Protein AF-0000000070300552 (afdb_homodimer)

pLDDT: mean 71.82, std 24.65, range [19.88, 97.19]

Secondary structure (DSSP, 8-state):
-------------HHHHHTHHHHHHS--HHHHHHHHHS-HHHHHHHHHHHHHHHHHHHT-----HHHHHHHHHHHHHTT--HHHHHHHHHHBHHHHHHHT--TT--PPPHHHHHHHHHHHHHTT-HHHHHHHHHHHHHHTT-----SS---SHHHHHHHHHHHHHSS-GGG----------HHHHHHHHHHHHHHHHHHHSTTSS--S---/-------------HHHHHTHHHHHHS--HHHHHHHHHS-HHHHHHHHHHHHHHHHHHHT-----HHHHHHHHHHHHHTT--HHHHHHHHHHBHHHHHHHT--TT--PPPHHHHHHHHHHHHHTT-HHHHHHHHHHHHHHTT-----SS---SHHHHHHHHHHHHHS--GGG----------HHHHHHHHHHHHHHHHHHHSTTSSTTSS--

Radius of gyration: 24.18 Å; Cα contacts (8 Å, |Δi|>4): 385; chains: 2; bounding box: 55×72×72 Å

Sequence (422 aa):
MACQSKNTDEHVTFADALLSKRYRKAQNDFLNQVDRLIDWRPIRTLINKKYTKRQNAIGAPAYDVILLFKMLLPKTWYNLSDCALEERINDSITFSRFLGLKMEEVSPDHSTISRFCSALTELGLMDKLLAQFNKQLSRHHISVREGVLVDASLVEIRSTIERTFGSIRRWFHGGRCRYRGLAKTHTQNILESIAFNLYRTPGIIMSSSVGMACQSKNTDEHVTFADALLSKRYRKAQNDFLNQVDRLIDWRPIRTLINKKYTKRQNAIGAPAYDVILLFKMLLPKTWYNLSDCALEERINDSITFSRFLGLKMEEVSPDHSTISRFCSALTELGLMDKLLAQFNKQLSRHHISVREGVLVDASLVEIRSTIERTFGSIRRWFHGGRCRYRGLAKTHTQNILESIAFNLYRTPGIIMSSSVG

Nearest PDB structures (foldseek):
  4mpm-assembly1_A  TM=2.368E-01  e=4.848E+00  Homo sapiens
  4mpm-assembly1_A  TM=2.368E-01  e=3.672E+00  Homo sapiens

InterPro domains:
  IPR008490 Transposase InsH, N-terminal [PF05598] (25-117)
  IPR025668 Transposase DDE domain [PF13751] (134-200)

Structure (mmCIF, N/CA/C/O backbone):
data_AF-0000000070300552-model_v1
#
loop_
_entity.id
_entity.type
_entity.pdbx_description
1 polymer 'ISPg1, transposase, internal deletion'
#
loop_
_atom_site.group_PDB
_atom_site.id
_atom_site.type_symbol
_atom_site.label_atom_id
_atom_site.label_alt_id
_atom_site.label_comp_id
_atom_site.label_asym_id
_atom_site.label_entity_id
_atom_site.label_seq_id
_atom_site.pdbx_PDB_ins_code
_atom_site.Cartn_x
_atom_site.Cartn_y
_atom_site.Cartn_z
_atom_site.occupancy
_atom_site.B_iso_or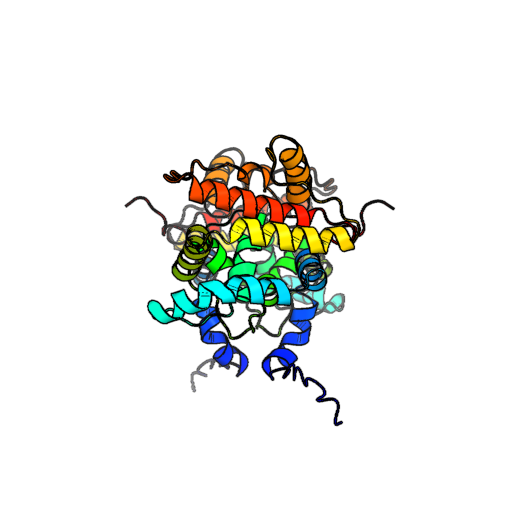_equiv
_atom_site.auth_seq_id
_atom_site.auth_comp_id
_atom_site.auth_asym_id
_atom_site.auth_atom_id
_atom_site.pdbx_PDB_model_num
ATOM 1 N N . MET A 1 1 ? -27.656 39.406 -9.242 1 21.77 1 MET A N 1
ATOM 2 C CA . MET A 1 1 ? -26.547 38.938 -8.398 1 21.77 1 MET A CA 1
ATOM 3 C C . MET A 1 1 ? -26.172 37.5 -8.695 1 21.77 1 MET A C 1
ATOM 5 O O . MET A 1 1 ? -26.922 36.594 -8.367 1 21.77 1 MET A O 1
ATOM 9 N N . ALA A 1 2 ? -25.359 37.219 -9.82 1 24.45 2 ALA A N 1
ATOM 10 C CA . ALA A 1 2 ? -25.094 35.938 -10.484 1 24.45 2 ALA A CA 1
ATOM 11 C C . ALA A 1 2 ? -24.328 35 -9.562 1 24.45 2 ALA A C 1
ATOM 13 O O . ALA A 1 2 ? -23.297 35.375 -8.984 1 24.45 2 ALA A O 1
ATOM 14 N N . CYS A 1 3 ? -25 34.219 -8.789 1 25.22 3 CYS A N 1
ATOM 15 C CA . CYS A 1 3 ? -24.484 33.188 -7.887 1 25.22 3 CYS A CA 1
ATOM 16 C C . CYS A 1 3 ? -23.344 32.406 -8.539 1 25.22 3 CYS A C 1
ATOM 18 O O . CYS A 1 3 ? -23.516 31.844 -9.609 1 25.22 3 CYS A O 1
ATOM 20 N N . GLN A 1 4 ? -22.094 32.906 -8.5 1 28.42 4 GLN A N 1
ATOM 21 C CA . GLN A 1 4 ? -20.891 32.281 -9.078 1 28.42 4 GLN A CA 1
ATOM 22 C C . GLN A 1 4 ? -20.75 30.828 -8.656 1 28.42 4 GLN A C 1
ATOM 24 O O . GLN A 1 4 ? -20.688 30.531 -7.465 1 28.42 4 GLN A O 1
ATOM 29 N N . SER A 1 5 ? -21.453 29.922 -9.297 1 28.73 5 SER A N 1
ATOM 30 C CA . SER A 1 5 ? -21.375 28.469 -9.305 1 28.73 5 SER A CA 1
ATOM 31 C C . SER A 1 5 ? -19.922 27.984 -9.234 1 28.73 5 SER A C 1
ATOM 33 O O . SER A 1 5 ? -19.094 28.406 -10.039 1 28.73 5 SER A O 1
ATOM 35 N N . LYS A 1 6 ? -19.328 28.109 -8.055 1 31.84 6 LYS A N 1
ATOM 36 C CA . LYS A 1 6 ? -18 27.562 -7.801 1 31.84 6 LYS A CA 1
ATOM 37 C C . LYS A 1 6 ? -17.781 26.25 -8.547 1 31.84 6 LYS A C 1
ATOM 39 O O . LYS A 1 6 ? -18.5 25.281 -8.312 1 31.84 6 LYS A O 1
ATOM 44 N N . ASN A 1 7 ? -17.609 26.266 -9.836 1 31.33 7 ASN A N 1
ATOM 45 C CA . ASN A 1 7 ? -17.188 25.234 -10.789 1 31.33 7 ASN A CA 1
ATOM 46 C C . ASN A 1 7 ? -16.031 24.406 -10.242 1 31.33 7 ASN A C 1
ATOM 48 O O . ASN A 1 7 ? -14.867 24.828 -10.312 1 31.33 7 ASN A O 1
ATOM 52 N N . THR A 1 8 ? -15.922 24.016 -9.055 1 33.84 8 THR A N 1
ATOM 53 C CA . THR A 1 8 ? -14.898 23.016 -8.758 1 33.84 8 THR A CA 1
ATOM 54 C C . THR A 1 8 ? -14.781 22.016 -9.898 1 33.84 8 THR A C 1
ATOM 56 O O . THR A 1 8 ? -15.656 21.156 -10.07 1 33.84 8 THR A O 1
ATOM 59 N N . ASP A 1 9 ? -14.602 22.391 -11.062 1 35.81 9 ASP A N 1
ATOM 60 C CA . ASP A 1 9 ? -14.266 21.688 -12.297 1 35.81 9 ASP A CA 1
ATOM 61 C C . ASP A 1 9 ? -13.359 20.484 -12.016 1 35.81 9 ASP A C 1
ATOM 63 O O . ASP A 1 9 ? -12.164 20.656 -11.758 1 35.81 9 ASP A O 1
ATOM 67 N N . GLU A 1 10 ? -13.734 19.578 -11.172 1 42 10 GLU A N 1
ATOM 68 C CA . GLU A 1 10 ? -13.094 18.266 -11.094 1 42 10 GLU A CA 1
ATOM 69 C C . GLU A 1 10 ? -12.742 17.75 -12.484 1 42 10 GLU A C 1
ATOM 71 O O . GLU A 1 10 ? -13.602 17.25 -13.211 1 42 10 GLU A O 1
ATOM 76 N N . HIS A 1 11 ? -12.102 18.469 -13.258 1 43.38 11 HIS A N 1
ATOM 77 C CA . HIS A 1 11 ? -11.562 18 -14.531 1 43.38 11 HIS A CA 1
ATOM 78 C C . HIS A 1 11 ? -11.07 16.562 -14.422 1 43.38 11 HIS A C 1
ATOM 80 O O . HIS A 1 11 ? -10.094 16.297 -13.719 1 43.38 11 HIS A O 1
ATOM 86 N N . VAL A 1 12 ? -12.062 15.664 -14.445 1 51.75 12 VAL A N 1
ATOM 87 C CA . VAL A 1 12 ? -11.727 14.266 -14.703 1 51.75 12 VAL A CA 1
ATOM 88 C C . VAL A 1 12 ? -10.68 14.18 -15.812 1 51.75 12 VAL A C 1
ATOM 90 O O . VAL A 1 12 ? -10.938 14.578 -16.953 1 51.75 12 VAL A O 1
ATOM 93 N N . THR A 1 13 ? -9.375 14.289 -15.461 1 58.72 13 THR A N 1
ATOM 94 C CA . THR A 1 13 ? -8.305 14.086 -16.422 1 58.72 13 THR A CA 1
ATOM 95 C C . THR A 1 13 ? -8.469 12.75 -17.141 1 58.72 13 THR A C 1
ATOM 97 O O . THR A 1 13 ? -9.164 11.859 -16.656 1 58.72 13 THR A O 1
ATOM 100 N N . PHE A 1 14 ? -8.242 12.766 -18.422 1 66.62 14 PHE A N 1
ATOM 101 C CA . PHE A 1 14 ? -8.188 11.539 -19.219 1 66.62 14 PHE A CA 1
ATOM 102 C C . PHE A 1 14 ? -7.656 10.383 -18.391 1 66.62 14 PHE A C 1
ATOM 104 O O . PHE A 1 14 ? -8.188 9.273 -18.438 1 66.62 14 PHE A O 1
ATOM 111 N N . ALA A 1 15 ? -6.801 10.734 -17.5 1 68.25 15 ALA A N 1
ATOM 112 C CA . ALA A 1 15 ? -6.211 9.703 -16.641 1 68.25 15 ALA A CA 1
ATOM 113 C C . ALA A 1 15 ? -7.223 9.188 -15.625 1 68.25 15 ALA A C 1
ATOM 115 O O . ALA A 1 15 ? -7.293 7.984 -15.359 1 68.25 15 ALA A O 1
ATOM 116 N N . ASP A 1 16 ? -8.07 10.086 -15.211 1 69.69 16 ASP A N 1
ATOM 117 C CA . ASP A 1 16 ? -9.047 9.68 -14.203 1 69.69 16 ASP A CA 1
ATOM 118 C C . ASP A 1 16 ? -10.094 8.742 -14.797 1 69.69 16 ASP A C 1
ATOM 120 O O . ASP A 1 16 ? -10.516 7.785 -14.141 1 69.69 16 ASP A O 1
ATOM 124 N N . ALA A 1 17 ? -10.375 8.992 -15.945 1 73.12 17 ALA A N 1
ATOM 125 C CA . ALA A 1 17 ? -11.352 8.133 -16.609 1 73.12 17 ALA A CA 1
ATOM 126 C C . ALA A 1 17 ? -10.773 6.742 -16.859 1 73.12 17 ALA A C 1
ATOM 128 O O . ALA A 1 17 ? -11.461 5.734 -16.688 1 73.12 17 ALA A O 1
ATOM 129 N N . LEU A 1 18 ? -9.555 6.785 -17.219 1 76.81 18 LEU A N 1
ATOM 130 C CA . LEU A 1 18 ? -8.867 5.527 -17.5 1 76.81 18 LEU A CA 1
ATOM 131 C C . LEU A 1 18 ? -8.688 4.707 -16.234 1 76.81 18 LEU A C 1
ATOM 133 O O . LEU A 1 18 ? -8.727 3.475 -16.266 1 76.81 18 LEU A O 1
ATOM 137 N N . LEU A 1 19 ? -8.727 5.492 -15.133 1 83.44 19 LEU A N 1
ATOM 138 C CA . LEU A 1 19 ? -8.375 4.82 -13.883 1 83.44 19 LEU A CA 1
ATOM 139 C C . LEU A 1 19 ? -9.602 4.668 -12.992 1 83.44 19 LEU A C 1
ATOM 141 O O . LEU A 1 19 ? -9.477 4.297 -11.82 1 83.44 19 LEU A O 1
ATOM 145 N N . SER A 1 20 ? -10.758 4.879 -13.531 1 84.5 20 SER A N 1
ATOM 146 C CA . SER A 1 20 ? -11.984 4.906 -12.75 1 84.5 20 SER A CA 1
ATOM 147 C C . SER A 1 20 ? -12.242 3.562 -12.07 1 84.5 20 SER A C 1
ATOM 149 O O . SER A 1 20 ? -12.617 3.514 -10.898 1 84.5 20 SER A O 1
ATOM 151 N N . LYS A 1 21 ? -12 2.492 -12.859 1 88.06 21 LYS A N 1
ATOM 152 C CA . LYS A 1 21 ? -12.234 1.163 -12.297 1 88.06 21 LYS A CA 1
ATOM 153 C C . LYS A 1 21 ? -11.297 0.883 -11.133 1 88.06 21 LYS A C 1
ATOM 155 O O . LYS A 1 21 ? -11.727 0.354 -10.102 1 88.06 21 LYS A O 1
ATOM 160 N N . ARG A 1 22 ? -10.133 1.281 -11.305 1 88.5 22 ARG A N 1
ATOM 161 C CA . ARG A 1 22 ? -9.148 1.035 -10.25 1 88.5 22 ARG A CA 1
ATOM 162 C C . ARG A 1 22 ? -9.445 1.88 -9.016 1 88.5 22 ARG A C 1
ATOM 164 O O . ARG A 1 22 ? -9.305 1.406 -7.887 1 88.5 22 ARG A O 1
ATOM 171 N N . TYR A 1 23 ? -9.938 3.09 -9.25 1 87.94 23 TYR A N 1
ATOM 172 C CA . TYR A 1 23 ? -10.289 3.961 -8.133 1 87.94 23 TYR A CA 1
ATOM 173 C C . TYR A 1 23 ? -11.445 3.373 -7.328 1 87.94 23 TYR A C 1
ATOM 175 O O . TYR A 1 23 ? -11.477 3.494 -6.102 1 87.94 23 TYR A O 1
ATOM 183 N N . ARG A 1 24 ? -12.258 2.705 -8.023 1 88.62 24 ARG A N 1
ATOM 184 C CA . ARG A 1 24 ? -13.406 2.107 -7.359 1 88.62 24 ARG A CA 1
ATOM 185 C C . ARG A 1 24 ? -13 0.883 -6.551 1 88.62 24 ARG A C 1
ATOM 187 O O . ARG A 1 24 ? -13.555 0.621 -5.48 1 88.62 24 ARG A O 1
ATOM 194 N N . LYS A 1 25 ? -11.984 0.215 -7.055 1 92.19 25 LYS A N 1
ATOM 195 C CA . LYS A 1 25 ? -11.555 -1.008 -6.383 1 92.19 25 LYS A CA 1
ATOM 196 C C . LYS A 1 25 ? -10.586 -0.699 -5.246 1 92.19 25 LYS A C 1
ATOM 198 O O . LYS A 1 25 ? -10.586 -1.381 -4.219 1 92.19 25 LYS A O 1
ATOM 203 N N . ALA A 1 26 ? -9.812 0.292 -5.453 1 92.5 26 ALA A N 1
ATOM 204 C CA . ALA A 1 26 ? -8.875 0.727 -4.418 1 92.5 26 ALA A CA 1
ATOM 205 C C . ALA A 1 26 ? -9.539 1.721 -3.467 1 92.5 26 ALA A C 1
ATOM 207 O O . ALA A 1 26 ? -9.539 2.9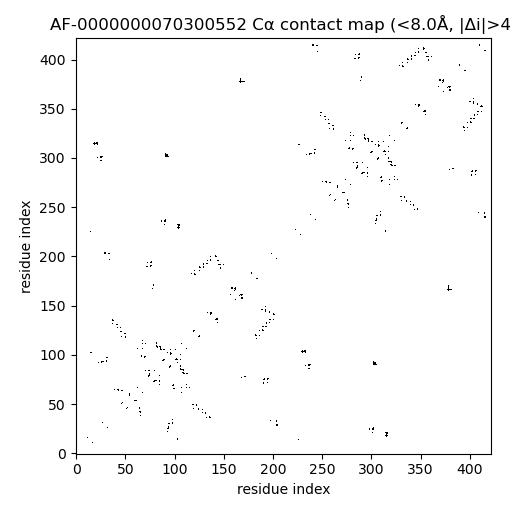28 -3.723 1 92.5 26 ALA A O 1
ATOM 208 N N . GLN A 1 27 ? -10.125 1.194 -2.418 1 88.94 27 GLN A N 1
ATOM 209 C CA . GLN A 1 27 ? -10.836 2.053 -1.476 1 88.94 27 GLN A CA 1
ATOM 210 C C . GLN A 1 27 ? -10.336 1.831 -0.049 1 88.94 27 GLN A C 1
ATOM 212 O O . GLN A 1 27 ? -9.969 0.713 0.319 1 88.94 27 GLN A O 1
ATOM 217 N N . ASN A 1 28 ? -10.188 2.879 0.601 1 86.81 28 ASN A N 1
ATOM 218 C CA . ASN A 1 28 ? -9.984 2.898 2.047 1 86.81 28 ASN A CA 1
ATOM 219 C C . ASN A 1 28 ? -11.102 3.658 2.76 1 86.81 28 ASN A C 1
ATOM 221 O O . ASN A 1 28 ? -11.109 4.891 2.766 1 86.81 28 ASN A O 1
ATOM 225 N N . ASP A 1 29 ? -11.977 2.889 3.303 1 82.94 29 ASP A N 1
ATOM 226 C CA . ASP A 1 29 ? -13.188 3.471 3.867 1 82.94 29 ASP A CA 1
ATOM 227 C C . ASP A 1 29 ? -12.859 4.438 5.004 1 82.94 29 ASP A C 1
ATOM 229 O O . ASP A 1 29 ? -13.508 5.473 5.152 1 82.94 29 ASP A O 1
ATOM 233 N N . PHE A 1 30 ? -11.914 4.129 5.734 1 84.25 30 PHE A N 1
ATOM 234 C CA . PHE A 1 30 ? -11.531 4.965 6.867 1 84.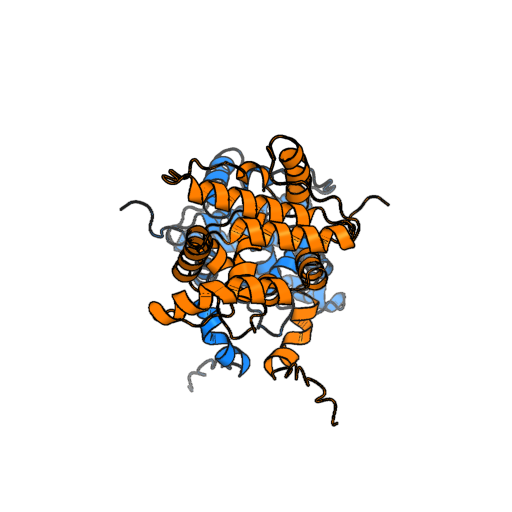25 30 PHE A CA 1
ATOM 235 C C . PHE A 1 30 ? -11.031 6.324 6.391 1 84.25 30 PHE A C 1
ATOM 237 O O . PHE A 1 30 ? -11.531 7.363 6.832 1 84.25 30 PHE A O 1
ATOM 244 N N . LEU A 1 31 ? -10.07 6.32 5.531 1 89.88 31 LEU A N 1
ATOM 245 C CA . LEU A 1 31 ? -9.508 7.566 5.02 1 89.88 31 LEU A CA 1
ATOM 246 C C . LEU A 1 31 ? -10.578 8.391 4.309 1 89.88 31 LEU A C 1
ATOM 248 O O . LEU A 1 31 ? -10.617 9.617 4.449 1 89.88 31 LEU A O 1
ATOM 252 N N . ASN A 1 32 ? -11.453 7.684 3.576 1 89.25 32 ASN A N 1
ATOM 253 C CA . ASN A 1 32 ? -12.539 8.367 2.891 1 89.25 32 ASN A CA 1
ATOM 254 C C . ASN A 1 32 ? -13.492 9.039 3.879 1 89.25 32 ASN A C 1
ATOM 256 O O . ASN A 1 32 ? -13.945 10.156 3.652 1 89.25 32 ASN A O 1
ATOM 260 N N . GLN A 1 33 ? -13.781 8.398 4.902 1 87.31 33 GLN A N 1
ATOM 261 C CA . GLN A 1 33 ? -14.688 8.93 5.914 1 87.31 33 GLN A CA 1
ATOM 262 C C . GLN A 1 33 ? -14.07 10.141 6.617 1 87.31 33 GLN A C 1
ATOM 264 O O . GLN A 1 33 ? -14.758 11.133 6.859 1 87.31 33 GLN A O 1
ATOM 269 N N . VAL A 1 34 ? -12.859 10.016 6.949 1 89.5 34 VAL A N 1
ATOM 270 C CA . VAL A 1 34 ? -12.172 11.125 7.602 1 89.5 34 VAL A CA 1
ATOM 271 C C . VAL A 1 34 ? -12.188 12.352 6.691 1 89.5 34 VAL A C 1
ATOM 273 O O . VAL A 1 34 ? -12.461 13.469 7.141 1 89.5 34 VAL A O 1
ATOM 276 N N . ASP A 1 35 ? -11.906 12.094 5.461 1 91.88 35 ASP A N 1
ATOM 277 C CA . ASP A 1 35 ? -11.836 13.195 4.504 1 91.88 35 ASP A CA 1
ATOM 278 C C . ASP A 1 35 ? -13.188 13.883 4.355 1 91.88 35 ASP A C 1
ATOM 280 O O . ASP A 1 35 ? -13.25 15.094 4.125 1 91.88 35 ASP A O 1
ATOM 284 N N . ARG A 1 36 ? -14.234 13.148 4.48 1 89.19 36 ARG A N 1
ATOM 285 C CA . ARG A 1 36 ? -15.578 13.688 4.328 1 89.19 36 ARG A CA 1
ATOM 286 C C . ARG A 1 36 ? -16.047 14.352 5.621 1 89.19 36 ARG A C 1
ATOM 288 O O . ARG A 1 36 ? -16.812 15.312 5.586 1 89.19 36 ARG A O 1
ATOM 295 N N . LEU A 1 37 ? -15.633 13.891 6.672 1 88.38 37 LEU A N 1
ATOM 296 C CA . LEU A 1 37 ? -16.078 14.336 7.984 1 88.38 37 LEU A CA 1
ATOM 297 C C . LEU A 1 37 ? -15.523 15.711 8.312 1 88.38 37 LEU A C 1
ATOM 299 O O . LEU A 1 37 ? -16.203 16.531 8.93 1 88.38 37 LEU A O 1
ATOM 303 N N . ILE A 1 38 ? -14.32 15.953 7.938 1 93.5 38 ILE A N 1
ATOM 304 C CA . ILE A 1 38 ? -13.609 17.156 8.352 1 93.5 38 ILE A CA 1
ATOM 305 C C . ILE A 1 38 ? -13.766 18.234 7.293 1 93.5 38 ILE A C 1
ATOM 307 O O . ILE A 1 38 ? -13.594 17.984 6.102 1 93.5 38 ILE A O 1
ATOM 311 N N . ASP A 1 39 ? -14.18 19.391 7.773 1 94.88 39 ASP A N 1
ATOM 312 C CA . ASP A 1 39 ? -14.055 20.594 6.953 1 94.88 39 ASP A CA 1
ATOM 313 C C . ASP A 1 39 ? -12.633 21.156 7.004 1 94.88 39 ASP A C 1
ATOM 315 O O . ASP A 1 39 ? -12.227 21.734 8.008 1 94.88 39 ASP A O 1
ATOM 319 N N . TRP A 1 40 ? -11.969 21.109 5.918 1 96.44 40 TRP A N 1
ATOM 320 C CA . TRP A 1 40 ? -10.539 21.406 5.887 1 96.44 40 TRP A CA 1
ATOM 321 C C . TRP A 1 40 ? -10.305 22.906 5.738 1 96.44 40 TRP A C 1
ATOM 323 O O . TRP A 1 40 ? -9.188 23.391 5.922 1 96.44 40 TRP A O 1
ATOM 333 N N . ARG A 1 41 ? -11.273 23.734 5.484 1 95.5 41 ARG A N 1
ATOM 334 C CA . ARG A 1 41 ? -11.125 25.156 5.191 1 95.5 41 ARG A CA 1
ATOM 335 C C . ARG A 1 41 ? -10.625 25.906 6.418 1 95.5 41 ARG A C 1
ATOM 337 O O . ARG A 1 41 ? -9.641 26.656 6.336 1 95.5 41 ARG A O 1
ATOM 344 N N . PRO A 1 42 ? -11.305 25.688 7.477 1 95.62 42 PRO A N 1
ATOM 345 C CA . PRO A 1 42 ? -10.805 26.391 8.656 1 95.62 42 PRO A CA 1
ATOM 346 C C . PRO A 1 42 ? -9.375 26 9.016 1 95.62 42 PRO A C 1
ATOM 348 O O . PRO A 1 42 ? -8.609 26.828 9.523 1 95.62 42 PRO A O 1
ATOM 351 N N . ILE A 1 43 ? -9.016 24.766 8.836 1 96.06 43 ILE A N 1
ATOM 352 C CA . ILE A 1 43 ? -7.668 24.281 9.109 1 96.06 43 ILE A CA 1
ATOM 353 C C . ILE A 1 43 ? -6.672 24.953 8.172 1 96.06 43 ILE A C 1
ATOM 355 O O . ILE A 1 43 ? -5.617 25.422 8.609 1 96.06 43 ILE A O 1
ATOM 359 N N . ARG A 1 44 ? -7.07 25.031 6.922 1 95.75 44 ARG A N 1
ATOM 360 C CA . ARG A 1 44 ? -6.242 25.719 5.934 1 95.75 44 ARG A CA 1
ATOM 361 C C . ARG A 1 44 ? -5.988 27.172 6.344 1 95.75 44 ARG A C 1
ATOM 363 O O . ARG A 1 44 ? -4.855 27.641 6.281 1 95.75 44 ARG A O 1
ATOM 370 N N . THR A 1 45 ? -7.016 27.859 6.766 1 95.19 45 THR A N 1
ATOM 371 C CA . THR A 1 45 ? -6.93 29.266 7.148 1 95.19 45 THR A CA 1
ATOM 372 C C . THR A 1 45 ? -5.996 29.438 8.344 1 95.19 45 THR A C 1
ATOM 374 O O . THR A 1 45 ? -5.168 30.359 8.359 1 95.19 45 THR A O 1
ATOM 377 N N . LEU A 1 46 ? -6.117 28.547 9.227 1 94.38 46 LEU A N 1
ATOM 378 C CA . LEU A 1 46 ? -5.305 28.609 10.438 1 94.38 46 LEU A CA 1
ATOM 379 C C . LEU A 1 46 ? -3.826 28.438 10.117 1 94.38 46 LEU A C 1
ATOM 381 O O . LEU A 1 46 ? -2.982 29.172 10.633 1 94.38 46 LEU A O 1
ATOM 385 N N . ILE A 1 47 ? -3.48 27.516 9.289 1 94.44 47 ILE A N 1
ATOM 386 C CA . ILE A 1 47 ? -2.088 27.219 8.961 1 94.44 47 ILE A CA 1
ATOM 387 C C . ILE A 1 47 ? -1.527 28.328 8.07 1 94.44 47 ILE A C 1
ATOM 389 O O . ILE A 1 47 ? -0.413 28.812 8.297 1 94.44 47 ILE A O 1
ATOM 393 N N . ASN A 1 48 ? -2.289 28.75 7.102 1 91.69 48 ASN A N 1
ATOM 394 C CA . ASN A 1 48 ? -1.826 29.75 6.145 1 91.69 48 ASN A CA 1
ATOM 395 C C . ASN A 1 48 ? -1.526 31.078 6.828 1 91.69 48 ASN A C 1
ATOM 397 O O . ASN A 1 48 ? -0.647 31.812 6.391 1 91.69 48 ASN A O 1
ATOM 401 N N . LYS A 1 49 ? -2.215 31.359 7.848 1 89.75 49 LYS A N 1
ATOM 402 C CA . LYS A 1 49 ? -2.043 32.625 8.562 1 89.75 49 LYS A CA 1
ATOM 403 C C . LYS A 1 49 ? -0.591 32.812 8.992 1 89.75 49 LYS A C 1
ATOM 405 O O . LYS A 1 49 ? -0.068 33.938 8.938 1 89.75 49 LYS A O 1
ATOM 410 N N . LYS A 1 50 ? 0.041 31.781 9.312 1 87.81 50 LYS A N 1
ATOM 411 C CA . LYS A 1 50 ? 1.396 31.906 9.844 1 87.81 50 LYS A CA 1
ATOM 412 C C . LYS A 1 50 ? 2.406 31.203 8.938 1 87.81 50 LYS A C 1
ATOM 414 O O . LYS A 1 50 ? 3.545 31.656 8.805 1 87.81 50 LYS A O 1
ATOM 419 N N . TYR A 1 51 ? 2.047 30.188 8.336 1 87.69 51 TYR A N 1
ATOM 420 C CA . TYR A 1 51 ? 2.977 29.344 7.609 1 87.69 51 TYR A CA 1
ATOM 421 C C . TYR A 1 51 ? 3.365 29.969 6.273 1 87.69 51 TYR A C 1
ATOM 423 O O . TYR A 1 51 ? 4.516 29.859 5.844 1 87.69 51 TYR A O 1
ATOM 431 N N . THR A 1 52 ? 2.406 30.547 5.535 1 78.88 52 THR A N 1
ATOM 432 C CA . THR A 1 52 ? 2.668 31.109 4.219 1 78.88 52 THR A CA 1
ATOM 433 C C . THR A 1 52 ? 3.773 32.156 4.293 1 78.88 52 THR A C 1
ATOM 435 O O . THR A 1 52 ? 4.621 32.25 3.404 1 78.88 52 THR A O 1
ATOM 438 N N . LYS A 1 53 ? 3.732 32.906 5.266 1 74.25 53 LYS A N 1
ATOM 439 C CA . LYS A 1 53 ? 4.77 33.906 5.461 1 74.25 53 LYS A CA 1
ATOM 440 C C . LYS A 1 53 ? 6.145 33.281 5.602 1 74.25 53 LYS A C 1
ATOM 442 O O . LYS A 1 53 ? 7.125 33.75 5.031 1 74.25 53 LYS A O 1
ATOM 447 N N . ARG A 1 54 ? 6.16 32.281 6.289 1 73.62 54 ARG A N 1
ATOM 448 C CA . ARG A 1 54 ? 7.414 31.562 6.512 1 73.62 54 ARG A CA 1
ATOM 449 C C . ARG A 1 54 ? 7.895 30.891 5.23 1 73.62 54 ARG A C 1
ATOM 451 O O . ARG A 1 54 ? 9.086 30.922 4.914 1 73.62 54 ARG A O 1
ATOM 458 N N . GLN A 1 55 ? 6.965 30.266 4.523 1 72.94 55 GLN A N 1
ATOM 459 C CA . GLN A 1 55 ? 7.301 29.562 3.291 1 72.94 55 GLN A CA 1
ATOM 460 C C . GLN A 1 55 ? 7.906 30.516 2.262 1 72.94 55 GLN A C 1
ATOM 462 O O . GLN A 1 55 ? 8.883 30.172 1.594 1 72.94 55 GLN A O 1
ATOM 467 N N . ASN A 1 56 ? 7.281 31.562 2.098 1 71 56 ASN A N 1
ATOM 468 C CA . ASN A 1 56 ? 7.766 32.562 1.154 1 71 56 ASN A CA 1
ATOM 469 C C . ASN A 1 56 ? 9.148 33.094 1.547 1 71 56 ASN A C 1
ATOM 471 O O . ASN A 1 56 ? 9.977 33.375 0.682 1 71 56 ASN A O 1
ATOM 475 N N . ALA A 1 57 ? 9.391 33.156 2.777 1 69.44 57 ALA A N 1
ATOM 476 C CA . ALA A 1 57 ? 10.656 33.688 3.283 1 69.44 57 ALA A CA 1
ATOM 477 C C . ALA A 1 57 ? 11.797 32.719 3.004 1 69.44 57 ALA A C 1
ATOM 479 O O . ALA A 1 57 ? 12.914 33.125 2.682 1 69.44 57 ALA A O 1
ATOM 480 N N . ILE A 1 58 ? 11.508 31.469 2.936 1 70.56 58 ILE A N 1
ATOM 481 C CA . ILE A 1 58 ? 12.586 30.484 2.822 1 70.56 58 ILE A CA 1
ATOM 482 C C . ILE A 1 58 ? 12.586 29.875 1.422 1 70.56 58 ILE A C 1
ATOM 484 O O . ILE A 1 58 ? 13.5 29.141 1.058 1 70.56 58 ILE A O 1
ATOM 488 N N . GLY A 1 59 ? 11.695 30.203 0.528 1 65.25 59 GLY A N 1
ATOM 489 C CA . GLY A 1 59 ? 11.672 29.703 -0.836 1 65.25 59 GLY A CA 1
ATOM 490 C C . GLY A 1 59 ? 11.258 28.25 -0.928 1 65.25 59 GLY A C 1
ATOM 491 O O . GLY A 1 59 ? 11.758 27.5 -1.776 1 65.25 59 GLY A O 1
ATOM 492 N N . ALA A 1 60 ? 10.516 27.875 -0.09 1 64.38 60 ALA A N 1
ATOM 493 C CA . ALA A 1 60 ? 10.109 26.469 -0.104 1 64.38 60 ALA A CA 1
ATOM 494 C C . ALA A 1 60 ? 9.023 26.219 -1.148 1 64.38 60 ALA A C 1
ATOM 496 O O . ALA A 1 60 ? 8.242 27.125 -1.461 1 64.38 60 ALA A O 1
ATOM 497 N N . PRO A 1 61 ? 9.109 25 -1.731 1 69.06 61 PRO A N 1
ATOM 498 C CA . PRO A 1 61 ? 8.055 24.672 -2.703 1 69.06 61 PRO A CA 1
ATOM 499 C C . PRO A 1 61 ? 6.652 24.906 -2.15 1 69.06 61 PRO A C 1
ATOM 501 O O . PRO A 1 61 ? 6.418 24.719 -0.954 1 69.06 61 PRO A O 1
ATOM 504 N N . ALA A 1 62 ? 5.961 25.328 -3.045 1 79.88 62 ALA A N 1
ATOM 505 C CA . ALA A 1 62 ? 4.609 25.719 -2.668 1 79.88 62 ALA A CA 1
ATOM 506 C C . ALA A 1 62 ? 3.658 24.531 -2.678 1 79.88 62 ALA A C 1
ATOM 508 O O . ALA A 1 62 ? 2.975 24.281 -3.674 1 79.88 62 ALA A O 1
ATOM 509 N N . TYR A 1 63 ? 3.689 23.719 -1.747 1 88.5 63 TYR A N 1
ATOM 510 C CA . TYR A 1 63 ? 2.68 22.672 -1.607 1 88.5 63 TYR A CA 1
ATOM 511 C C . TYR A 1 63 ? 1.454 23.188 -0.869 1 88.5 63 TYR A C 1
ATOM 513 O O . TYR A 1 63 ? 1.556 24.125 -0.066 1 88.5 63 TYR A O 1
ATOM 521 N N . ASP A 1 64 ? 0.34 22.625 -1.284 1 91.88 64 ASP A N 1
ATOM 522 C CA . ASP A 1 64 ? -0.871 22.875 -0.508 1 91.88 64 ASP A CA 1
ATOM 523 C C . ASP A 1 64 ? -0.677 22.484 0.954 1 91.88 64 ASP A C 1
ATOM 525 O O . ASP A 1 64 ? -0.247 21.375 1.25 1 91.88 64 ASP A O 1
ATOM 529 N N . VAL A 1 65 ? -0.984 23.406 1.849 1 93.75 65 VAL A N 1
ATOM 530 C CA . VAL A 1 65 ? -0.726 23.172 3.266 1 93.75 65 VAL A CA 1
ATOM 531 C C . VAL A 1 65 ? -1.611 22.031 3.771 1 93.75 65 VAL A C 1
ATOM 533 O O . VAL A 1 65 ? -1.244 21.328 4.711 1 93.75 65 VAL A O 1
ATOM 536 N N . ILE A 1 66 ? -2.793 21.875 3.184 1 95.94 66 ILE A N 1
ATOM 537 C CA . ILE A 1 66 ? -3.678 20.797 3.611 1 95.94 66 ILE A CA 1
ATOM 538 C C . ILE A 1 66 ? -3.082 19.438 3.209 1 95.94 66 ILE A C 1
ATOM 540 O O . ILE A 1 66 ? -3.17 18.469 3.961 1 95.94 66 ILE A O 1
ATOM 544 N N . LEU A 1 67 ? -2.506 19.453 2.008 1 96.31 67 LEU A N 1
ATOM 545 C CA . LEU A 1 67 ? -1.8 18.25 1.588 1 96.31 67 LEU A CA 1
ATOM 546 C C . LEU A 1 67 ? -0.73 17.859 2.605 1 96.31 67 LEU A C 1
ATOM 548 O O . LEU A 1 67 ? -0.673 16.719 3.047 1 96.31 67 LEU A O 1
ATOM 552 N N . LEU A 1 68 ? 0.028 18.844 2.998 1 95.56 68 LEU A N 1
ATOM 553 C CA . LEU A 1 68 ? 1.114 18.594 3.938 1 95.56 68 LEU A CA 1
ATOM 554 C C . LEU A 1 68 ? 0.569 18.172 5.301 1 95.56 68 LEU A C 1
ATOM 556 O O . LEU A 1 68 ? 1.102 17.25 5.93 1 95.56 68 LEU A O 1
ATOM 560 N N . PHE A 1 69 ? -0.461 18.797 5.73 1 96 69 PHE A N 1
ATOM 561 C CA . PHE A 1 69 ? -1.025 18.453 7.031 1 96 69 PHE A CA 1
ATOM 562 C C . PHE A 1 69 ? -1.631 17.047 7 1 96 69 PHE A C 1
ATOM 564 O O . PHE A 1 69 ? -1.436 16.266 7.934 1 96 69 PHE A O 1
ATOM 571 N N . LYS A 1 70 ? -2.379 16.734 5.953 1 96.75 70 LYS A N 1
ATOM 572 C CA . LYS A 1 70 ? -2.982 15.414 5.82 1 96.75 70 LYS A CA 1
ATOM 573 C C . LYS A 1 70 ? -1.922 14.312 5.887 1 96.75 70 LYS A C 1
ATOM 575 O O . LYS A 1 70 ? -2.18 13.227 6.398 1 96.75 70 LYS A O 1
ATOM 580 N N . MET A 1 71 ? -0.763 14.57 5.371 1 97.12 71 MET A N 1
ATOM 581 C CA . MET A 1 71 ? 0.319 13.586 5.387 1 97.12 71 MET A CA 1
ATOM 582 C C . MET A 1 71 ? 0.67 13.188 6.816 1 97.12 71 MET A C 1
ATOM 584 O O . MET A 1 71 ? 1.079 12.055 7.07 1 97.12 71 MET A O 1
ATOM 588 N N . LEU A 1 72 ? 0.462 14.109 7.75 1 94.56 72 LEU A N 1
ATOM 589 C CA . LEU A 1 72 ? 0.843 13.852 9.133 1 94.56 72 LEU A CA 1
ATOM 590 C C . LEU A 1 72 ? -0.109 12.852 9.781 1 94.56 72 LEU A C 1
ATOM 592 O O . LEU A 1 72 ? 0.25 12.188 10.758 1 94.56 72 LEU A O 1
ATOM 596 N N . LEU A 1 73 ? -1.277 12.727 9.25 1 93.81 73 LEU A N 1
ATOM 597 C CA . LEU A 1 73 ? -2.271 11.836 9.836 1 93.81 73 LEU A CA 1
ATOM 598 C C . LEU A 1 73 ? -1.914 10.375 9.586 1 93.81 73 LEU A C 1
ATOM 600 O O . LEU A 1 73 ? -1.689 9.617 10.523 1 93.81 73 LEU A O 1
ATOM 604 N N . PRO A 1 74 ? -1.773 9.945 8.289 1 92.31 74 PRO A N 1
ATOM 605 C CA . PRO A 1 74 ? -1.333 8.562 8.086 1 92.31 74 PRO A CA 1
ATOM 606 C C . PRO A 1 74 ? 0.03 8.281 8.719 1 92.31 74 PRO A C 1
ATOM 608 O O . PRO A 1 74 ? 0.291 7.16 9.156 1 92.31 74 PRO A O 1
ATOM 611 N N . LYS A 1 75 ? 0.888 9.352 8.695 1 90.25 75 LYS A N 1
ATOM 612 C CA . LYS A 1 75 ? 2.172 9.188 9.367 1 90.25 75 LYS A CA 1
ATOM 613 C C . LYS A 1 75 ? 1.979 8.742 10.812 1 90.25 75 LYS A C 1
ATOM 615 O O . LYS A 1 75 ? 2.664 7.832 11.289 1 90.25 75 LYS A O 1
ATOM 620 N N . THR A 1 76 ? 1.043 9.336 11.461 1 85.75 76 THR A N 1
ATOM 621 C CA . THR A 1 76 ? 0.763 9.07 12.867 1 85.75 76 THR A CA 1
ATOM 622 C C . THR A 1 76 ? -0.009 7.762 13.031 1 85.75 76 THR A C 1
ATOM 624 O O . THR A 1 76 ? 0.349 6.922 13.859 1 85.75 76 THR A O 1
ATOM 627 N N . TRP A 1 77 ? -1.027 7.547 12.211 1 83.25 77 TRP A N 1
ATOM 628 C CA . TRP A 1 77 ? -1.858 6.352 12.312 1 83.25 77 TRP A CA 1
ATOM 629 C C . TRP A 1 77 ? -1.033 5.09 12.078 1 83.25 77 TRP A C 1
ATOM 631 O O . TRP A 1 77 ? -1.242 4.07 12.734 1 83.25 77 TRP A O 1
ATOM 641 N N . TYR A 1 78 ? -0.104 5.16 11.164 1 79.75 78 TYR A N 1
ATOM 642 C CA . TYR A 1 78 ? 0.598 3.955 10.734 1 79.75 78 TYR A CA 1
ATOM 643 C C . TYR A 1 78 ? 2.031 3.945 11.25 1 79.75 78 TYR A C 1
ATOM 645 O O . TYR A 1 78 ? 2.812 3.053 10.914 1 79.75 78 TYR A O 1
ATOM 653 N N . ASN A 1 79 ? 2.32 5 12.039 1 81.5 79 ASN A N 1
ATOM 654 C CA . ASN A 1 79 ? 3.633 5.105 12.664 1 81.5 79 ASN A CA 1
ATOM 655 C C . ASN A 1 79 ? 4.758 5.004 11.641 1 81.5 79 ASN A C 1
ATOM 657 O O . ASN A 1 79 ? 5.652 4.168 11.773 1 81.5 79 ASN A O 1
ATOM 661 N N . LEU A 1 80 ? 4.703 5.785 10.719 1 86.19 80 LEU A N 1
ATOM 662 C CA . LEU A 1 80 ? 5.668 5.766 9.625 1 86.19 80 LEU A CA 1
ATOM 663 C C . LEU A 1 80 ? 6.707 6.863 9.797 1 86.19 80 LEU A C 1
ATOM 665 O O . LEU A 1 80 ? 6.395 7.953 10.281 1 86.19 80 LEU A O 1
ATOM 669 N N . SER A 1 81 ? 8.008 6.539 9.438 1 88.06 81 SER A N 1
ATOM 670 C CA . SER A 1 81 ? 8.984 7.609 9.281 1 88.06 81 SER A CA 1
ATOM 671 C C . SER A 1 81 ? 8.641 8.5 8.086 1 88.06 81 SER A C 1
ATOM 673 O O . SER A 1 81 ? 7.773 8.156 7.277 1 88.06 81 SER A O 1
ATOM 675 N N . ASP A 1 82 ? 9.297 9.641 8.031 1 92.69 82 ASP A N 1
ATOM 676 C CA . ASP A 1 82 ? 9.07 10.531 6.898 1 92.69 82 ASP A CA 1
ATOM 677 C C . ASP A 1 82 ? 9.406 9.844 5.578 1 92.69 82 ASP A C 1
ATOM 679 O O . ASP A 1 82 ? 8.688 10.008 4.586 1 92.69 82 ASP A O 1
ATOM 683 N N . CYS A 1 83 ? 10.461 9.031 5.621 1 92.31 83 CYS A N 1
ATOM 684 C CA . CYS A 1 83 ? 10.883 8.32 4.422 1 92.31 83 CYS A CA 1
ATOM 685 C C . CYS A 1 83 ? 9.867 7.238 4.051 1 92.31 83 CYS A C 1
ATOM 687 O O . CYS A 1 83 ? 9.484 7.113 2.887 1 92.31 83 CYS A O 1
ATOM 689 N N . ALA A 1 84 ? 9.391 6.516 5.02 1 90.38 84 ALA A N 1
ATOM 690 C CA . ALA A 1 84 ? 8.406 5.461 4.797 1 90.38 84 ALA A CA 1
ATOM 691 C C . ALA A 1 84 ? 7.082 6.043 4.309 1 90.38 84 ALA A C 1
ATOM 693 O O . ALA A 1 84 ? 6.402 5.441 3.473 1 90.38 84 ALA A O 1
ATOM 694 N N . LEU A 1 85 ? 6.762 7.145 4.844 1 94.25 85 LEU A N 1
ATOM 695 C CA . LEU A 1 85 ? 5.527 7.801 4.434 1 94.25 85 LEU A CA 1
ATOM 696 C C . LEU A 1 85 ? 5.59 8.211 2.965 1 94.25 85 LEU A C 1
ATOM 698 O O . LEU A 1 85 ? 4.645 7.98 2.209 1 94.25 85 LEU A O 1
ATOM 702 N N . GLU A 1 86 ? 6.707 8.844 2.633 1 95.94 86 GLU A N 1
ATOM 703 C CA . GLU A 1 86 ? 6.914 9.227 1.239 1 95.94 86 GLU A CA 1
ATOM 704 C C . GLU A 1 86 ? 6.766 8.031 0.309 1 95.94 86 GLU A C 1
ATOM 706 O O . GLU A 1 86 ? 6.055 8.102 -0.696 1 95.94 86 GLU A O 1
ATOM 711 N N . GLU A 1 87 ? 7.359 6.953 0.675 1 93.62 87 GLU A N 1
ATOM 712 C CA . GLU A 1 87 ? 7.297 5.734 -0.124 1 93.62 87 GLU A CA 1
ATOM 713 C C . GLU A 1 87 ? 5.871 5.203 -0.212 1 93.62 87 GLU A C 1
ATOM 715 O O . GLU A 1 87 ? 5.41 4.82 -1.289 1 93.62 87 GLU A O 1
ATOM 720 N N . ARG A 1 88 ? 5.219 5.223 0.88 1 94.12 88 ARG A N 1
ATOM 721 C CA . ARG A 1 88 ? 3.865 4.684 0.942 1 94.12 88 ARG A CA 1
ATOM 722 C C . ARG A 1 88 ? 2.902 5.527 0.114 1 94.12 88 ARG A C 1
ATOM 724 O O . ARG A 1 88 ? 2.037 4.992 -0.582 1 94.12 88 ARG A O 1
ATOM 731 N N . ILE A 1 89 ? 3.057 6.766 0.193 1 96.69 89 ILE A N 1
ATOM 732 C CA . ILE A 1 89 ? 2.186 7.664 -0.561 1 96.69 89 ILE A CA 1
ATOM 733 C C . ILE A 1 89 ? 2.404 7.453 -2.059 1 96.69 89 ILE A C 1
ATOM 735 O O . ILE A 1 89 ? 1.446 7.445 -2.836 1 96.69 89 ILE A O 1
ATOM 739 N N . ASN A 1 90 ? 3.586 7.293 -2.445 1 96 90 ASN A N 1
ATOM 740 C CA . ASN A 1 90 ? 3.893 7.082 -3.855 1 96 90 ASN A CA 1
ATOM 741 C C . ASN A 1 90 ? 3.391 5.727 -4.344 1 96 90 ASN A C 1
ATOM 743 O O . ASN A 1 90 ? 3.072 5.566 -5.523 1 96 90 ASN A O 1
ATOM 747 N N . ASP A 1 91 ? 3.252 4.855 -3.504 1 95.5 91 ASP A N 1
ATOM 748 C CA . ASP A 1 91 ? 2.881 3.496 -3.889 1 95.5 91 ASP A CA 1
ATOM 749 C C . ASP A 1 91 ? 1.372 3.289 -3.775 1 95.5 91 ASP A C 1
ATOM 751 O O . ASP A 1 91 ? 0.783 2.541 -4.559 1 95.5 91 ASP A O 1
ATOM 755 N N . SER A 1 92 ? 0.725 3.908 -2.863 1 95.88 92 SER A N 1
ATOM 756 C CA . SER A 1 92 ? -0.667 3.639 -2.52 1 95.88 92 SER A CA 1
ATOM 757 C C . SER A 1 92 ? -1.608 4.613 -3.217 1 95.88 92 SER A C 1
ATOM 759 O O . SER A 1 92 ? -1.488 5.828 -3.045 1 95.88 92 SER A O 1
ATOM 761 N N . ILE A 1 93 ? -2.543 4.062 -3.887 1 94.19 93 ILE A N 1
ATOM 762 C CA . ILE A 1 93 ? -3.561 4.867 -4.559 1 94.19 93 ILE A CA 1
ATOM 763 C C . ILE A 1 93 ? -4.473 5.516 -3.52 1 94.19 93 ILE A C 1
ATOM 765 O O . ILE A 1 93 ? -4.82 6.691 -3.637 1 94.19 93 ILE A O 1
ATOM 769 N N . THR A 1 94 ? -4.773 4.801 -2.463 1 94.75 94 THR A N 1
ATOM 770 C CA . THR A 1 94 ? -5.699 5.309 -1.452 1 94.75 94 THR A CA 1
ATOM 771 C C . THR A 1 94 ? -5.059 6.438 -0.65 1 94.75 94 THR A C 1
ATOM 773 O O . THR A 1 94 ? -5.711 7.434 -0.343 1 94.75 94 THR A O 1
ATOM 776 N N . PHE A 1 95 ? -3.768 6.289 -0.36 1 95.38 95 PHE A N 1
ATOM 777 C CA . PHE A 1 95 ? -3.062 7.355 0.337 1 95.38 95 PHE A CA 1
ATOM 778 C C . PHE A 1 95 ? -3.016 8.617 -0.516 1 95.38 95 PHE A C 1
ATOM 780 O O . PHE A 1 95 ? -3.293 9.719 -0.026 1 95.38 95 PHE A O 1
ATOM 787 N N . SER A 1 96 ? -2.686 8.406 -1.766 1 95 96 SER A N 1
ATOM 788 C CA . SER A 1 96 ? -2.615 9.547 -2.666 1 95 96 SER A CA 1
ATOM 789 C C . SER A 1 96 ? -3.969 10.242 -2.787 1 95 96 SER A C 1
ATOM 791 O O . SER A 1 96 ? -4.047 11.469 -2.771 1 95 96 SER A O 1
ATOM 793 N N . ARG A 1 97 ? -4.953 9.492 -2.865 1 93 97 ARG A N 1
ATOM 794 C CA . ARG A 1 97 ? -6.301 10.031 -2.996 1 93 97 ARG A CA 1
ATOM 795 C C . ARG A 1 97 ? -6.707 10.797 -1.739 1 93 97 ARG A C 1
ATOM 797 O O . ARG A 1 97 ? -7.316 11.867 -1.825 1 93 97 ARG A O 1
ATOM 804 N N . PHE A 1 98 ? -6.375 10.258 -0.671 1 95.25 98 PHE A N 1
ATOM 805 C CA . PHE A 1 98 ? -6.664 10.93 0.591 1 95.25 98 PHE A CA 1
ATOM 806 C C . PHE A 1 98 ? -5.992 12.297 0.639 1 95.25 98 PHE A C 1
ATOM 808 O O . PHE A 1 98 ? -6.562 13.25 1.166 1 95.25 98 PHE A O 1
ATOM 815 N N . LEU A 1 99 ? -4.836 12.367 0.103 1 96.62 99 LEU A N 1
ATOM 816 C CA . LEU A 1 99 ? -4.059 13.602 0.131 1 96.62 99 LEU A CA 1
ATOM 817 C C . LEU A 1 99 ? -4.5 14.555 -0.978 1 96.62 99 LEU A C 1
ATOM 819 O O . LEU A 1 99 ? -4.094 15.719 -1.005 1 96.62 99 LEU A O 1
ATOM 823 N N . GLY A 1 100 ? -5.266 14.062 -1.874 1 93.31 100 GLY A N 1
ATOM 824 C CA . GLY A 1 100 ? -5.703 14.875 -2.998 1 93.31 100 GLY A CA 1
ATOM 825 C C . GLY A 1 100 ? -4.707 14.906 -4.141 1 93.31 100 GLY A C 1
ATOM 826 O O . GLY A 1 100 ? -4.73 15.812 -4.969 1 93.31 100 GLY A O 1
ATOM 827 N N . LEU A 1 101 ? -3.832 13.977 -4.156 1 92.88 101 LEU A N 1
ATOM 828 C CA . LEU A 1 101 ? -2.857 13.875 -5.238 1 92.88 101 LEU A CA 1
ATOM 829 C C . LEU A 1 101 ? -3.441 13.125 -6.43 1 92.88 101 LEU A C 1
ATOM 831 O O . LEU A 1 101 ? -4.121 12.109 -6.258 1 92.88 101 LEU A O 1
ATOM 835 N N . LYS A 1 102 ? -3.184 13.648 -7.578 1 87.44 102 LYS A N 1
ATOM 836 C CA . LYS A 1 102 ? -3.527 12.922 -8.797 1 87.44 102 LYS A CA 1
ATOM 837 C C . LYS A 1 102 ? -2.57 11.75 -9.031 1 87.44 102 LYS A C 1
ATOM 839 O O . LYS A 1 102 ? -1.511 11.68 -8.398 1 87.44 102 LYS A O 1
ATOM 844 N N . MET A 1 103 ? -2.938 10.891 -9.961 1 84.56 103 MET A N 1
ATOM 845 C CA . MET A 1 103 ? -2.162 9.672 -10.203 1 84.56 103 MET A CA 1
ATOM 846 C C . MET A 1 103 ? -0.795 10.008 -10.789 1 84.56 103 MET A C 1
ATOM 848 O O . MET A 1 103 ? 0.17 9.273 -10.586 1 84.56 103 MET A O 1
ATOM 852 N N . GLU A 1 104 ? -0.75 11.117 -11.438 1 85.75 104 GLU A N 1
ATOM 853 C CA . GLU A 1 104 ? 0.498 11.484 -12.102 1 85.75 104 GLU A CA 1
ATOM 854 C C . GLU A 1 104 ? 1.425 12.242 -11.156 1 85.75 104 GLU A C 1
ATOM 856 O O . GLU A 1 104 ? 2.586 12.492 -11.484 1 85.75 104 GLU A O 1
ATOM 861 N N . GLU A 1 105 ? 0.891 12.68 -10.078 1 90.19 105 GLU A N 1
ATOM 862 C CA . GLU A 1 105 ? 1.67 13.453 -9.125 1 90.19 105 GLU A CA 1
ATOM 863 C C . GLU A 1 105 ? 2.387 12.555 -8.125 1 90.19 105 GLU A C 1
ATOM 865 O O . GLU A 1 105 ? 2.006 11.391 -7.945 1 90.19 105 GLU A O 1
ATOM 870 N N . VAL A 1 106 ? 3.465 13.117 -7.586 1 94 106 VAL A N 1
ATOM 871 C CA . VAL A 1 106 ? 4.25 12.352 -6.625 1 94 106 VAL A CA 1
ATOM 872 C C . VAL A 1 106 ? 4.195 13.031 -5.258 1 94 106 VAL A C 1
ATOM 874 O O . VAL A 1 106 ? 3.836 14.211 -5.156 1 94 106 VAL A O 1
ATOM 877 N N . SER A 1 107 ? 4.535 12.25 -4.27 1 95.94 107 SER A N 1
ATOM 878 C CA . SER A 1 107 ? 4.531 12.711 -2.887 1 95.94 107 SER A CA 1
ATOM 879 C C . SER A 1 107 ? 5.602 13.773 -2.654 1 95.94 107 SER A C 1
ATOM 881 O O . SER A 1 107 ? 6.691 13.695 -3.227 1 95.94 107 SER A O 1
ATOM 883 N N . PRO A 1 108 ? 5.254 14.859 -1.784 1 95.25 108 PRO A N 1
ATOM 884 C CA . PRO A 1 108 ? 6.367 15.633 -1.222 1 95.25 108 PRO A CA 1
ATOM 885 C C . PRO A 1 108 ? 7.438 14.75 -0.584 1 95.25 108 PRO A C 1
ATOM 887 O O . PRO A 1 108 ? 7.121 13.703 -0.015 1 95.25 108 PRO A O 1
ATOM 890 N N . ASP A 1 109 ? 8.703 15.188 -0.708 1 93.94 109 ASP A N 1
ATOM 891 C CA . ASP A 1 109 ? 9.805 14.359 -0.207 1 93.94 109 ASP A CA 1
ATOM 892 C C . ASP A 1 109 ? 9.875 14.414 1.317 1 93.94 109 ASP A C 1
ATOM 894 O O . ASP A 1 109 ? 9.242 15.266 1.946 1 93.94 109 ASP A O 1
ATOM 898 N N . HIS A 1 110 ? 10.633 13.5 1.867 1 94.25 110 HIS A N 1
ATOM 899 C CA . HIS A 1 110 ? 10.742 13.336 3.312 1 94.25 110 HIS A CA 1
ATOM 900 C C . HIS A 1 110 ? 11.242 14.609 3.977 1 94.25 110 HIS A C 1
ATOM 902 O O . HIS A 1 110 ? 10.805 14.953 5.082 1 94.25 110 HIS A O 1
ATOM 908 N N . SER A 1 111 ? 12.055 15.375 3.305 1 92.44 111 SER A N 1
ATOM 909 C CA . SER A 1 111 ? 12.562 16.609 3.889 1 92.44 111 SER A CA 1
ATOM 910 C C . SER A 1 111 ? 11.469 17.672 3.984 1 92.44 111 SER A C 1
ATOM 912 O O . SER A 1 111 ? 11.43 18.453 4.938 1 92.44 111 SER A O 1
ATOM 914 N N . THR A 1 112 ? 10.602 17.703 2.988 1 93.19 112 THR A N 1
ATOM 915 C CA . THR A 1 112 ? 9.484 18.641 2.984 1 93.19 112 THR A CA 1
ATOM 916 C C . THR A 1 112 ? 8.531 18.359 4.141 1 93.19 112 THR A C 1
ATOM 918 O O . THR A 1 112 ? 8.086 19.266 4.828 1 93.19 112 THR A O 1
ATOM 921 N N . ILE A 1 113 ? 8.312 17.094 4.355 1 93.56 113 ILE A N 1
ATOM 922 C CA . ILE A 1 113 ? 7.426 16.656 5.434 1 93.56 113 ILE A CA 1
ATOM 923 C C . ILE A 1 113 ? 8.016 17.062 6.781 1 93.56 113 ILE A C 1
ATOM 925 O O . ILE A 1 113 ? 7.324 17.641 7.625 1 93.56 113 ILE A O 1
ATOM 929 N N . SER A 1 114 ? 9.273 16.828 6.953 1 91.5 114 SER A N 1
ATOM 930 C CA . SER A 1 114 ? 9.977 17.156 8.188 1 91.5 114 SER A CA 1
ATOM 931 C C . SER A 1 114 ? 9.984 18.656 8.445 1 91.5 114 SER A C 1
ATOM 933 O O . SER A 1 114 ? 9.711 19.094 9.57 1 91.5 114 SER A O 1
ATOM 935 N N . ARG A 1 115 ? 10.242 19.375 7.426 1 90.88 115 ARG A N 1
ATOM 936 C CA . ARG A 1 115 ? 10.289 20.828 7.551 1 90.88 115 ARG A CA 1
ATOM 937 C C . ARG A 1 115 ? 8.914 21.391 7.902 1 90.88 115 ARG A C 1
ATOM 939 O O . ARG A 1 115 ? 8.812 22.344 8.68 1 90.88 115 ARG A O 1
ATOM 946 N N . PHE A 1 116 ? 7.953 20.875 7.312 1 93.06 116 PHE A N 1
ATOM 947 C CA . PHE A 1 116 ? 6.594 21.328 7.586 1 93.06 116 PHE A CA 1
ATOM 948 C C . PHE A 1 116 ? 6.223 21.078 9.047 1 93.06 116 PHE A C 1
ATOM 950 O O . PHE A 1 116 ? 5.688 21.969 9.711 1 93.06 116 PHE A O 1
ATOM 957 N N . CYS A 1 117 ? 6.508 19.891 9.5 1 91.44 117 CYS A N 1
ATOM 958 C CA . CYS A 1 117 ? 6.203 19.547 10.891 1 91.44 117 CYS A CA 1
ATOM 959 C C . CYS A 1 117 ? 6.957 20.469 11.844 1 91.44 117 CYS A C 1
ATOM 961 O O . CYS A 1 117 ? 6.387 20.953 12.82 1 91.44 117 CYS A O 1
ATOM 963 N N . SER A 1 118 ? 8.18 20.719 11.578 1 90 118 SER A N 1
ATOM 964 C CA . SER A 1 118 ? 8.992 21.609 12.391 1 90 118 SER A CA 1
ATOM 965 C C . SER A 1 118 ? 8.43 23.031 12.383 1 90 118 SER A C 1
ATOM 967 O O . SER A 1 118 ? 8.422 23.703 13.414 1 90 118 SER A O 1
ATOM 969 N N . ALA A 1 119 ? 8.016 23.422 11.266 1 91.25 119 ALA A N 1
ATOM 970 C CA . ALA A 1 119 ? 7.449 24.766 11.133 1 91.25 119 ALA A CA 1
ATOM 971 C C . ALA A 1 119 ? 6.176 24.906 11.961 1 91.25 119 ALA A C 1
ATOM 973 O O . ALA A 1 119 ? 5.969 25.922 12.633 1 91.25 119 ALA A O 1
ATOM 974 N N . LEU A 1 120 ? 5.367 23.922 11.891 1 91.94 120 LEU A N 1
ATOM 975 C CA . LEU A 1 120 ? 4.145 23.938 12.688 1 91.94 120 LEU A CA 1
ATOM 976 C C . LEU A 1 120 ? 4.461 24.031 14.172 1 91.94 120 LEU A C 1
ATOM 978 O O . LEU A 1 120 ? 3.77 24.734 14.914 1 91.94 120 LEU A O 1
ATOM 982 N N . THR A 1 121 ? 5.512 23.328 14.57 1 89.75 121 THR A N 1
ATOM 983 C CA . THR A 1 121 ? 5.938 23.297 15.969 1 89.75 121 THR A CA 1
ATOM 984 C C . THR A 1 121 ? 6.484 24.656 16.391 1 89.75 121 THR A C 1
ATOM 986 O O . THR A 1 121 ? 6.105 25.188 17.438 1 89.75 121 THR A O 1
ATOM 989 N N . GLU A 1 122 ? 7.289 25.203 15.578 1 90.25 122 GLU A N 1
ATOM 990 C CA . GLU A 1 122 ? 7.941 26.469 15.883 1 90.25 122 GLU A CA 1
ATOM 991 C C . GLU A 1 122 ? 6.934 27.625 15.906 1 90.25 122 GLU A C 1
ATOM 993 O O . GLU A 1 122 ? 7.086 28.562 16.672 1 90.25 122 GLU A O 1
ATOM 998 N N . LEU A 1 123 ? 5.902 27.484 15.094 1 91.5 123 LEU A N 1
ATOM 999 C CA . LEU A 1 123 ? 4.891 28.531 14.984 1 91.5 123 LEU A CA 1
ATOM 1000 C C . LEU A 1 123 ? 3.834 28.375 16.062 1 91.5 123 LEU A C 1
ATOM 1002 O O . LEU A 1 123 ? 2.951 29.234 16.203 1 91.5 123 LEU A O 1
ATOM 1006 N N . GLY A 1 124 ? 3.902 27.281 16.844 1 88.75 124 GLY A N 1
ATOM 1007 C CA . GLY A 1 124 ? 2.959 27.062 17.938 1 88.75 124 GLY A CA 1
ATOM 1008 C C . GLY A 1 124 ? 1.535 26.844 17.453 1 88.75 124 GLY A C 1
ATOM 1009 O O . GLY A 1 124 ? 0.585 27.312 18.094 1 88.75 124 GLY A O 1
ATOM 1010 N N . LEU A 1 125 ? 1.371 26.234 16.359 1 93.12 125 LEU A N 1
ATOM 1011 C CA . LEU A 1 125 ? 0.06 26.094 15.734 1 93.12 125 LEU A CA 1
ATOM 1012 C C . LEU A 1 125 ? -0.64 24.828 16.203 1 93.12 125 LEU A C 1
ATOM 1014 O O . LEU A 1 125 ? -1.85 24.672 16.031 1 93.12 125 LEU A O 1
ATOM 1018 N N . MET A 1 126 ? 0.033 23.969 16.875 1 90.62 126 MET A N 1
ATOM 1019 C CA . MET A 1 126 ? -0.456 22.609 17.125 1 90.62 126 MET A CA 1
ATOM 1020 C C . MET A 1 126 ? -1.655 22.641 18.078 1 90.62 126 MET A C 1
ATOM 1022 O O . MET A 1 126 ? -2.65 21.953 17.828 1 90.62 126 MET A O 1
ATOM 1026 N N . ASP A 1 127 ? -1.585 23.422 19.078 1 88.56 127 ASP A N 1
ATOM 1027 C CA . ASP A 1 127 ? -2.697 23.5 20.031 1 88.56 127 ASP A CA 1
ATOM 1028 C C . ASP A 1 127 ? -3.949 24.047 19.344 1 88.56 127 ASP A C 1
ATOM 1030 O O . ASP A 1 127 ? -5.059 23.594 19.609 1 88.56 127 ASP A O 1
ATOM 1034 N N . LYS A 1 128 ? -3.723 25.031 18.594 1 93 128 LYS A N 1
ATOM 1035 C CA . LYS A 1 128 ? -4.844 25.641 17.891 1 93 128 LYS A CA 1
ATOM 1036 C C . LYS A 1 128 ? -5.473 24.656 16.906 1 93 128 LYS A C 1
ATOM 1038 O O . LYS A 1 128 ? -6.695 24.625 16.75 1 93 128 LYS A O 1
ATOM 1043 N N . LEU A 1 129 ? -4.652 23.906 16.266 1 94 129 LEU A N 1
ATOM 1044 C CA . LEU A 1 129 ? -5.141 22.891 15.344 1 94 129 LEU A CA 1
ATOM 1045 C C . LEU A 1 129 ? -5.957 21.828 16.062 1 94 129 LEU A C 1
ATOM 1047 O O . LEU A 1 129 ? -7.035 21.438 15.609 1 94 129 LEU A O 1
ATOM 1051 N N . LEU A 1 130 ? -5.469 21.406 17.172 1 90.31 130 LEU A N 1
ATOM 1052 C CA . LEU A 1 130 ? -6.207 20.422 17.969 1 90.31 130 LEU A CA 1
ATOM 1053 C C . LEU A 1 130 ? -7.582 20.953 18.344 1 90.31 130 LEU A C 1
ATOM 1055 O O . LEU A 1 130 ? -8.578 20.25 18.25 1 90.31 130 LEU A O 1
ATOM 1059 N N . ALA A 1 131 ? -7.555 22.141 18.766 1 89.69 131 ALA A N 1
ATOM 1060 C CA . ALA A 1 131 ? -8.805 22.766 19.172 1 89.69 131 ALA A CA 1
ATOM 1061 C C . ALA A 1 131 ? -9.797 22.828 18.016 1 89.69 131 ALA A C 1
ATOM 1063 O O . ALA A 1 131 ? -10.992 22.625 18.188 1 89.69 131 ALA A O 1
ATOM 1064 N N . GLN A 1 132 ? -9.273 23.156 16.875 1 92.75 132 GLN A N 1
ATOM 1065 C CA . GLN A 1 132 ? -10.117 23.25 15.695 1 92.75 132 GLN A CA 1
ATOM 1066 C C . GLN A 1 132 ? -10.719 21.891 15.344 1 92.75 132 GLN A C 1
ATOM 1068 O O . GLN A 1 132 ? -11.891 21.797 14.977 1 92.75 132 GLN A O 1
ATOM 1073 N N . PHE A 1 133 ? -9.992 20.812 15.375 1 91.12 133 PHE A N 1
ATOM 1074 C CA . PHE A 1 133 ? -10.492 19.469 15.117 1 91.12 133 PHE A CA 1
ATOM 1075 C C . PHE A 1 133 ? -11.539 19.078 16.156 1 91.12 133 PHE A C 1
ATOM 1077 O O . PHE A 1 133 ? -12.586 18.516 15.805 1 91.12 133 PHE A O 1
ATOM 1084 N N . ASN A 1 134 ? -11.219 19.375 17.375 1 85.88 134 ASN A N 1
ATOM 1085 C CA . ASN A 1 134 ? -12.148 19.031 18.438 1 85.88 134 ASN A CA 1
ATOM 1086 C C . ASN A 1 134 ? -13.484 19.75 18.281 1 85.88 134 ASN A C 1
ATOM 1088 O O . ASN A 1 134 ? -14.539 19.188 18.562 1 85.88 134 ASN A O 1
ATOM 1092 N N . LYS A 1 135 ? -13.367 20.953 17.938 1 89.94 135 LYS A N 1
ATOM 1093 C CA . LYS A 1 135 ? -14.578 21.719 17.688 1 89.94 135 LYS A CA 1
ATOM 1094 C C . LYS A 1 135 ? -15.445 21.062 16.625 1 89.94 135 LYS A C 1
ATOM 1096 O O . LYS A 1 135 ? -16.656 20.953 16.781 1 89.94 135 LYS A O 1
ATOM 1101 N N . GLN A 1 136 ? -14.844 20.625 15.531 1 90.19 136 GLN A N 1
ATOM 1102 C CA . GLN A 1 136 ? -15.586 19.984 14.445 1 90.19 136 GLN A CA 1
ATOM 1103 C C . GLN A 1 136 ? -16.141 18.641 14.875 1 90.19 136 GLN A C 1
ATOM 1105 O O . GLN A 1 136 ? -17.266 18.281 14.5 1 90.19 136 GLN A O 1
ATOM 1110 N N . LEU A 1 137 ? -15.406 17.906 15.602 1 85.44 137 LEU A N 1
ATOM 1111 C CA . LEU A 1 137 ? -15.82 16.562 16.016 1 85.44 137 LEU A CA 1
ATOM 1112 C C . LEU A 1 137 ? -16.938 16.656 17.062 1 85.44 137 LEU A C 1
ATOM 1114 O O . LEU A 1 137 ? -17.812 15.781 17.109 1 85.44 137 LEU A O 1
ATOM 1118 N N . SER A 1 138 ? -16.859 17.594 17.906 1 81.12 138 SER A N 1
ATOM 1119 C CA . SER A 1 138 ? -17.906 17.797 18.906 1 81.12 138 SER A CA 1
ATOM 1120 C C . SER A 1 138 ? -19.25 18.109 18.25 1 81.12 138 SER A C 1
ATOM 1122 O O . SER A 1 138 ? -20.297 17.719 18.766 1 81.12 138 SER A O 1
ATOM 1124 N N . ARG A 1 139 ? -19.156 18.734 17.219 1 79.81 139 ARG A N 1
ATOM 1125 C CA . ARG A 1 139 ? -20.375 19.062 16.484 1 79.81 139 ARG A CA 1
ATOM 1126 C C . ARG A 1 139 ? -21.031 17.797 15.953 1 79.81 139 ARG A C 1
ATOM 1128 O O . ARG A 1 139 ? -22.25 17.766 15.758 1 79.81 139 ARG A O 1
ATOM 1135 N N . HIS A 1 140 ? -20.266 16.781 15.797 1 73.81 140 HIS A N 1
ATOM 1136 C CA . HIS A 1 140 ? -20.797 15.5 15.32 1 73.81 140 HIS A CA 1
ATOM 1137 C C . HIS A 1 140 ? -21.078 14.555 16.484 1 73.81 140 HIS A C 1
ATOM 1139 O O . HIS A 1 140 ? -21.328 13.367 16.266 1 73.81 140 HIS A O 1
ATOM 1145 N N . HIS A 1 141 ? -21.047 15.094 17.656 1 64.88 141 HIS A N 1
ATOM 1146 C CA . HIS A 1 141 ? -21.375 14.375 18.891 1 64.88 141 HIS A CA 1
ATOM 1147 C C . HIS A 1 141 ? -20.359 13.266 19.156 1 64.88 141 HIS A C 1
ATOM 1149 O O . HIS A 1 141 ? -20.719 12.18 19.594 1 64.88 141 HIS A O 1
ATOM 1155 N N . ILE A 1 142 ? -19.312 13.438 18.641 1 62.91 142 ILE A N 1
ATOM 1156 C CA . ILE A 1 142 ? -18.234 12.484 18.906 1 62.91 142 ILE A CA 1
ATOM 1157 C C . ILE A 1 142 ? -17.422 12.945 20.109 1 62.91 142 ILE A C 1
ATOM 1159 O O . ILE A 1 142 ? -17.062 14.125 20.219 1 62.91 142 ILE A O 1
ATOM 1163 N N . SER A 1 143 ? -17.312 12.078 21.172 1 59.41 143 SER A N 1
ATOM 1164 C CA . SER A 1 143 ? -16.562 12.422 22.375 1 59.41 143 SER A CA 1
ATOM 1165 C C . SER A 1 143 ? -15.078 12.586 22.062 1 59.41 143 SER A C 1
ATOM 1167 O O . SER A 1 143 ? -14.484 11.766 21.344 1 59.41 143 SER A O 1
ATOM 1169 N N . VAL A 1 144 ? -14.625 13.742 22.219 1 58.34 144 VAL A N 1
ATOM 1170 C CA . VAL A 1 144 ? -13.242 14.102 21.922 1 58.34 144 VAL A CA 1
ATOM 1171 C C . VAL A 1 144 ? -12.367 13.859 23.156 1 58.34 144 VAL A C 1
ATOM 1173 O O . VAL A 1 144 ? -12.781 14.156 24.281 1 58.34 144 VAL A O 1
ATOM 1176 N N . ARG A 1 145 ? -11.438 12.898 23.125 1 51.22 145 ARG A N 1
ATOM 1177 C CA . ARG A 1 145 ? -10.461 12.789 24.203 1 51.22 145 ARG A CA 1
ATOM 1178 C C . ARG A 1 145 ? -9.516 13.984 24.188 1 51.22 145 ARG A C 1
ATOM 1180 O O . ARG A 1 145 ? -9.008 14.375 23.141 1 51.22 145 ARG A O 1
ATOM 1187 N N . GLU A 1 146 ? -9.633 14.812 25.094 1 46.75 146 GLU A N 1
ATOM 1188 C CA . GLU A 1 146 ? -8.688 15.914 25.266 1 46.75 146 GLU A CA 1
ATOM 1189 C C . GLU A 1 146 ? -7.266 15.398 25.453 1 46.75 146 GLU A C 1
ATOM 1191 O O . GLU A 1 146 ? -7.062 14.227 25.781 1 46.75 146 GLU A O 1
ATOM 1196 N N . GLY A 1 147 ? -6.133 15.961 25.062 1 43.28 147 GLY A N 1
ATOM 1197 C CA . GLY A 1 147 ? -4.691 15.758 25.109 1 43.28 147 GLY A CA 1
ATOM 1198 C C . GLY A 1 147 ? -4.234 14.961 26.312 1 43.28 147 GLY A C 1
ATOM 1199 O O . GLY A 1 147 ? -3.043 14.922 26.625 1 43.28 147 GLY A O 1
ATOM 1200 N N . VAL A 1 148 ? -4.98 14.711 27.391 1 38.75 148 VAL A N 1
ATOM 1201 C CA . VAL A 1 148 ? -4.246 14.109 28.5 1 38.75 148 VAL A CA 1
ATOM 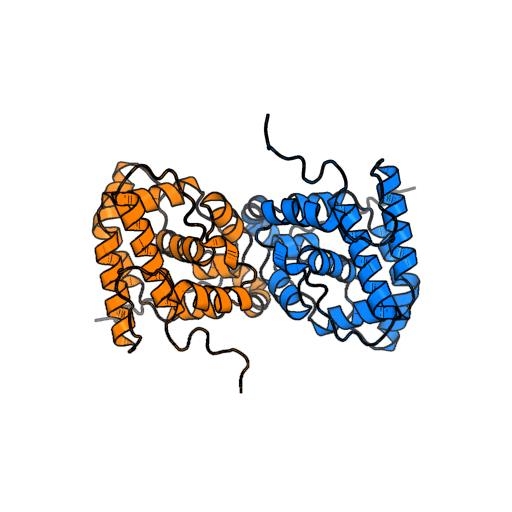1202 C C . VAL A 1 148 ? -3.506 12.867 28.016 1 38.75 148 VAL A C 1
ATOM 1204 O O . VAL A 1 148 ? -3.803 12.336 26.938 1 38.75 148 VAL A O 1
ATOM 1207 N N . LEU A 1 149 ? -2.783 12 29.125 1 37.16 149 LEU A N 1
ATOM 1208 C CA . LEU A 1 149 ? -1.87 10.875 29 1 37.16 149 LEU A CA 1
ATOM 1209 C C . LEU A 1 149 ? -2.508 9.75 28.188 1 37.16 149 LEU A C 1
ATOM 1211 O O . LEU A 1 149 ? -3.533 9.195 28.594 1 37.16 149 LEU A O 1
ATOM 1215 N N . VAL A 1 150 ? -2.684 9.836 27.047 1 38.16 150 VAL A N 1
ATOM 1216 C CA . VAL A 1 150 ? -3.008 8.742 26.141 1 38.16 150 VAL A CA 1
ATOM 1217 C C . VAL A 1 150 ? -2.391 7.441 26.656 1 38.16 150 VAL A C 1
ATOM 1219 O O . VAL A 1 150 ? -1.213 7.168 26.422 1 38.16 150 VAL A O 1
ATOM 1222 N N . ASP A 1 151 ? -2.225 7.168 27.922 1 32.47 151 ASP A N 1
ATOM 1223 C CA . ASP A 1 151 ? -1.635 5.922 28.406 1 32.47 151 ASP A CA 1
ATOM 1224 C C . ASP A 1 151 ? -2.256 4.715 27.703 1 32.47 151 ASP A C 1
ATOM 1226 O O . ASP A 1 151 ? -1.652 4.133 26.797 1 32.47 151 ASP A O 1
ATOM 1230 N N . ALA A 1 152 ? -3.199 3.949 28.609 1 34.41 152 ALA A N 1
ATOM 1231 C CA . ALA A 1 152 ? -3.658 2.562 28.594 1 34.41 152 ALA A CA 1
ATOM 1232 C C . ALA A 1 152 ? -4.59 2.299 27.422 1 34.41 152 ALA A C 1
ATOM 1234 O O . ALA A 1 152 ? -4.582 1.208 26.844 1 34.41 152 ALA A O 1
ATOM 1235 N N . SER A 1 153 ? -5.543 3.051 27.203 1 35.19 153 SER A N 1
ATOM 1236 C CA . SER A 1 153 ? -6.613 2.742 26.25 1 35.19 153 SER A CA 1
ATOM 1237 C C . SER A 1 153 ? -6.098 2.691 24.828 1 35.19 153 SER A C 1
ATOM 1239 O O . SER A 1 153 ? -6.758 2.143 23.938 1 35.19 153 SER A O 1
ATOM 1241 N N . LEU A 1 154 ? -5.066 3.225 24.547 1 38.41 154 LEU A N 1
ATOM 1242 C CA . LEU A 1 154 ? -4.387 3.199 23.266 1 38.41 154 LEU A CA 1
ATOM 1243 C C . LEU A 1 154 ? -3.92 1.789 22.922 1 38.41 154 LEU A C 1
ATOM 1245 O O . LEU A 1 154 ? -3.688 1.474 21.75 1 38.41 154 LEU A O 1
ATOM 1249 N N . VAL A 1 155 ? -3.846 1.032 24.047 1 37.47 155 VAL A N 1
ATOM 1250 C CA . VAL A 1 155 ? -3.502 -0.377 23.875 1 37.47 155 VAL A CA 1
ATOM 1251 C C . VAL A 1 155 ? -4.633 -1.107 23.156 1 37.47 155 VAL A C 1
ATOM 1253 O O . VAL A 1 155 ? -4.383 -1.954 22.297 1 37.47 155 VAL A O 1
ATOM 1256 N N . GLU A 1 156 ? -5.844 -0.812 23.625 1 36.12 156 GLU A N 1
ATOM 1257 C CA . GLU A 1 156 ? -6.977 -1.523 23.031 1 36.12 156 GLU A CA 1
ATOM 1258 C C . GLU A 1 156 ? -7.191 -1.109 21.578 1 36.12 156 GLU A C 1
ATOM 1260 O O . GLU A 1 156 ? -7.539 -1.939 20.734 1 36.12 156 GLU A O 1
ATOM 1265 N N . ILE A 1 157 ? -7.129 0.1 21.359 1 37.62 157 ILE A N 1
ATOM 1266 C CA . ILE A 1 157 ? -7.332 0.594 20 1 37.62 157 ILE A CA 1
ATOM 1267 C C . ILE A 1 157 ? -6.207 0.091 19.109 1 37.62 157 ILE A C 1
ATOM 1269 O O . ILE A 1 157 ? -6.422 -0.144 17.906 1 37.62 157 ILE A O 1
ATOM 1273 N N . ARG A 1 158 ? -5.094 -0.092 19.812 1 36.97 158 ARG A N 1
ATOM 1274 C CA . ARG A 1 158 ? -3.965 -0.733 19.141 1 36.97 158 ARG A CA 1
ATOM 1275 C C . ARG A 1 158 ? -4.332 -2.135 18.672 1 36.97 158 ARG A C 1
ATOM 1277 O O . ARG A 1 158 ? -3.965 -2.539 17.562 1 36.97 158 ARG A O 1
ATOM 1284 N N . SER A 1 159 ? -5.133 -2.758 19.562 1 35.97 159 SER A N 1
ATOM 1285 C CA . SER A 1 159 ? -5.578 -4.102 19.219 1 35.97 159 SER A CA 1
ATOM 1286 C C . SER A 1 159 ? -6.535 -4.078 18.031 1 35.97 159 SER A C 1
ATOM 1288 O O . SER A 1 159 ? -6.465 -4.941 17.156 1 35.97 159 SER A O 1
ATOM 1290 N N . THR A 1 160 ? -7.508 -3.191 18.141 1 35.19 160 THR A N 1
ATOM 1291 C CA . THR A 1 160 ? -8.5 -3.16 17.078 1 35.19 160 THR A CA 1
ATOM 1292 C C . THR A 1 160 ? -7.879 -2.639 15.781 1 35.19 160 THR A C 1
ATOM 1294 O O . THR A 1 160 ? -8.164 -3.154 14.703 1 35.19 160 THR A O 1
ATOM 1297 N N . ILE A 1 161 ? -7.094 -1.529 15.875 1 36.16 161 ILE A N 1
ATOM 1298 C CA . ILE A 1 161 ? -6.383 -1.071 14.688 1 36.16 161 ILE A CA 1
ATOM 1299 C C . ILE A 1 161 ? -5.449 -2.174 14.188 1 36.16 161 ILE A C 1
ATOM 1301 O O . ILE A 1 161 ? -5.309 -2.373 12.977 1 36.16 161 ILE A O 1
ATOM 1305 N N . GLU A 1 162 ? -4.828 -2.908 15.148 1 38.69 162 GLU A N 1
ATOM 1306 C CA . GLU A 1 162 ? -4.008 -4.055 14.75 1 38.69 162 GLU A CA 1
ATOM 1307 C C . GLU A 1 162 ? -4.82 -5.059 13.945 1 38.69 162 GLU A C 1
ATOM 1309 O O . GLU A 1 162 ? -4.305 -5.676 13.008 1 38.69 162 GLU A O 1
ATOM 1314 N N . ARG A 1 163 ? -5.918 -5.305 14.609 1 38.38 163 ARG A N 1
ATOM 1315 C CA . ARG A 1 163 ? -6.801 -6.258 13.945 1 38.38 163 ARG A CA 1
ATOM 1316 C C . ARG A 1 163 ? -7.188 -5.766 12.555 1 38.38 163 ARG A C 1
ATOM 1318 O O . ARG A 1 163 ? -7.359 -6.566 11.633 1 38.38 163 ARG A O 1
ATOM 1325 N N . THR A 1 164 ? -7.727 -4.582 12.484 1 33.72 164 THR A N 1
ATOM 1326 C CA . THR A 1 164 ? -8.117 -4.09 11.172 1 33.72 164 THR A CA 1
ATOM 1327 C C . THR A 1 164 ? -6.895 -3.902 10.281 1 33.72 164 THR A C 1
ATOM 1329 O O . THR A 1 164 ? -6.926 -4.242 9.094 1 33.72 164 THR A O 1
ATOM 1332 N N . PHE A 1 165 ? -5.809 -3.004 10.688 1 36.22 165 PHE A N 1
ATOM 1333 C CA . PHE A 1 165 ? -4.645 -2.697 9.867 1 36.22 165 PHE A CA 1
ATOM 1334 C C . PHE A 1 165 ? -3.465 -3.582 10.242 1 36.22 165 PHE A C 1
ATOM 1336 O O . PHE A 1 165 ? -2.477 -3.652 9.508 1 36.22 165 PHE A O 1
ATOM 1343 N N . GLY A 1 166 ? -3.355 -4.969 10.359 1 29.58 166 GLY A N 1
ATOM 1344 C CA . GLY A 1 166 ? -2.301 -5.863 10.812 1 29.58 166 GLY A CA 1
ATOM 1345 C C . GLY A 1 166 ? -1.569 -5.348 12.039 1 29.58 166 GLY A C 1
ATOM 1346 O O . GLY A 1 166 ? -2.006 -4.379 12.664 1 29.58 166 GLY A O 1
ATOM 1347 N N . SER A 1 167 ? -0.181 -6.008 12.43 1 30 167 SER A N 1
ATOM 1348 C CA . SER A 1 167 ? 0.64 -5.965 13.633 1 30 167 SER A CA 1
ATOM 1349 C C . SER A 1 167 ? 0.903 -4.527 14.07 1 30 167 SER A C 1
ATOM 1351 O O . SER A 1 167 ? 1.907 -3.928 13.68 1 30 167 SER A O 1
ATOM 1353 N N . ILE A 1 168 ? 0.091 -3.777 14.109 1 30.61 168 ILE A N 1
ATOM 1354 C CA . ILE A 1 168 ? 0.493 -2.471 14.617 1 30.61 168 ILE A CA 1
ATOM 1355 C C . ILE A 1 168 ? 0.812 -2.574 16.109 1 30.61 168 ILE A C 1
ATOM 1357 O O . ILE A 1 168 ? 0.924 -1.558 16.797 1 30.61 168 ILE A O 1
ATOM 1361 N N . ARG A 1 169 ? 0.795 -3.764 16.719 1 32.44 169 ARG A N 1
ATOM 1362 C CA . ARG A 1 169 ? 1.11 -3.799 18.141 1 32.44 169 ARG A CA 1
ATOM 1363 C C . ARG A 1 169 ? 2.381 -3.012 18.438 1 32.44 169 ARG A C 1
ATOM 1365 O O . ARG A 1 169 ? 2.545 -2.484 19.547 1 32.44 169 ARG A O 1
ATOM 1372 N N . ARG A 1 170 ? 3.443 -3.564 17.797 1 31.23 170 ARG A N 1
ATOM 1373 C CA . ARG A 1 170 ? 4.758 -3.137 18.266 1 31.23 170 ARG A CA 1
ATOM 1374 C C . ARG A 1 170 ? 4.898 -1.62 18.188 1 31.23 170 ARG A C 1
ATOM 1376 O O . ARG A 1 170 ? 5.891 -1.059 18.656 1 31.23 170 ARG A O 1
ATOM 1383 N N . TRP A 1 171 ? 4.039 -1.174 17.453 1 29.28 171 TRP A N 1
ATOM 1384 C CA . TRP A 1 171 ? 4.535 0.035 16.797 1 29.28 171 TRP A CA 1
ATOM 1385 C C . TRP A 1 171 ? 4.461 1.229 17.75 1 29.28 171 TRP A C 1
ATOM 1387 O O . TRP A 1 171 ? 4.879 2.336 17.391 1 29.28 171 TRP A O 1
ATOM 1397 N N . PHE A 1 172 ? 3.42 1.078 18.672 1 30.95 172 PHE A N 1
ATOM 1398 C CA . PHE A 1 172 ? 3.559 2.334 19.406 1 30.95 172 PHE A CA 1
ATOM 1399 C C . PHE A 1 172 ? 4.816 2.324 20.266 1 30.95 172 PHE A C 1
ATOM 1401 O O . PHE A 1 172 ? 4.773 1.927 21.438 1 30.95 172 PHE A O 1
ATOM 1408 N N . HIS A 1 173 ? 5.828 1.658 19.828 1 28.75 173 HIS A N 1
ATOM 1409 C CA . HIS A 1 173 ? 7.043 1.957 20.578 1 28.75 173 HIS A CA 1
ATOM 1410 C C . HIS A 1 173 ? 7.34 3.453 20.578 1 28.75 173 HIS A C 1
ATOM 1412 O O . HIS A 1 173 ? 7.402 4.078 19.516 1 28.75 173 HIS A O 1
ATOM 1418 N N . GLY A 1 174 ? 6.707 4.191 21.547 1 29.95 174 GLY A N 1
ATOM 1419 C CA . GLY A 1 174 ? 7.332 5.48 21.797 1 29.95 174 GLY A CA 1
ATOM 1420 C C . GLY A 1 174 ? 8.82 5.492 21.484 1 29.95 174 GLY A C 1
ATOM 1421 O O . GLY A 1 174 ? 9.617 4.938 22.25 1 29.95 174 GLY A O 1
ATOM 1422 N N . GLY A 1 175 ? 9.211 4.977 20.312 1 29.91 175 GLY A N 1
ATOM 1423 C CA . GLY A 1 175 ? 10.625 5.172 20.062 1 29.91 175 GLY A CA 1
ATOM 1424 C C . GLY A 1 175 ? 11.18 6.438 20.688 1 29.91 175 GLY A C 1
ATOM 1425 O O . GLY A 1 175 ? 10.484 7.449 20.766 1 29.91 175 GLY A O 1
ATOM 1426 N N . ARG A 1 176 ? 12.008 6.188 21.594 1 29.83 176 ARG A N 1
ATOM 1427 C CA . ARG A 1 176 ? 12.82 7.246 22.188 1 29.83 176 ARG A CA 1
ATOM 1428 C C . ARG A 1 176 ? 13.344 8.195 21.109 1 29.83 176 ARG A C 1
ATOM 1430 O O . ARG A 1 176 ? 14.289 7.875 20.391 1 29.83 176 ARG A O 1
ATOM 1437 N N . CYS A 1 177 ? 12.398 8.43 20.141 1 29.66 177 CYS A N 1
ATOM 1438 C CA . CYS A 1 177 ? 13.07 9.453 19.359 1 29.66 177 CYS A CA 1
ATOM 1439 C C . CYS A 1 177 ? 13.898 10.367 20.266 1 29.66 177 CYS A C 1
ATOM 1441 O O . CYS A 1 177 ? 13.398 10.867 21.266 1 29.66 177 CYS A O 1
ATOM 1443 N N . ARG A 1 178 ? 15.141 10.094 20.281 1 30.86 178 ARG A N 1
ATOM 1444 C CA . ARG A 1 178 ? 16.062 11.07 20.844 1 30.86 178 ARG A CA 1
ATOM 1445 C C . ARG A 1 178 ? 15.555 12.492 20.641 1 30.86 178 ARG A C 1
ATOM 1447 O O . ARG A 1 178 ? 15.938 13.164 19.688 1 30.86 178 ARG A O 1
ATOM 1454 N N . TYR A 1 179 ? 14.211 12.484 20.484 1 32.31 179 TYR A N 1
ATOM 1455 C CA . TYR A 1 179 ? 13.852 13.891 20.391 1 32.31 179 TYR A CA 1
ATOM 1456 C C . TYR A 1 179 ? 14.445 14.688 21.547 1 32.31 179 TYR A C 1
ATOM 1458 O O . TYR A 1 179 ? 14.266 14.32 22.719 1 32.31 179 TYR A O 1
ATOM 1466 N N . ARG A 1 180 ? 15.438 15.211 21.422 1 37.19 180 ARG A N 1
ATOM 1467 C CA . ARG A 1 180 ? 15.859 16.359 22.219 1 37.19 180 ARG A CA 1
ATOM 1468 C C . ARG A 1 180 ? 14.664 17.078 22.828 1 37.19 180 ARG A C 1
ATOM 1470 O O . ARG A 1 180 ? 14.633 17.328 24.031 1 37.19 180 ARG A O 1
ATOM 1477 N N . GLY A 1 181 ? 13.883 18.297 22.094 1 44.19 181 GLY A N 1
ATOM 1478 C CA . GLY A 1 181 ? 13.188 19.438 22.656 1 44.19 181 GLY A CA 1
ATOM 1479 C C . GLY A 1 181 ? 11.75 19.141 23.031 1 44.19 181 GLY A C 1
ATOM 1480 O O . GLY A 1 181 ? 11.141 18.203 22.5 1 44.19 181 GLY A O 1
ATOM 1481 N N . LEU A 1 182 ? 11.242 19.672 24.203 1 55.91 182 LEU A N 1
ATOM 1482 C CA . LEU A 1 182 ? 9.922 19.75 24.828 1 55.91 182 LEU A CA 1
ATOM 1483 C C . LEU A 1 182 ? 8.859 20.094 23.797 1 55.91 182 LEU A C 1
ATOM 1485 O O . LEU A 1 182 ? 7.777 19.5 23.781 1 55.91 182 LEU A O 1
ATOM 1489 N N . ALA A 1 183 ? 9.273 20.844 22.812 1 67.31 183 ALA A N 1
ATOM 1490 C CA . ALA A 1 183 ? 8.305 21.297 21.812 1 67.31 183 ALA A CA 1
ATOM 1491 C C . ALA A 1 183 ? 7.961 20.203 20.828 1 67.31 183 ALA A C 1
ATOM 1493 O O . ALA A 1 183 ? 6.809 20.062 20.406 1 67.31 183 ALA A O 1
ATOM 1494 N N . LYS A 1 184 ? 8.859 19.328 20.531 1 72.12 184 LYS A N 1
ATOM 1495 C CA . LYS A 1 184 ? 8.641 18.25 19.578 1 72.12 184 LYS A CA 1
ATOM 1496 C C . LYS A 1 184 ? 7.758 17.156 20.188 1 72.12 184 LYS A C 1
ATOM 1498 O O . LYS A 1 184 ? 6.895 16.594 19.5 1 72.12 184 LYS A O 1
ATOM 1503 N N . THR A 1 185 ? 7.996 16.953 21.344 1 71.88 185 THR A N 1
ATOM 1504 C CA . THR A 1 185 ? 7.18 15.969 22.047 1 71.88 185 THR A CA 1
ATOM 1505 C C . THR A 1 185 ? 5.73 16.438 22.156 1 71.88 185 THR A C 1
ATOM 1507 O O . THR A 1 185 ? 4.801 15.656 21.969 1 71.88 185 THR A O 1
ATOM 1510 N N . HIS A 1 186 ? 5.664 17.719 22.5 1 78 186 HIS A N 1
ATOM 1511 C CA . HIS A 1 186 ? 4.328 18.297 22.562 1 78 186 HIS A CA 1
ATOM 1512 C C . HIS A 1 186 ? 3.615 18.188 21.219 1 78 186 HIS A C 1
ATOM 1514 O O . HIS A 1 186 ? 2.445 17.797 21.156 1 78 186 HIS A O 1
ATOM 1520 N N . THR A 1 187 ? 4.301 18.438 20.188 1 82.19 187 THR A N 1
ATOM 1521 C CA . THR A 1 187 ? 3.748 18.328 18.844 1 82.19 187 THR A CA 1
ATOM 1522 C C . THR A 1 187 ? 3.299 16.906 18.547 1 82.19 187 THR A C 1
ATOM 1524 O O . THR A 1 187 ? 2.209 16.688 18.016 1 82.19 187 THR A O 1
ATOM 1527 N N . GLN A 1 188 ? 4.102 15.984 18.875 1 79.75 188 GLN A N 1
ATOM 1528 C CA . GLN A 1 188 ? 3.775 14.578 18.656 1 79.75 188 GLN A CA 1
ATOM 1529 C C . GLN A 1 188 ? 2.527 14.172 19.438 1 79.75 188 GLN A C 1
ATOM 1531 O O . GLN A 1 188 ? 1.664 13.469 18.906 1 79.75 188 GLN A O 1
ATOM 1536 N N . ASN A 1 189 ? 2.465 14.656 20.562 1 76.12 189 ASN A N 1
ATOM 1537 C CA . ASN A 1 189 ? 1.313 14.344 21.406 1 76.12 189 ASN A CA 1
ATOM 1538 C C . ASN A 1 189 ? 0.023 14.914 20.828 1 76.12 189 ASN A C 1
ATOM 1540 O O . ASN A 1 189 ? -1.019 14.258 20.844 1 76.12 189 ASN A O 1
ATOM 1544 N N . ILE A 1 190 ? 0.139 16.047 20.375 1 82.5 190 ILE A N 1
ATOM 1545 C CA . ILE A 1 190 ? -1.036 16.703 19.812 1 82.5 190 ILE A CA 1
ATOM 1546 C C . ILE A 1 190 ? -1.469 15.984 18.547 1 82.5 190 ILE A C 1
ATOM 1548 O O . ILE A 1 190 ? -2.658 15.734 18.328 1 82.5 190 ILE A O 1
ATOM 1552 N N . LEU A 1 191 ? -0.519 15.664 17.719 1 84.94 191 LEU A N 1
ATOM 1553 C CA . LEU A 1 191 ? -0.833 14.938 16.5 1 84.94 191 LEU A CA 1
ATOM 1554 C C . LEU A 1 191 ? -1.493 13.602 16.812 1 84.94 191 LEU A C 1
ATOM 1556 O O . LEU A 1 191 ? -2.465 13.211 16.156 1 84.94 191 LEU A O 1
ATOM 1560 N N . GLU A 1 192 ? -1.003 12.969 17.766 1 79.38 192 GLU A N 1
ATOM 1561 C CA . GLU A 1 192 ? -1.577 11.695 18.188 1 79.38 192 GLU A CA 1
ATOM 1562 C C . GLU A 1 192 ? -3.004 11.883 18.703 1 79.38 192 GLU A C 1
ATOM 1564 O O . GLU A 1 192 ? -3.871 11.039 18.438 1 79.38 192 GLU A O 1
ATOM 1569 N N . SER A 1 193 ? -3.211 12.914 19.328 1 79.38 193 SER A N 1
ATOM 1570 C CA . SER A 1 193 ? -4.547 13.211 19.828 1 79.38 193 SER A CA 1
ATOM 1571 C C . SER A 1 193 ? -5.527 13.445 18.688 1 79.38 193 SER A C 1
ATOM 1573 O O . SER A 1 193 ? -6.633 12.906 18.688 1 79.38 193 SER A O 1
ATOM 1575 N N . ILE A 1 194 ? -5.086 14.234 17.781 1 83.94 194 ILE A N 1
ATOM 1576 C CA . ILE A 1 194 ? -5.926 14.5 16.625 1 83.94 194 ILE A CA 1
ATOM 1577 C C . ILE A 1 194 ? -6.227 13.195 15.891 1 83.94 194 ILE A C 1
ATOM 1579 O O . ILE A 1 194 ? -7.383 12.898 15.594 1 83.94 194 ILE A O 1
ATOM 1583 N N . ALA A 1 195 ? -5.168 12.453 15.641 1 84.19 195 ALA A N 1
ATOM 1584 C CA . ALA A 1 195 ? -5.301 11.188 14.914 1 84.19 195 ALA A CA 1
ATOM 1585 C C . ALA A 1 195 ? -6.215 10.219 15.656 1 84.19 195 ALA A C 1
ATOM 1587 O O . ALA A 1 195 ? -7.039 9.539 15.039 1 84.19 195 ALA A O 1
ATOM 1588 N N . PHE A 1 196 ? -6.117 10.242 16.875 1 77.88 196 PHE A N 1
ATOM 1589 C CA . PHE A 1 196 ? -6.914 9.344 17.703 1 77.88 196 PHE A CA 1
ATOM 1590 C C . PHE A 1 196 ? -8.383 9.766 17.688 1 77.88 196 PHE A C 1
ATOM 1592 O O . PHE A 1 196 ? -9.273 8.922 17.578 1 77.88 196 PHE A O 1
ATOM 1599 N N . ASN A 1 197 ? -8.594 10.953 17.859 1 77.5 197 ASN A N 1
ATOM 1600 C CA . ASN A 1 197 ? -9.961 11.461 17.859 1 77.5 197 ASN A CA 1
ATOM 1601 C C . ASN A 1 197 ? -10.664 11.195 16.531 1 77.5 197 ASN A C 1
ATOM 1603 O O . ASN A 1 197 ? -11.852 10.883 16.516 1 77.5 197 ASN A O 1
ATOM 1607 N N . LEU A 1 198 ? -9.938 11.32 15.531 1 81.5 198 LEU A N 1
ATOM 1608 C CA . LEU A 1 198 ? -10.5 11.055 14.211 1 81.5 198 LEU A CA 1
ATOM 1609 C C . LEU A 1 198 ? -10.781 9.562 14.031 1 81.5 198 LEU A C 1
ATOM 1611 O O . LEU A 1 198 ? -11.766 9.188 13.398 1 81.5 198 LEU A O 1
ATOM 1615 N N . TYR A 1 199 ? -9.977 8.797 14.594 1 75.31 199 TYR A N 1
ATOM 1616 C CA . TYR A 1 199 ? -10.125 7.348 14.477 1 75.31 199 TYR A CA 1
ATOM 1617 C C . TYR A 1 199 ? -11.328 6.855 15.273 1 75.31 199 TYR A C 1
ATOM 1619 O O . TYR A 1 199 ? -12.008 5.91 14.867 1 75.31 199 TYR A O 1
ATOM 1627 N N . ARG A 1 200 ? -11.609 7.398 16.359 1 69.69 200 ARG A N 1
ATOM 1628 C CA . ARG A 1 200 ? -12.672 6.965 17.25 1 69.69 200 ARG A CA 1
ATOM 1629 C C . ARG A 1 200 ? -14.023 7.488 16.797 1 69.69 200 ARG A C 1
ATOM 1631 O O . ARG A 1 200 ? -15.062 7.078 17.328 1 69.69 200 ARG A O 1
ATOM 1638 N N . THR A 1 201 ? -14 8.398 16.062 1 61.78 201 THR A N 1
ATOM 1639 C CA . THR A 1 201 ? -15.273 8.961 15.617 1 61.78 201 THR A CA 1
ATOM 1640 C C . THR A 1 201 ? -16.156 7.883 15.008 1 61.78 201 THR A C 1
ATOM 1642 O O . THR A 1 201 ? -15.734 7.16 14.102 1 61.78 201 THR A O 1
ATOM 1645 N N . PRO A 1 202 ? -17.422 7.531 15.719 1 53.84 202 PRO A N 1
ATOM 1646 C CA . PRO A 1 202 ? -18.453 6.586 15.258 1 53.84 202 PRO A CA 1
ATOM 1647 C C . PRO A 1 202 ? -18.859 6.828 13.805 1 53.84 202 PRO A C 1
ATOM 1649 O O . PRO A 1 202 ? -18.906 7.973 13.359 1 53.84 202 PRO A O 1
ATOM 1652 N N . GLY A 1 203 ? -19.062 5.543 12.922 1 51.88 203 GLY A N 1
ATOM 1653 C CA . GLY A 1 203 ? -19.438 5.57 11.516 1 51.88 203 GLY A CA 1
ATOM 1654 C C . GLY A 1 203 ? -18.281 5.316 10.578 1 51.88 203 GLY A C 1
ATOM 1655 O O . GLY A 1 203 ? -18.469 5.012 9.398 1 51.88 203 GLY A O 1
ATOM 1656 N N . ILE A 1 204 ? -17.234 5.781 11.055 1 48.09 204 ILE A N 1
ATOM 1657 C CA . ILE A 1 204 ? -16.141 5.41 10.172 1 48.09 204 ILE A CA 1
ATOM 1658 C C . ILE A 1 204 ? -15.969 3.895 10.164 1 48.09 204 ILE A C 1
ATOM 1660 O O . ILE A 1 204 ? -15.883 3.279 9.102 1 48.09 204 ILE A O 1
ATOM 1664 N N . ILE A 1 205 ? -15.555 3.135 11.219 1 46.53 205 ILE A N 1
ATOM 1665 C CA . ILE A 1 205 ? -15.242 1.711 11.148 1 46.53 205 ILE A CA 1
ATOM 1666 C C . ILE A 1 205 ? -16.516 0.892 11.305 1 46.53 205 ILE A C 1
ATOM 1668 O O . ILE A 1 205 ? -16.469 -0.336 11.406 1 46.53 205 ILE A O 1
ATOM 1672 N N . MET A 1 206 ? -17.703 1.371 11.516 1 37.03 206 MET A N 1
ATOM 1673 C CA . MET A 1 206 ? -18.719 0.369 11.828 1 37.03 206 MET A CA 1
ATOM 1674 C C . MET A 1 206 ? -18.922 -0.591 10.664 1 37.03 206 MET A C 1
ATOM 1676 O O . MET A 1 206 ? -19.922 -0.5 9.938 1 37.03 206 MET A O 1
ATOM 1680 N N . SER A 1 207 ? -18.141 -0.8 9.758 1 32.66 207 SER A N 1
ATOM 1681 C CA . SER A 1 207 ? -18.688 -1.807 8.859 1 32.66 207 SER A CA 1
ATOM 1682 C C . SER A 1 207 ? -19.094 -3.066 9.617 1 32.66 207 SER A C 1
ATOM 1684 O O . SER A 1 207 ? -18.719 -3.242 10.781 1 32.66 207 SER A O 1
ATOM 1686 N N . SER A 1 208 ? -19.188 -4.441 8.781 1 29.16 208 SER A N 1
ATOM 1687 C CA . SER A 1 208 ? -19.922 -5.695 8.875 1 29.16 208 SER A CA 1
ATOM 1688 C C . SER A 1 208 ? -19.422 -6.543 10.039 1 29.16 208 SER A C 1
ATOM 1690 O O . SER A 1 208 ? -18.609 -7.449 9.859 1 29.16 208 SER A O 1
ATOM 1692 N N . SER A 1 209 ? -19.031 -6.125 11.055 1 25.73 209 SER A N 1
ATOM 1693 C CA . SER A 1 209 ? -18.859 -7.285 11.93 1 25.73 209 SER A CA 1
ATOM 1694 C C . SER A 1 209 ? -20.156 -8.094 12.023 1 25.73 209 SER A C 1
ATOM 1696 O O . SER A 1 209 ? -20.141 -9.305 11.781 1 25.73 209 SER A O 1
ATOM 1698 N N . VAL A 1 210 ? -20.578 -8.547 13.266 1 25.47 210 VAL A N 1
ATOM 1699 C CA . VAL A 1 210 ? -21.391 -9.602 13.859 1 25.47 210 VAL A CA 1
ATOM 1700 C C . VAL A 1 210 ? -22.875 -9.258 13.703 1 25.47 210 VAL A C 1
ATOM 1702 O O . VAL A 1 210 ? -23.75 -9.984 14.203 1 25.47 210 VAL A O 1
ATOM 1705 N N . GLY A 1 211 ? -23.562 -8.711 12.625 1 19.88 211 GLY A N 1
ATOM 1706 C CA . GLY A 1 211 ? -24.859 -9.305 12.922 1 19.88 211 GLY A CA 1
ATOM 1707 C C . GLY A 1 211 ? -24.938 -10.781 12.602 1 19.88 211 GLY A C 1
ATOM 1708 O O . GLY A 1 211 ? -24.203 -11.273 11.742 1 19.88 211 GLY A O 1
ATOM 1709 N N . MET B 1 1 ? 15.758 -15.688 -44.25 1 21.31 1 MET B N 1
ATOM 1710 C CA . MET B 1 1 ? 15 -16.188 -43.094 1 21.31 1 MET B CA 1
ATOM 1711 C C . MET B 1 1 ? 14.875 -15.109 -42.031 1 21.31 1 MET B C 1
ATOM 1713 O O . MET B 1 1 ? 15.867 -14.734 -41.375 1 21.31 1 MET B O 1
ATOM 1717 N N . ALA B 1 2 ? 13.875 -14.125 -42.188 1 24.86 2 ALA B N 1
ATOM 1718 C CA . ALA B 1 2 ? 13.727 -12.836 -41.531 1 24.86 2 ALA B CA 1
ATOM 1719 C C . ALA B 1 2 ? 13.484 -13.016 -40.031 1 24.86 2 ALA B C 1
ATOM 1721 O O . ALA B 1 2 ? 12.57 -13.742 -39.625 1 24.86 2 ALA B O 1
ATOM 1722 N N . CYS B 1 3 ? 14.531 -13.125 -39.281 1 24.55 3 CYS B N 1
ATOM 1723 C CA . CYS B 1 3 ? 14.492 -13.219 -37.812 1 24.55 3 CYS B CA 1
ATOM 1724 C C . CYS B 1 3 ? 13.469 -12.25 -37.25 1 24.55 3 CYS B C 1
ATOM 1726 O O . CYS B 1 3 ? 13.539 -11.047 -37.469 1 24.55 3 CYS B O 1
ATOM 1728 N N . GLN B 1 4 ? 12.172 -12.625 -37.156 1 28.34 4 GLN B N 1
ATOM 1729 C CA . GLN B 1 4 ? 11.062 -11.852 -36.625 1 28.34 4 GLN B CA 1
ATOM 1730 C C . GLN B 1 4 ? 11.398 -11.289 -35.25 1 28.34 4 GLN B C 1
ATOM 1732 O O . GLN B 1 4 ? 11.719 -12.047 -34.312 1 28.34 4 GLN B O 1
ATOM 1737 N N . SER B 1 5 ? 12.125 -10.211 -35.188 1 28.7 5 SER B N 1
ATOM 1738 C CA . SER B 1 5 ? 12.398 -9.32 -34.062 1 28.7 5 SER B CA 1
ATOM 1739 C C . SER B 1 5 ? 11.18 -9.164 -33.156 1 28.7 5 SER B C 1
ATOM 1741 O O . SER B 1 5 ? 10.086 -8.844 -33.625 1 28.7 5 SER B O 1
ATOM 1743 N N . LYS B 1 6 ? 10.906 -10.18 -32.375 1 31.88 6 LYS B N 1
ATOM 1744 C CA . LYS B 1 6 ? 9.867 -10.148 -31.344 1 31.88 6 LYS B CA 1
ATOM 1745 C C . LYS B 1 6 ? 9.758 -8.766 -30.719 1 3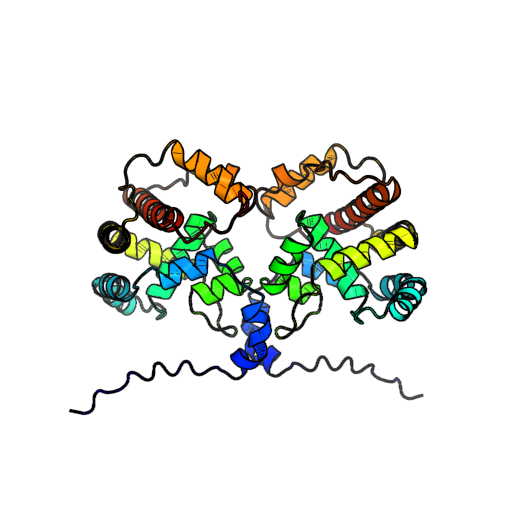1.88 6 LYS B C 1
ATOM 1747 O O . LYS B 1 6 ? 10.703 -8.281 -30.094 1 31.88 6 LYS B O 1
ATOM 1752 N N . ASN B 1 7 ? 9.266 -7.762 -31.422 1 31.36 7 ASN B N 1
ATOM 1753 C CA . ASN B 1 7 ? 8.844 -6.426 -31.016 1 31.36 7 ASN B CA 1
ATOM 1754 C C . ASN B 1 7 ? 8.086 -6.457 -29.688 1 31.36 7 ASN B C 1
ATOM 1756 O O . ASN B 1 7 ? 6.914 -6.836 -29.656 1 31.36 7 ASN B O 1
ATOM 1760 N N . THR B 1 8 ? 8.453 -7.098 -28.672 1 33.97 8 THR B N 1
ATOM 1761 C CA . THR B 1 8 ? 7.789 -6.82 -27.406 1 33.97 8 THR B CA 1
ATOM 1762 C C . THR B 1 8 ? 7.457 -5.336 -27.281 1 33.97 8 THR B C 1
ATOM 1764 O O . THR B 1 8 ? 8.344 -4.516 -27.047 1 33.97 8 THR B O 1
ATOM 1767 N N . ASP B 1 9 ? 6.828 -4.719 -28.156 1 36 9 ASP B N 1
ATOM 1768 C CA . ASP B 1 9 ? 6.219 -3.398 -28.25 1 36 9 ASP B CA 1
ATOM 1769 C C . ASP B 1 9 ? 5.656 -2.965 -26.891 1 36 9 ASP B C 1
ATOM 1771 O O . ASP B 1 9 ? 4.586 -3.418 -26.484 1 36 9 ASP B O 1
ATOM 1775 N N . GLU B 1 10 ? 6.438 -2.926 -25.859 1 42.09 10 GLU B N 1
ATOM 1776 C CA . GLU B 1 10 ? 6.066 -2.238 -24.625 1 42.09 10 GLU B CA 1
ATOM 1777 C C . GLU B 1 10 ? 5.348 -0.925 -24.922 1 42.09 10 GLU B C 1
ATOM 1779 O O . GLU B 1 10 ? 5.988 0.078 -25.25 1 42.09 10 GLU B O 1
ATOM 1784 N N . HIS B 1 11 ? 4.387 -0.914 -25.688 1 43.97 11 HIS B N 1
ATOM 1785 C CA . HIS B 1 11 ? 3.525 0.242 -25.922 1 43.97 11 HIS B CA 1
ATOM 1786 C C . HIS B 1 11 ? 3.316 1.032 -24.625 1 43.97 11 HIS B C 1
ATOM 1788 O O . HIS B 1 11 ? 2.676 0.546 -23.703 1 43.97 11 HIS B O 1
ATOM 1794 N N . VAL B 1 12 ? 4.375 1.814 -24.312 1 52.47 12 VAL B N 1
ATOM 1795 C CA . VAL B 1 12 ? 4.188 2.869 -23.312 1 52.47 12 VAL B CA 1
ATOM 1796 C C . VAL B 1 12 ? 2.863 3.584 -23.562 1 52.47 12 VAL B C 1
ATOM 1798 O O . VAL B 1 12 ? 2.67 4.203 -24.609 1 52.47 12 VAL B O 1
ATOM 1801 N N . THR B 1 13 ? 1.756 3.061 -23 1 59.41 13 THR B N 1
ATOM 1802 C CA . THR B 1 13 ? 0.468 3.742 -23.062 1 59.41 13 THR B CA 1
ATOM 1803 C C . THR B 1 13 ? 0.589 5.18 -22.562 1 59.41 13 THR B C 1
ATOM 1805 O O . THR B 1 13 ? 1.555 5.527 -21.875 1 59.41 13 THR B O 1
ATOM 1808 N N . PHE B 1 14 ? -0.06 6.082 -23.25 1 66.94 14 PHE B N 1
ATOM 1809 C CA . PHE B 1 14 ? -0.179 7.465 -22.797 1 66.94 14 PHE B CA 1
ATOM 1810 C C . PHE B 1 14 ? -0.217 7.535 -21.281 1 66.94 14 PHE B C 1
ATOM 1812 O O . PHE B 1 14 ? 0.437 8.391 -20.672 1 66.94 14 PHE B O 1
ATOM 1819 N N . ALA B 1 15 ? -0.766 6.512 -20.719 1 68.38 15 ALA B N 1
ATOM 1820 C CA . ALA B 1 15 ? -0.867 6.477 -19.266 1 68.38 15 ALA B CA 1
ATOM 1821 C C . ALA B 1 15 ? 0.495 6.219 -18.625 1 68.38 15 ALA B C 1
ATOM 1823 O O . ALA B 1 15 ? 0.837 6.824 -17.609 1 68.38 15 ALA B O 1
ATOM 1824 N N . ASP B 1 16 ? 1.274 5.449 -19.328 1 69.5 16 ASP B N 1
ATOM 1825 C CA . ASP B 1 16 ? 2.58 5.125 -18.766 1 69.5 16 ASP B CA 1
ATOM 1826 C C . ASP B 1 16 ? 3.502 6.344 -18.766 1 69.5 16 ASP B C 1
ATOM 1828 O O . ASP B 1 16 ? 4.262 6.555 -17.828 1 69.5 16 ASP B O 1
ATOM 1832 N N . ALA B 1 17 ? 3.346 7.07 -19.734 1 72.94 17 ALA B N 1
ATOM 1833 C CA . ALA B 1 17 ? 4.156 8.281 -19.812 1 72.94 17 ALA B CA 1
ATOM 1834 C C . ALA B 1 17 ? 3.756 9.289 -18.734 1 72.94 17 ALA B C 1
ATOM 1836 O O . ALA B 1 17 ? 4.613 9.93 -18.141 1 72.94 17 ALA B O 1
ATOM 1837 N N . LEU B 1 18 ? 2.492 9.328 -18.578 1 77.19 18 LEU B N 1
ATOM 1838 C CA . LEU B 1 18 ? 1.959 10.273 -17.594 1 77.19 18 LEU B CA 1
ATOM 1839 C C . LEU B 1 18 ? 2.342 9.859 -16.188 1 77.19 18 LEU B C 1
ATOM 1841 O O . LEU B 1 18 ? 2.559 10.711 -15.32 1 77.19 18 LEU B O 1
ATOM 1845 N N . LEU B 1 19 ? 2.625 8.539 -16.125 1 83.69 19 LEU B N 1
ATOM 1846 C CA . LEU B 1 19 ? 2.826 8.016 -14.773 1 83.69 19 LEU B CA 1
ATOM 1847 C C . LEU B 1 19 ? 4.289 7.648 -14.539 1 83.69 19 LEU B C 1
ATOM 1849 O O . LEU B 1 19 ? 4.625 7.023 -13.531 1 83.69 19 LEU B O 1
ATOM 1853 N N . SER B 1 20 ? 5.145 8.086 -15.406 1 84.56 20 SER B N 1
ATOM 1854 C CA . SER B 1 20 ? 6.547 7.684 -15.375 1 84.56 20 SER B CA 1
ATOM 1855 C C . SER B 1 20 ? 7.219 8.117 -14.07 1 84.56 20 SER B C 1
ATOM 1857 O O . SER B 1 20 ? 7.977 7.352 -13.477 1 84.56 20 SER B O 1
ATOM 1859 N N . LYS B 1 21 ? 6.898 9.367 -13.68 1 88.12 21 LYS B N 1
ATOM 1860 C CA . LYS B 1 21 ? 7.512 9.867 -12.461 1 88.12 21 LYS B CA 1
ATOM 1861 C C . LYS B 1 21 ? 7.078 9.055 -11.25 1 88.12 21 LYS B C 1
ATOM 1863 O O . LYS B 1 21 ? 7.902 8.711 -10.391 1 88.12 21 LYS B O 1
ATOM 1868 N N . ARG B 1 22 ? 5.875 8.727 -11.25 1 88.56 22 ARG B N 1
ATOM 1869 C CA . ARG B 1 22 ? 5.352 7.965 -10.117 1 88.56 22 ARG B CA 1
ATOM 1870 C C . ARG B 1 22 ? 5.906 6.547 -10.109 1 88.56 22 ARG B C 1
ATOM 1872 O O . ARG B 1 22 ? 6.23 6.008 -9.047 1 88.56 22 ARG B O 1
ATOM 1879 N N . TYR B 1 23 ? 6.098 5.996 -11.281 1 88 23 TYR B N 1
ATOM 1880 C CA . TYR B 1 23 ? 6.668 4.656 -11.383 1 88 23 TYR B CA 1
ATOM 1881 C C . TYR B 1 23 ? 8.102 4.633 -10.867 1 88 23 TYR B C 1
ATOM 1883 O O . TYR B 1 23 ? 8.523 3.658 -10.242 1 88 23 TYR B O 1
ATOM 1891 N N . ARG B 1 24 ? 8.734 5.707 -11.078 1 88.81 24 ARG B N 1
ATOM 1892 C CA . ARG B 1 24 ? 10.117 5.789 -10.633 1 88.81 24 ARG B CA 1
ATOM 1893 C C . ARG B 1 24 ? 10.203 5.941 -9.117 1 88.81 24 ARG B C 1
ATOM 1895 O O . ARG B 1 24 ? 11.117 5.418 -8.484 1 88.81 24 ARG B O 1
ATOM 1902 N N . LYS B 1 25 ? 9.18 6.59 -8.578 1 92.25 25 LYS B N 1
ATOM 1903 C CA . LYS B 1 25 ? 9.203 6.836 -7.141 1 92.25 25 LYS B CA 1
ATOM 1904 C C . LYS B 1 25 ? 8.625 5.652 -6.371 1 92.25 25 LYS B C 1
ATOM 1906 O O . LYS B 1 25 ? 9.07 5.352 -5.262 1 92.25 25 LYS B O 1
ATOM 1911 N N . ALA B 1 26 ? 7.688 5.035 -6.965 1 92.56 26 ALA B N 1
ATOM 1912 C CA . ALA B 1 26 ? 7.094 3.844 -6.363 1 92.56 26 ALA B CA 1
ATOM 1913 C C . ALA B 1 26 ? 7.871 2.588 -6.746 1 92.56 26 ALA B C 1
ATOM 1915 O O . ALA B 1 26 ? 7.594 1.97 -7.777 1 92.56 26 ALA B O 1
ATOM 1916 N N . GLN B 1 27 ? 8.852 2.262 -5.934 1 89 27 GLN B N 1
ATOM 1917 C CA . GLN B 1 27 ? 9.695 1.112 -6.246 1 89 27 GLN B CA 1
ATOM 1918 C C . GLN B 1 27 ? 9.75 0.133 -5.078 1 89 27 GLN B C 1
ATOM 1920 O O . GLN B 1 27 ? 9.695 0.542 -3.914 1 89 27 GLN B O 1
ATOM 1925 N N . ASN B 1 28 ? 9.672 -1.06 -5.418 1 86.88 28 ASN B N 1
ATOM 1926 C CA . ASN B 1 28 ? 9.969 -2.166 -4.512 1 86.88 28 ASN B CA 1
ATOM 1927 C C . ASN B 1 28 ? 11.125 -3.018 -5.023 1 86.88 28 ASN B C 1
ATOM 1929 O O . ASN B 1 28 ? 10.945 -3.834 -5.93 1 86.88 28 ASN B O 1
ATOM 1933 N N . ASP B 1 29 ? 12.242 -2.771 -4.434 1 83 29 ASP B N 1
ATOM 1934 C CA . ASP B 1 29 ? 13.469 -3.383 -4.938 1 83 29 ASP B CA 1
ATOM 1935 C C . ASP B 1 29 ? 13.391 -4.906 -4.863 1 83 29 ASP B C 1
ATOM 1937 O O . ASP B 1 29 ? 13.883 -5.602 -5.754 1 83 29 ASP B O 1
ATOM 1941 N N . PHE B 1 30 ? 12.797 -5.387 -3.893 1 84.25 30 PHE B N 1
ATOM 1942 C CA . PHE B 1 30 ? 12.695 -6.832 -3.709 1 84.25 30 PHE B CA 1
ATOM 1943 C C . PHE B 1 30 ? 11.859 -7.461 -4.82 1 84.25 30 PHE B C 1
ATOM 1945 O O . PHE B 1 30 ? 12.312 -8.391 -5.488 1 84.25 30 PHE B O 1
ATOM 1952 N N . LEU B 1 31 ? 10.688 -6.977 -4.992 1 89.88 31 LEU B N 1
ATOM 1953 C CA . LEU B 1 31 ? 9.797 -7.512 -6.02 1 89.88 31 LEU B CA 1
ATOM 1954 C C . LEU B 1 31 ? 10.422 -7.371 -7.406 1 89.88 31 LEU B C 1
ATOM 1956 O O . LEU B 1 31 ? 10.32 -8.281 -8.234 1 89.88 31 LEU B O 1
ATOM 1960 N N . ASN B 1 32 ? 11.102 -6.23 -7.621 1 89.31 32 ASN B N 1
ATOM 1961 C CA . ASN B 1 32 ? 11.781 -6.012 -8.898 1 89.31 32 ASN B CA 1
ATOM 1962 C C . ASN B 1 32 ? 12.891 -7.031 -9.125 1 89.31 32 ASN B C 1
ATOM 1964 O O . ASN B 1 32 ? 13.055 -7.535 -10.234 1 89.31 32 ASN B O 1
ATOM 1968 N N . GLN B 1 33 ? 13.594 -7.324 -8.141 1 87.12 33 GLN B N 1
ATOM 1969 C CA . GLN B 1 33 ? 14.695 -8.281 -8.242 1 87.12 33 GLN B CA 1
ATOM 1970 C C . GLN B 1 33 ? 14.172 -9.688 -8.508 1 87.12 33 GLN B C 1
ATOM 1972 O O . GLN B 1 33 ? 14.734 -10.414 -9.328 1 87.12 33 GLN B O 1
ATOM 1977 N N . VAL B 1 34 ? 13.18 -10.031 -7.812 1 89.44 34 VAL B N 1
ATOM 1978 C CA . VAL B 1 34 ? 12.586 -11.352 -8.016 1 89.44 34 VAL B CA 1
ATOM 1979 C C . VAL B 1 34 ? 12.102 -11.492 -9.453 1 89.44 34 VAL B C 1
ATOM 1981 O O . VAL B 1 34 ? 12.336 -12.508 -10.102 1 89.44 34 VAL B O 1
ATOM 1984 N N . ASP B 1 35 ? 11.453 -10.453 -9.898 1 91.94 35 ASP B N 1
ATOM 1985 C CA . ASP B 1 35 ? 10.891 -10.484 -11.242 1 91.94 35 ASP B CA 1
ATOM 1986 C C . ASP B 1 35 ? 11.992 -10.617 -12.297 1 91.94 35 ASP B C 1
ATOM 1988 O O . ASP B 1 35 ? 11.789 -11.234 -13.344 1 91.94 35 ASP B O 1
ATOM 1992 N N . ARG B 1 36 ? 13.133 -10.055 -12.039 1 89.12 36 ARG B N 1
ATOM 1993 C CA . ARG B 1 36 ? 14.242 -10.094 -12.977 1 89.12 36 ARG B CA 1
ATOM 1994 C C . ARG B 1 36 ? 15.016 -11.398 -12.867 1 89.12 36 ARG B C 1
ATOM 1996 O O . ARG B 1 36 ? 15.57 -11.891 -13.852 1 89.12 36 ARG B O 1
ATOM 2003 N N . LEU B 1 37 ? 15.047 -11.945 -11.766 1 88.31 37 LEU B N 1
ATOM 2004 C CA . LEU B 1 37 ? 15.836 -13.133 -11.477 1 88.31 37 LEU B CA 1
ATOM 2005 C C . LEU B 1 37 ? 15.219 -14.375 -12.102 1 88.31 37 LEU B C 1
ATOM 2007 O O . LEU B 1 37 ? 15.93 -15.258 -12.578 1 88.31 37 LEU B O 1
ATOM 2011 N N . ILE B 1 38 ? 13.945 -14.43 -12.094 1 93.44 38 ILE B N 1
ATOM 2012 C CA . ILE B 1 38 ? 13.234 -15.648 -12.492 1 93.44 38 ILE B CA 1
ATOM 2013 C C . ILE B 1 38 ? 12.859 -15.562 -13.969 1 93.44 38 ILE B C 1
ATOM 2015 O O . ILE B 1 38 ? 12.328 -14.539 -14.43 1 93.44 38 ILE B O 1
ATOM 2019 N N . ASP B 1 39 ? 13.227 -16.609 -14.68 1 94.88 39 ASP B N 1
ATOM 2020 C CA . ASP B 1 39 ? 12.648 -16.812 -16 1 94.88 39 ASP B CA 1
ATOM 2021 C C . ASP B 1 39 ? 11.258 -17.453 -15.906 1 94.88 39 ASP B C 1
ATOM 2023 O O . ASP B 1 39 ? 11.133 -18.641 -15.602 1 94.88 39 ASP B O 1
ATOM 2027 N N . TRP B 1 40 ? 10.281 -16.719 -16.281 1 96.5 40 TRP B N 1
ATOM 2028 C CA . TRP B 1 40 ? 8.906 -17.125 -16.047 1 96.5 40 TRP B CA 1
ATOM 2029 C C . TRP B 1 40 ? 8.406 -18.031 -17.156 1 96.5 40 TRP B C 1
ATOM 2031 O O . TRP B 1 40 ? 7.352 -18.672 -17.016 1 96.5 40 TRP B O 1
ATOM 2041 N N . ARG B 1 41 ? 9.086 -18.234 -18.234 1 95.5 41 ARG B N 1
ATOM 2042 C CA . ARG B 1 41 ? 8.633 -18.984 -19.406 1 95.5 41 ARG B CA 1
ATOM 2043 C C . ARG B 1 41 ? 8.453 -20.469 -19.062 1 95.5 41 ARG B C 1
ATOM 2045 O O . ARG B 1 41 ? 7.402 -21.047 -19.328 1 95.5 41 ARG B O 1
ATOM 2052 N N . PRO B 1 42 ? 9.484 -20.984 -18.484 1 95.69 42 PRO B N 1
ATOM 2053 C CA . PRO B 1 42 ? 9.305 -22.406 -18.141 1 95.69 42 PRO B CA 1
ATOM 2054 C C . PRO B 1 42 ? 8.156 -22.625 -17.156 1 95.69 42 PRO B C 1
ATOM 2056 O O . PRO B 1 42 ? 7.488 -23.672 -17.219 1 95.69 42 PRO B O 1
ATOM 2059 N N . ILE B 1 43 ? 7.953 -21.734 -16.25 1 96.06 43 ILE B N 1
ATOM 2060 C CA . ILE B 1 43 ? 6.871 -21.828 -15.266 1 96.06 43 ILE B CA 1
ATOM 2061 C C . ILE B 1 43 ? 5.523 -21.734 -15.984 1 96.06 43 ILE B C 1
ATOM 2063 O O . ILE B 1 43 ? 4.617 -22.531 -15.719 1 96.06 43 ILE B O 1
ATOM 2067 N N . ARG B 1 44 ? 5.461 -20.812 -16.906 1 95.75 44 ARG B N 1
ATOM 2068 C CA . ARG B 1 44 ? 4.258 -20.672 -17.719 1 95.75 44 ARG B CA 1
ATOM 2069 C C . ARG B 1 44 ? 3.936 -21.969 -18.469 1 95.75 44 ARG B C 1
ATOM 2071 O O . ARG B 1 44 ? 2.787 -22.406 -18.469 1 95.75 44 ARG B O 1
ATOM 2078 N N . THR B 1 45 ? 4.926 -22.562 -19.062 1 95.25 45 THR B N 1
ATOM 2079 C CA . THR B 1 45 ? 4.754 -23.797 -19.844 1 95.25 45 THR B CA 1
ATOM 2080 C C . THR B 1 45 ? 4.262 -24.938 -18.953 1 95.25 45 THR B C 1
ATOM 2082 O O . THR B 1 45 ? 3.355 -25.672 -19.344 1 95.25 45 THR B O 1
ATOM 2085 N N . LEU B 1 46 ? 4.809 -24.969 -17.828 1 94.38 46 LEU B N 1
ATOM 2086 C CA . LEU B 1 46 ? 4.453 -26.031 -16.891 1 94.38 46 LEU B CA 1
ATOM 2087 C C . LEU B 1 46 ? 2.996 -25.922 -16.453 1 94.38 46 LEU B C 1
ATOM 2089 O O . LEU B 1 46 ? 2.271 -26.906 -16.406 1 94.38 46 LEU B O 1
ATOM 2093 N N . ILE B 1 47 ? 2.545 -24.75 -16.156 1 94.44 47 ILE B N 1
ATOM 2094 C CA . ILE B 1 47 ? 1.186 -24.531 -15.672 1 94.44 47 ILE B CA 1
ATOM 2095 C C . ILE B 1 47 ? 0.196 -24.703 -16.812 1 94.44 47 ILE B C 1
ATOM 2097 O O . ILE B 1 47 ? -0.839 -25.359 -16.672 1 94.44 47 ILE B O 1
ATOM 2101 N N . ASN B 1 48 ? 0.512 -24.125 -17.938 1 91.69 48 ASN B N 1
ATOM 2102 C CA . ASN B 1 48 ? -0.393 -24.156 -19.078 1 91.69 48 ASN B CA 1
ATOM 2103 C C . ASN B 1 48 ? -0.647 -25.578 -19.562 1 91.69 48 ASN B C 1
ATOM 2105 O O . ASN B 1 48 ? -1.725 -25.891 -20.078 1 91.69 48 ASN B O 1
ATOM 2109 N N . LYS B 1 49 ? 0.285 -26.406 -19.406 1 89.75 49 LYS B N 1
ATOM 2110 C CA . LYS B 1 49 ? 0.171 -27.797 -19.844 1 89.75 49 LYS B CA 1
ATOM 2111 C C . LYS B 1 49 ? -1.066 -28.469 -19.266 1 89.75 49 LYS B C 1
ATOM 2113 O O . LYS B 1 49 ? -1.743 -29.25 -19.938 1 89.75 49 LYS B O 1
ATOM 2118 N N . LYS B 1 50 ? -1.395 -28.109 -18.094 1 88 50 LYS B N 1
ATOM 2119 C CA . LYS B 1 50 ? -2.498 -28.797 -17.422 1 88 50 LYS B CA 1
ATOM 2120 C C . LYS B 1 50 ? -3.633 -27.828 -17.094 1 88 50 LYS B C 1
ATOM 2122 O O . LYS B 1 50 ? -4.805 -28.203 -17.125 1 88 50 LYS B O 1
ATOM 2127 N N . TYR B 1 51 ? -3.344 -26.672 -16.828 1 87.5 51 TYR B N 1
ATOM 2128 C CA . TYR B 1 51 ? -4.32 -25.703 -16.312 1 87.5 51 TYR B CA 1
ATOM 2129 C C . TYR B 1 51 ? -5.227 -25.203 -17.422 1 87.5 51 TYR B C 1
ATOM 2131 O O . TYR B 1 51 ? -6.422 -25 -17.219 1 87.5 51 TYR B O 1
ATOM 2139 N N . THR B 1 52 ? -4.668 -24.891 -18.594 1 78.56 52 THR B N 1
ATOM 2140 C CA . THR B 1 52 ? -5.441 -24.344 -19.703 1 78.56 52 THR B CA 1
ATOM 2141 C C . THR B 1 52 ? -6.605 -25.266 -20.062 1 78.56 52 THR B C 1
ATOM 2143 O O . THR B 1 52 ? -7.707 -24.797 -20.359 1 78.56 52 THR B O 1
ATOM 2146 N N . LYS B 1 53 ? -6.359 -26.453 -20.047 1 73.88 53 LYS B N 1
ATOM 2147 C CA . LYS B 1 53 ? -7.414 -27.422 -20.328 1 73.88 53 LYS B CA 1
ATOM 2148 C C . LYS B 1 53 ? -8.539 -27.312 -19.312 1 73.88 53 LYS B C 1
ATOM 2150 O O . LYS B 1 53 ? -9.719 -27.375 -19.672 1 73.88 53 LYS B O 1
ATOM 2155 N N . ARG B 1 54 ? -8.164 -27.188 -18.172 1 73.56 54 ARG B N 1
ATOM 2156 C CA . ARG B 1 54 ? -9.141 -27.078 -17.094 1 73.56 54 ARG B CA 1
ATOM 2157 C C . ARG B 1 54 ? -9.914 -25.766 -17.188 1 73.56 54 ARG B C 1
ATOM 2159 O O . ARG B 1 54 ? -11.133 -25.75 -17 1 73.56 54 ARG B O 1
ATOM 2166 N N . GLN B 1 55 ? -9.203 -24.688 -17.453 1 72.5 55 GLN B N 1
ATOM 2167 C CA . GLN B 1 55 ? -9.82 -23.375 -17.547 1 72.5 55 GLN B CA 1
ATOM 2168 C C . GLN B 1 55 ? -10.883 -23.328 -18.641 1 72.5 55 GLN B C 1
ATOM 2170 O O . GLN B 1 55 ? -11.961 -22.766 -18.453 1 72.5 55 GLN B O 1
ATOM 2175 N N . ASN B 1 56 ? -10.516 -23.812 -19.719 1 70.94 56 ASN B N 1
ATOM 2176 C CA . ASN B 1 56 ? -11.445 -23.844 -20.859 1 70.94 56 ASN B CA 1
ATOM 2177 C C . ASN B 1 56 ? -12.672 -24.703 -20.531 1 70.94 56 ASN B C 1
ATOM 2179 O O . ASN B 1 56 ? -13.781 -24.375 -20.969 1 70.94 56 ASN B O 1
ATOM 2183 N N . ALA B 1 57 ? -12.484 -25.703 -19.797 1 69.56 57 ALA B N 1
ATOM 2184 C CA . ALA B 1 57 ? -13.57 -26.609 -19.453 1 69.56 57 ALA B CA 1
ATOM 2185 C C . ALA B 1 57 ? -14.578 -25.953 -18.531 1 69.56 57 ALA B C 1
ATOM 2187 O O . ALA B 1 57 ? -15.781 -26.172 -18.656 1 69.56 57 ALA B O 1
ATOM 2188 N N . ILE B 1 58 ? -14.141 -25.031 -17.734 1 70.5 58 ILE B N 1
ATOM 2189 C CA . ILE B 1 58 ? -15.031 -24.469 -16.734 1 70.5 58 ILE B CA 1
ATOM 2190 C C . ILE B 1 58 ? -15.414 -23.047 -17.109 1 70.5 58 ILE B C 1
ATOM 2192 O O . ILE B 1 58 ? -16.281 -22.438 -16.469 1 70.5 58 ILE B O 1
ATOM 2196 N N . GLY B 1 59 ? -14.938 -22.453 -18.156 1 65.19 59 GLY B N 1
ATOM 2197 C CA . GLY B 1 59 ? -15.297 -21.109 -18.594 1 65.19 59 GLY B CA 1
ATOM 2198 C C . GLY B 1 59 ? -14.719 -20.016 -17.719 1 65.19 59 GLY B C 1
ATOM 2199 O O . GLY B 1 59 ? -15.352 -18.984 -17.516 1 65.19 59 GLY B O 1
ATOM 2200 N N . ALA B 1 60 ? -13.688 -20.281 -17.203 1 64.56 60 ALA B N 1
ATOM 2201 C CA . ALA B 1 60 ? -13.102 -19.281 -16.328 1 64.56 60 ALA B CA 1
ATOM 2202 C C . ALA B 1 60 ? -12.398 -18.188 -17.125 1 64.56 60 ALA B C 1
ATOM 2204 O O . ALA B 1 60 ? -11.914 -18.422 -18.234 1 64.56 60 ALA B O 1
ATOM 2205 N N . PRO B 1 61 ? -12.477 -16.953 -16.547 1 69.25 61 PRO B N 1
ATOM 2206 C CA . PRO B 1 61 ? -11.773 -15.867 -17.234 1 69.25 61 PRO B CA 1
ATOM 2207 C C . PRO B 1 61 ? -10.32 -16.203 -17.547 1 69.25 61 PRO B C 1
ATOM 2209 O O . PRO B 1 61 ? -9.672 -16.922 -16.781 1 69.25 61 PRO B O 1
ATOM 2212 N N . ALA B 1 62 ? -10.047 -15.727 -18.609 1 79.94 62 ALA B N 1
ATOM 2213 C CA . ALA B 1 62 ? -8.727 -16.062 -19.141 1 79.94 62 ALA B CA 1
ATOM 2214 C C . ALA B 1 62 ? -7.664 -15.109 -18.594 1 79.94 62 ALA B C 1
ATOM 2216 O O . ALA B 1 62 ? -7.332 -14.109 -19.234 1 79.94 62 ALA B O 1
ATOM 2217 N N . TYR B 1 63 ? -7.242 -15.258 -17.438 1 88.5 63 TYR B N 1
ATOM 2218 C CA . TYR B 1 63 ? -6.094 -14.508 -16.938 1 88.5 63 TYR B CA 1
ATOM 2219 C C . TYR B 1 63 ? -4.789 -15.203 -17.297 1 88.5 63 TYR B C 1
ATOM 2221 O O . TYR B 1 63 ? -4.754 -16.422 -17.469 1 88.5 63 TYR B O 1
ATOM 2229 N N . ASP B 1 64 ? -3.803 -14.344 -17.5 1 91.88 64 ASP B N 1
ATOM 2230 C CA . ASP B 1 64 ? -2.455 -14.891 -17.625 1 91.88 64 ASP B CA 1
ATOM 2231 C C . ASP B 1 64 ? -2.084 -15.734 -16.406 1 91.88 64 ASP B C 1
ATOM 2233 O O . ASP B 1 64 ? -2.207 -15.281 -15.273 1 91.88 64 ASP B O 1
ATOM 2237 N N . VAL B 1 65 ? -1.644 -16.953 -16.672 1 93.75 65 VAL B N 1
ATOM 2238 C CA . VAL B 1 65 ? -1.372 -17.891 -15.57 1 93.75 65 VAL B CA 1
ATOM 2239 C C . VAL B 1 65 ? -0.201 -17.375 -14.734 1 93.75 65 VAL B C 1
ATOM 2241 O O . VAL B 1 65 ? -0.112 -17.656 -13.539 1 93.75 65 VAL B O 1
ATOM 2244 N N . ILE B 1 66 ? 0.719 -16.641 -15.352 1 95.94 66 ILE B N 1
ATOM 2245 C CA . ILE B 1 66 ? 1.854 -16.109 -14.609 1 95.94 66 ILE B CA 1
ATOM 2246 C C . ILE B 1 66 ? 1.376 -15.016 -13.656 1 95.94 66 ILE B C 1
ATOM 2248 O O . ILE B 1 66 ? 1.86 -14.914 -12.523 1 95.94 66 ILE B O 1
ATOM 2252 N N . LEU B 1 67 ? 0.437 -14.227 -14.18 1 96.31 67 LEU B N 1
ATOM 2253 C CA . LEU B 1 67 ? -0.173 -13.234 -13.305 1 96.31 67 LEU B CA 1
ATOM 2254 C C . LEU B 1 67 ? -0.767 -13.891 -12.062 1 96.31 67 LEU B C 1
ATOM 2256 O O . LEU B 1 67 ? -0.494 -13.469 -10.938 1 96.31 67 LEU B O 1
ATOM 2260 N N . LEU B 1 68 ? -1.482 -14.945 -12.297 1 95.5 68 LEU B N 1
ATOM 2261 C CA . LEU B 1 68 ? -2.137 -15.641 -11.195 1 95.5 68 LEU B CA 1
ATOM 2262 C C . LEU B 1 68 ? -1.109 -16.281 -10.266 1 95.5 68 LEU B C 1
ATOM 2264 O O . LEU B 1 68 ? -1.25 -16.219 -9.047 1 95.5 68 LEU B O 1
ATOM 2268 N N . PHE B 1 69 ? -0.103 -16.844 -10.805 1 96 69 PHE B N 1
ATOM 2269 C CA . PHE B 1 69 ? 0.913 -17.484 -9.977 1 96 69 PHE B CA 1
ATOM 2270 C C . PHE B 1 69 ? 1.683 -16.453 -9.172 1 96 69 PHE B C 1
ATOM 2272 O O . PHE B 1 69 ? 1.937 -16.641 -7.98 1 96 69 PHE B O 1
ATOM 2279 N N . LYS B 1 70 ? 2.062 -15.359 -9.812 1 96.81 70 LYS B N 1
ATOM 2280 C CA . LYS B 1 70 ? 2.785 -14.297 -9.117 1 96.81 70 LYS B CA 1
ATOM 2281 C C . LYS B 1 70 ? 1.995 -13.781 -7.918 1 96.81 70 LYS B C 1
ATOM 2283 O O . LYS B 1 70 ? 2.578 -13.398 -6.898 1 96.81 70 LYS B O 1
ATOM 2288 N N . MET B 1 71 ? 0.702 -13.758 -8.016 1 97.19 71 MET B N 1
ATOM 2289 C CA . MET B 1 71 ? -0.144 -13.289 -6.922 1 97.19 71 MET B CA 1
ATOM 2290 C C . MET B 1 71 ? 0.077 -14.133 -5.668 1 97.19 71 MET B C 1
ATOM 2292 O O . MET B 1 71 ? -0.042 -13.633 -4.551 1 97.19 71 MET B O 1
ATOM 2296 N N . LEU B 1 72 ? 0.446 -15.383 -5.867 1 94.56 72 LEU B N 1
ATOM 2297 C CA . LEU B 1 72 ? 0.598 -16.297 -4.734 1 94.56 72 LEU B CA 1
ATOM 2298 C C . LEU B 1 72 ? 1.855 -15.961 -3.939 1 94.56 72 LEU B C 1
ATOM 2300 O O . LEU B 1 72 ? 1.954 -16.297 -2.758 1 94.56 72 LEU B O 1
ATOM 2304 N N . LEU B 1 73 ? 2.781 -15.305 -4.559 1 93.88 73 LEU B N 1
ATOM 2305 C CA . LEU B 1 73 ? 4.043 -14.992 -3.891 1 93.88 73 LEU B CA 1
ATOM 2306 C C . LEU B 1 73 ? 3.852 -13.898 -2.848 1 93.88 73 LEU B C 1
ATOM 2308 O O . LEU B 1 73 ? 4.082 -14.117 -1.657 1 93.88 73 LEU B O 1
ATOM 2312 N N . PRO B 1 74 ? 3.354 -12.672 -3.254 1 92.44 74 PRO B N 1
ATOM 2313 C CA . PRO B 1 74 ? 3.094 -11.688 -2.207 1 92.44 74 PRO B CA 1
ATOM 2314 C C . PRO B 1 74 ? 2.084 -12.172 -1.17 1 92.44 74 PRO B C 1
ATOM 2316 O O . PRO B 1 74 ? 2.164 -11.797 0.001 1 92.44 74 PRO B O 1
ATOM 2319 N N . LYS B 1 75 ? 1.116 -12.992 -1.678 1 90.44 75 LYS B N 1
ATOM 2320 C CA . LYS B 1 75 ? 0.178 -13.578 -0.725 1 90.44 75 LYS B CA 1
ATOM 2321 C C . LYS B 1 75 ? 0.914 -14.32 0.389 1 90.44 75 LYS B C 1
ATOM 2323 O O . LYS B 1 75 ? 0.581 -14.172 1.566 1 90.44 75 LYS B O 1
ATOM 2328 N N . THR B 1 76 ? 1.898 -15.047 0.023 1 85.88 76 THR B N 1
ATOM 2329 C CA . THR B 1 76 ? 2.672 -15.859 0.95 1 85.88 76 THR B CA 1
ATOM 2330 C C . THR B 1 76 ? 3.648 -15 1.747 1 85.88 76 THR B C 1
ATOM 2332 O O . THR B 1 76 ? 3.725 -15.109 2.973 1 85.88 76 THR B O 1
ATOM 2335 N N . TRP B 1 77 ? 4.352 -14.094 1.071 1 83.19 77 TRP B N 1
ATOM 2336 C CA . TRP B 1 77 ? 5.344 -13.25 1.731 1 83.19 77 TRP B CA 1
ATOM 2337 C C . TRP B 1 77 ? 4.695 -12.375 2.793 1 83.19 77 TRP B C 1
ATOM 2339 O O . TRP B 1 77 ? 5.273 -12.148 3.861 1 83.19 77 TRP B O 1
ATOM 2349 N N . TYR B 1 78 ? 3.512 -11.883 2.523 1 79.94 78 TYR B N 1
ATOM 2350 C CA . TYR B 1 78 ? 2.904 -10.883 3.389 1 79.94 78 TYR B CA 1
ATOM 2351 C C . TYR B 1 78 ? 1.748 -11.477 4.184 1 79.94 78 TYR B C 1
ATOM 2353 O O . TYR B 1 78 ? 1.052 -10.766 4.91 1 79.94 78 TYR B O 1
ATOM 2361 N N . ASN B 1 79 ? 1.577 -12.805 3.961 1 81.5 79 ASN B N 1
ATOM 2362 C CA . ASN B 1 79 ? 0.553 -13.539 4.695 1 81.5 79 ASN B CA 1
ATOM 2363 C C . ASN B 1 79 ? -0.82 -12.891 4.543 1 81.5 79 ASN B C 1
ATOM 2365 O O . ASN B 1 79 ? -1.477 -12.578 5.539 1 81.5 79 ASN B O 1
ATOM 2369 N N . LEU B 1 80 ? -1.194 -12.734 3.426 1 86.25 80 LEU B N 1
ATOM 2370 C CA . LEU B 1 80 ? -2.455 -12.07 3.121 1 86.25 80 LEU B CA 1
ATOM 2371 C C . LEU B 1 80 ? -3.535 -13.086 2.766 1 86.25 80 LEU B C 1
ATOM 2373 O O . LEU B 1 80 ? -3.246 -14.117 2.152 1 86.25 80 LEU B O 1
ATOM 2377 N N . SER B 1 81 ? -4.809 -12.805 3.234 1 88.31 81 SER B N 1
ATOM 2378 C CA . SER B 1 81 ? -5.938 -13.547 2.682 1 88.31 81 SER B CA 1
ATOM 2379 C C . SER B 1 81 ? -6.16 -13.203 1.213 1 88.31 81 SER B C 1
ATOM 2381 O O . SER B 1 81 ? -5.578 -12.242 0.7 1 88.31 81 SER B O 1
ATOM 2383 N N . ASP B 1 82 ? -6.977 -14.016 0.55 1 92.88 82 ASP B N 1
ATOM 2384 C CA . ASP B 1 82 ? -7.285 -13.734 -0.849 1 92.88 82 ASP B CA 1
ATOM 2385 C C . ASP B 1 82 ? -7.934 -12.367 -1.003 1 92.88 82 ASP B C 1
ATOM 2387 O O . ASP B 1 82 ? -7.629 -11.625 -1.944 1 92.88 82 ASP B O 1
ATOM 2391 N N . CYS B 1 83 ? -8.781 -12.023 -0.023 1 92.31 83 CYS B N 1
ATOM 2392 C CA . CYS B 1 83 ? -9.461 -10.727 -0.062 1 92.31 83 CYS B CA 1
ATOM 2393 C C . CYS B 1 83 ? -8.477 -9.594 0.175 1 92.31 83 CYS B C 1
ATOM 2395 O O . CYS B 1 83 ? -8.492 -8.594 -0.548 1 92.31 83 CYS B O 1
ATOM 2397 N N . ALA B 1 84 ? -7.59 -9.758 1.105 1 90.56 84 ALA B N 1
ATOM 2398 C CA . ALA B 1 84 ? -6.586 -8.742 1.417 1 90.56 84 ALA B CA 1
ATOM 2399 C C . ALA B 1 84 ? -5.609 -8.562 0.256 1 90.56 84 ALA B C 1
ATOM 2401 O O . ALA B 1 84 ? -5.168 -7.445 -0.024 1 90.56 84 ALA B O 1
ATOM 2402 N N . LEU B 1 85 ? -5.305 -9.633 -0.348 1 94.44 85 LEU B N 1
ATOM 2403 C CA . LEU B 1 85 ? -4.398 -9.57 -1.489 1 94.44 85 LEU B CA 1
ATOM 2404 C C . LEU B 1 85 ? -5.016 -8.773 -2.633 1 94.44 85 LEU B C 1
ATOM 2406 O O . LEU B 1 85 ? -4.359 -7.914 -3.223 1 94.44 85 LEU B O 1
ATOM 2410 N N . GLU B 1 86 ? -6.262 -9.125 -2.918 1 95.94 86 GLU B N 1
ATOM 2411 C CA . GLU B 1 86 ? -6.988 -8.383 -3.947 1 95.94 86 GLU B CA 1
ATOM 2412 C C . GLU B 1 86 ? -6.973 -6.883 -3.666 1 95.94 86 GLU B C 1
ATOM 2414 O O . GLU B 1 86 ? -6.664 -6.082 -4.551 1 95.94 86 GLU B O 1
ATOM 2419 N N . GLU B 1 87 ? -7.234 -6.523 -2.457 1 93.69 87 GLU B N 1
ATOM 2420 C CA . GLU B 1 87 ? -7.254 -5.121 -2.051 1 93.69 87 GLU B CA 1
ATOM 2421 C C . GLU B 1 87 ? -5.875 -4.488 -2.193 1 93.69 87 GLU B C 1
ATOM 2423 O O . GLU B 1 87 ? -5.75 -3.371 -2.701 1 93.69 87 GLU B O 1
ATOM 2428 N N . ARG B 1 88 ? -4.906 -5.199 -1.785 1 94.12 88 ARG B N 1
ATOM 2429 C CA . ARG B 1 88 ? -3.541 -4.68 -1.809 1 94.12 88 ARG B CA 1
ATOM 2430 C C . ARG B 1 88 ? -3.055 -4.484 -3.24 1 94.12 88 ARG B C 1
ATOM 2432 O O . ARG B 1 88 ? -2.402 -3.484 -3.549 1 94.12 88 ARG B O 1
ATOM 2439 N N . ILE B 1 89 ? -3.373 -5.379 -4.055 1 96.75 89 ILE B N 1
ATOM 2440 C CA . ILE B 1 89 ? -2.957 -5.285 -5.449 1 96.75 89 ILE B CA 1
ATOM 2441 C C . ILE B 1 89 ? -3.629 -4.082 -6.105 1 96.75 89 ILE B C 1
ATOM 2443 O O . ILE B 1 89 ? -3 -3.355 -6.879 1 96.75 89 ILE B O 1
ATOM 2447 N N . ASN B 1 90 ? -4.828 -3.873 -5.816 1 96 90 ASN B N 1
ATOM 2448 C CA . ASN B 1 90 ? -5.555 -2.746 -6.391 1 96 90 ASN B CA 1
ATOM 2449 C C . ASN B 1 90 ? -5.043 -1.414 -5.852 1 96 90 ASN B C 1
ATOM 2451 O O . ASN B 1 90 ? -5.117 -0.392 -6.535 1 96 90 ASN B O 1
ATOM 2455 N N . ASP B 1 91 ? -4.496 -1.436 -4.762 1 95.44 91 ASP B N 1
ATOM 2456 C CA . ASP B 1 91 ? -4.066 -0.199 -4.113 1 95.44 91 ASP B CA 1
ATOM 2457 C C . ASP B 1 91 ? -2.596 0.091 -4.398 1 95.44 91 ASP B C 1
ATOM 2459 O O . ASP B 1 91 ? -2.195 1.252 -4.508 1 95.44 91 ASP B O 1
ATOM 2463 N N . SER B 1 92 ? -1.783 -0.884 -4.531 1 95.88 92 SER B N 1
ATOM 2464 C CA . SER B 1 92 ? -0.333 -0.741 -4.602 1 95.88 92 SER B CA 1
ATOM 2465 C C . SER B 1 92 ? 0.152 -0.728 -6.047 1 95.88 92 SER B C 1
ATOM 2467 O O . SER B 1 92 ? -0.091 -1.676 -6.797 1 95.88 92 SER B O 1
ATOM 2469 N N . ILE B 1 93 ? 0.873 0.271 -6.355 1 94.19 93 ILE B N 1
ATOM 2470 C CA . ILE B 1 93 ? 1.463 0.391 -7.684 1 94.19 93 ILE B CA 1
ATOM 2471 C C . ILE B 1 93 ? 2.561 -0.656 -7.855 1 94.19 93 ILE B C 1
ATOM 2473 O O . ILE B 1 93 ? 2.66 -1.293 -8.906 1 94.19 93 ILE B O 1
ATOM 2477 N N . THR B 1 94 ? 3.312 -0.921 -6.812 1 94.75 94 THR B N 1
ATOM 2478 C CA . THR B 1 94 ? 4.43 -1.854 -6.898 1 94.75 94 THR B CA 1
ATOM 2479 C C . THR B 1 94 ? 3.928 -3.289 -7.039 1 94.75 94 THR B C 1
ATOM 2481 O O . THR B 1 94 ? 4.484 -4.074 -7.809 1 94.75 94 THR B O 1
ATOM 2484 N N . PHE B 1 95 ? 2.852 -3.598 -6.324 1 95.44 95 PHE B N 1
ATOM 2485 C CA . PHE B 1 95 ? 2.266 -4.926 -6.461 1 95.44 95 PHE B CA 1
ATOM 2486 C C . PHE B 1 95 ? 1.745 -5.145 -7.879 1 95.44 95 PHE B C 1
ATOM 2488 O O . PHE B 1 95 ? 1.999 -6.184 -8.484 1 95.44 95 PHE B O 1
ATOM 2495 N N . SER B 1 96 ? 1.048 -4.137 -8.344 1 95 96 SER B N 1
ATOM 2496 C CA . SER B 1 96 ? 0.504 -4.246 -9.695 1 95 96 SER B CA 1
ATOM 2497 C C . SER B 1 96 ? 1.616 -4.406 -10.727 1 95 96 SER B C 1
ATOM 2499 O O . SER B 1 96 ? 1.504 -5.219 -11.648 1 95 96 SER B O 1
ATOM 2501 N N . ARG B 1 97 ? 2.627 -3.691 -10.555 1 93.06 97 ARG B N 1
ATOM 2502 C CA . ARG B 1 97 ? 3.752 -3.748 -11.484 1 93.06 97 ARG B CA 1
ATOM 2503 C C . ARG B 1 97 ? 4.43 -5.113 -11.438 1 93.06 97 ARG B C 1
ATOM 2505 O O . ARG B 1 97 ? 4.801 -5.66 -12.477 1 93.06 97 ARG B O 1
ATOM 2512 N N . PHE B 1 98 ? 4.566 -5.594 -10.289 1 95.31 98 PHE B N 1
ATOM 2513 C CA . PHE B 1 98 ? 5.152 -6.922 -10.141 1 95.31 98 PHE B CA 1
ATOM 2514 C C . PHE B 1 98 ? 4.332 -7.961 -10.891 1 95.31 98 PHE B C 1
ATOM 2516 O O . PHE B 1 98 ? 4.891 -8.891 -11.477 1 95.31 98 PHE B O 1
ATOM 2523 N N . LEU B 1 99 ? 3.07 -7.793 -10.883 1 96.62 99 LEU B N 1
ATOM 2524 C CA . LEU B 1 99 ? 2.166 -8.75 -11.516 1 96.62 99 LEU B CA 1
ATOM 2525 C C . LEU B 1 99 ? 2.061 -8.492 -13.008 1 96.62 99 LEU B C 1
ATOM 2527 O O . LEU B 1 99 ? 1.494 -9.305 -13.75 1 96.62 99 LEU B O 1
ATOM 2531 N N . GLY B 1 100 ? 2.529 -7.387 -13.43 1 93.31 100 GLY B N 1
ATOM 2532 C CA . GLY B 1 100 ? 2.436 -7.031 -14.836 1 93.31 100 GLY B CA 1
ATOM 2533 C C . GLY B 1 100 ? 1.12 -6.367 -15.203 1 93.31 100 GLY B C 1
ATOM 2534 O O . GLY B 1 100 ? 0.724 -6.355 -16.375 1 93.31 100 GLY B O 1
ATOM 2535 N N . LEU B 1 101 ? 0.449 -5.875 -14.234 1 92.81 101 LEU B N 1
ATOM 2536 C CA . LEU B 1 101 ? -0.805 -5.168 -14.469 1 92.81 101 LEU B CA 1
ATOM 2537 C C . LEU B 1 101 ? -0.549 -3.707 -14.82 1 92.81 101 LEU B C 1
ATOM 2539 O O . LEU B 1 101 ? 0.293 -3.053 -14.203 1 92.81 101 LEU B O 1
ATOM 2543 N N . LYS B 1 102 ? -1.245 -3.26 -15.805 1 87.38 102 LYS B N 1
ATOM 2544 C CA . LYS B 1 102 ? -1.224 -1.832 -16.109 1 87.38 102 LYS B CA 1
ATOM 2545 C C . LYS B 1 102 ? -2.01 -1.04 -15.062 1 87.38 102 LYS B C 1
ATOM 2547 O O . LYS B 1 102 ? -2.771 -1.615 -14.289 1 87.38 102 LYS B O 1
ATOM 2552 N N . MET B 1 103 ? -1.845 0.264 -15.094 1 84.5 103 MET B N 1
ATOM 2553 C CA . MET B 1 103 ? -2.453 1.124 -14.086 1 84.5 103 MET B CA 1
ATOM 2554 C C . MET B 1 103 ? -3.973 1.122 -14.211 1 84.5 103 MET B C 1
ATOM 2556 O O . MET B 1 103 ? -4.68 1.314 -13.219 1 84.5 103 MET B O 1
ATOM 2560 N N . GLU B 1 104 ? -4.402 0.862 -15.398 1 85.56 104 GLU B N 1
ATOM 2561 C CA . GLU B 1 104 ? -5.84 0.915 -15.625 1 85.56 104 GLU B CA 1
ATOM 2562 C C . GLU B 1 104 ? -6.5 -0.424 -15.312 1 85.56 104 GLU B C 1
ATOM 2564 O O . GLU B 1 104 ? -7.73 -0.526 -15.289 1 85.56 104 GLU B O 1
ATOM 2569 N N . GLU B 1 105 ? -5.719 -1.418 -15.188 1 90.06 105 GLU B N 1
ATOM 2570 C CA . GLU B 1 105 ? -6.246 -2.756 -14.93 1 90.06 105 GLU B CA 1
ATOM 2571 C C . GLU B 1 105 ? -6.434 -3 -13.438 1 90.06 105 GLU B C 1
ATOM 2573 O O . GLU B 1 105 ? -5.832 -2.309 -12.609 1 90.06 105 GLU B O 1
ATOM 2578 N N . VAL B 1 106 ? -7.34 -3.934 -13.172 1 93.94 106 VAL B N 1
ATOM 2579 C CA . VAL B 1 106 ? -7.625 -4.254 -11.773 1 93.94 106 VAL B CA 1
ATOM 2580 C C . VAL B 1 106 ? -7.227 -5.699 -11.484 1 93.94 106 VAL B C 1
ATOM 2582 O O . VAL B 1 106 ? -7.043 -6.496 -12.406 1 93.94 106 VAL B O 1
ATOM 2585 N N . SER B 1 107 ? -7.082 -5.965 -10.219 1 95.94 107 SER B N 1
ATOM 2586 C CA . SER B 1 107 ? -6.688 -7.289 -9.75 1 95.94 107 SER B CA 1
ATOM 2587 C C . SER B 1 107 ? -7.773 -8.32 -10.031 1 95.94 107 SER B C 1
ATOM 2589 O O . SER B 1 107 ? -8.969 -8.016 -9.938 1 95.94 107 SER B O 1
ATOM 2591 N N . PRO B 1 108 ? -7.336 -9.617 -10.422 1 95.19 108 PRO B N 1
ATOM 2592 C CA . PRO B 1 108 ? -8.297 -10.711 -10.289 1 95.19 108 PRO B CA 1
ATOM 2593 C C . PRO B 1 108 ? -8.945 -10.758 -8.906 1 95.19 108 PRO B C 1
ATOM 2595 O O . PRO B 1 108 ? -8.297 -10.438 -7.906 1 95.19 108 PRO B O 1
ATOM 2598 N N . ASP B 1 109 ? -10.234 -11.156 -8.867 1 93.94 109 ASP B N 1
ATOM 2599 C CA . ASP B 1 109 ? -10.961 -11.156 -7.602 1 93.94 109 ASP B CA 1
ATOM 2600 C C . ASP B 1 109 ? -10.516 -12.32 -6.715 1 93.94 109 ASP B C 1
ATOM 2602 O O . ASP B 1 109 ? -9.852 -13.242 -7.18 1 93.94 109 ASP B O 1
ATOM 2606 N N . HIS B 1 110 ? -10.883 -12.234 -5.473 1 94.31 110 HIS B N 1
ATOM 2607 C CA . HIS B 1 110 ? -10.477 -13.195 -4.461 1 94.31 110 HIS B CA 1
ATOM 2608 C C . HIS B 1 110 ? -10.906 -14.609 -4.84 1 94.31 110 HIS B C 1
ATOM 2610 O O . HIS B 1 110 ? -10.188 -15.578 -4.586 1 94.31 110 HIS B O 1
ATOM 2616 N N . SER B 1 111 ? -12.016 -14.75 -5.523 1 92.5 111 SER B N 1
ATOM 2617 C CA . SER B 1 111 ? -12.484 -16.078 -5.918 1 92.5 111 SER B CA 1
ATOM 2618 C C . SER B 1 111 ? -11.594 -16.672 -7.008 1 92.5 111 SER B C 1
ATOM 2620 O O . SER B 1 111 ? -11.367 -17.875 -7.031 1 92.5 111 SER B O 1
ATOM 2622 N N . THR B 1 112 ? -11.141 -15.836 -7.91 1 93.12 112 THR B N 1
ATOM 2623 C CA . THR B 1 112 ? -10.242 -16.281 -8.977 1 93.12 112 THR B CA 1
ATOM 2624 C C . THR B 1 112 ? -8.93 -16.797 -8.398 1 93.12 112 THR B C 1
ATOM 2626 O O . THR B 1 112 ? -8.422 -17.828 -8.82 1 93.12 112 THR B O 1
ATOM 2629 N N . ILE B 1 113 ? -8.453 -16.078 -7.418 1 93.5 113 ILE B N 1
ATOM 2630 C CA . ILE B 1 113 ? -7.199 -16.453 -6.766 1 93.5 113 ILE B CA 1
ATOM 2631 C C . ILE B 1 113 ? -7.359 -17.797 -6.074 1 93.5 113 ILE B C 1
ATOM 2633 O O . ILE B 1 113 ? -6.52 -18.688 -6.23 1 93.5 113 ILE B O 1
ATOM 2637 N N . SER B 1 114 ? -8.43 -17.969 -5.379 1 91.5 114 SER B N 1
ATOM 2638 C CA . SER B 1 114 ? -8.719 -19.203 -4.648 1 91.5 114 SER B CA 1
ATOM 2639 C C . SER B 1 114 ? -8.867 -20.375 -5.602 1 91.5 114 SER B C 1
ATOM 2641 O O . SER B 1 114 ? -8.312 -21.453 -5.359 1 91.5 114 SER B O 1
ATOM 2643 N N . ARG B 1 115 ? -9.57 -20.141 -6.641 1 90.75 115 ARG B N 1
ATOM 2644 C CA . ARG B 1 115 ? -9.797 -21.203 -7.621 1 90.75 115 ARG B CA 1
ATOM 2645 C C . ARG B 1 115 ? -8.492 -21.625 -8.289 1 90.75 115 ARG B C 1
ATOM 2647 O O . ARG B 1 115 ? -8.273 -22.797 -8.562 1 90.75 115 ARG B O 1
ATOM 2654 N N . PHE B 1 116 ? -7.715 -20.688 -8.578 1 93 116 PHE B N 1
ATOM 2655 C CA . PHE B 1 116 ? -6.434 -20.984 -9.211 1 93 116 PHE B CA 1
ATOM 2656 C C . PHE B 1 116 ? -5.562 -21.828 -8.297 1 93 116 PHE B C 1
ATOM 2658 O O . PHE B 1 116 ? -4.984 -22.828 -8.734 1 93 116 PHE B O 1
ATOM 2665 N N . CYS B 1 117 ? -5.48 -21.438 -7.055 1 91.31 117 CYS B N 1
ATOM 2666 C CA . CYS B 1 117 ? -4.676 -22.188 -6.098 1 91.31 117 CYS B CA 1
ATOM 2667 C C . CYS B 1 117 ? -5.199 -23.609 -5.949 1 91.31 117 CYS B C 1
ATOM 2669 O O . CYS B 1 117 ? -4.422 -24.562 -5.926 1 91.31 117 CYS B O 1
ATOM 2671 N N . SER B 1 118 ? -6.473 -23.75 -5.883 1 90.12 118 SER B N 1
ATOM 2672 C CA . SER B 1 118 ? -7.094 -25.062 -5.789 1 90.12 118 SER B CA 1
ATOM 2673 C C . SER B 1 118 ? -6.793 -25.906 -7.023 1 90.12 118 SER B C 1
ATOM 2675 O O . SER B 1 118 ? -6.547 -27.109 -6.918 1 90.12 118 SER B O 1
ATOM 2677 N N . ALA B 1 119 ? -6.844 -25.281 -8.117 1 91.19 119 ALA B N 1
ATOM 2678 C CA . ALA B 1 119 ? -6.566 -25.984 -9.367 1 91.19 119 ALA B CA 1
ATOM 2679 C C . ALA B 1 119 ? -5.125 -26.484 -9.406 1 91.19 119 ALA B C 1
ATOM 2681 O O . ALA B 1 119 ? -4.867 -27.625 -9.828 1 91.19 119 ALA B O 1
ATOM 2682 N N . LEU B 1 120 ? -4.25 -25.672 -8.992 1 91.81 120 LEU B N 1
ATOM 2683 C CA . LEU B 1 120 ? -2.85 -26.078 -8.961 1 91.81 120 LEU B CA 1
ATOM 2684 C C . LEU B 1 120 ? -2.658 -27.281 -8.047 1 91.81 120 LEU B C 1
ATOM 2686 O O . LEU B 1 120 ? -1.876 -28.188 -8.359 1 91.81 120 LEU B O 1
ATOM 2690 N N . THR B 1 121 ? -3.389 -27.266 -6.938 1 89.81 121 THR B N 1
ATOM 2691 C CA . THR B 1 121 ? -3.309 -28.344 -5.957 1 89.81 121 THR B CA 1
ATOM 2692 C C . THR B 1 121 ? -3.887 -29.641 -6.523 1 89.81 121 THR B C 1
ATOM 2694 O O . THR B 1 121 ? -3.266 -30.688 -6.422 1 89.81 121 THR B O 1
ATOM 2697 N N . GLU B 1 122 ? -4.996 -29.516 -7.125 1 90.25 122 GLU B N 1
ATOM 2698 C CA . GLU B 1 122 ? -5.695 -30.672 -7.656 1 90.25 122 GLU B CA 1
ATOM 2699 C C . GLU B 1 122 ? -4.93 -31.297 -8.82 1 90.25 122 GLU B C 1
ATOM 2701 O O . GLU B 1 122 ? -4.961 -32.5 -9.016 1 90.25 122 GLU B O 1
ATOM 2706 N N . LEU B 1 123 ? -4.223 -30.453 -9.547 1 91.44 123 LEU B N 1
ATOM 2707 C CA . LEU B 1 123 ? -3.486 -30.906 -10.719 1 91.44 123 LEU B CA 1
ATOM 2708 C C . LEU B 1 123 ? -2.115 -31.438 -10.328 1 91.44 123 LEU B C 1
ATOM 2710 O O . LEU B 1 123 ? -1.387 -31.969 -11.164 1 91.44 123 LEU B O 1
ATOM 2714 N N . GLY B 1 124 ? -1.743 -31.297 -9.031 1 88.69 124 GLY B N 1
ATOM 2715 C CA . GLY B 1 124 ? -0.47 -31.812 -8.555 1 88.69 124 GLY B CA 1
ATOM 2716 C C . GLY B 1 124 ? 0.726 -31.094 -9.156 1 88.69 124 GLY B C 1
ATOM 2717 O O . GLY B 1 124 ? 1.749 -31.719 -9.438 1 88.69 124 GLY B O 1
ATOM 2718 N N . LEU B 1 125 ? 0.603 -29.844 -9.414 1 93.06 125 LEU B N 1
ATOM 2719 C CA . LEU B 1 125 ? 1.634 -29.094 -10.125 1 93.06 125 LEU B CA 1
ATOM 2720 C C . LEU B 1 125 ? 2.645 -28.516 -9.148 1 93.06 125 LEU B C 1
ATOM 2722 O O . LEU B 1 125 ? 3.73 -28.094 -9.547 1 93.06 125 LEU B O 1
ATOM 2726 N N . MET B 1 126 ? 2.375 -28.531 -7.891 1 90.56 126 MET B N 1
ATOM 2727 C CA . MET B 1 126 ? 3.129 -27.75 -6.914 1 90.56 126 MET B CA 1
ATOM 2728 C C . MET B 1 126 ? 4.555 -28.281 -6.781 1 90.56 126 MET B C 1
ATOM 2730 O O . MET B 1 126 ? 5.508 -27.5 -6.75 1 90.56 126 MET B O 1
ATOM 2734 N N . ASP B 1 127 ? 4.707 -29.547 -6.738 1 88.62 127 ASP B N 1
ATOM 2735 C CA . ASP B 1 127 ? 6.043 -30.125 -6.617 1 88.62 127 ASP B CA 1
ATOM 2736 C C . ASP B 1 127 ? 6.891 -29.797 -7.844 1 88.62 127 ASP B C 1
ATOM 2738 O O . ASP B 1 127 ? 8.086 -29.516 -7.719 1 88.62 127 ASP B O 1
ATOM 2742 N N . LYS B 1 128 ? 6.27 -29.922 -8.93 1 92.94 128 LYS B N 1
ATOM 2743 C CA . LYS B 1 128 ? 6.98 -29.625 -10.172 1 92.94 128 LYS B CA 1
ATOM 2744 C C . LYS B 1 128 ? 7.391 -28.156 -10.234 1 92.94 128 LYS B C 1
ATOM 2746 O O . LYS B 1 128 ? 8.477 -27.828 -10.719 1 92.94 128 LYS B O 1
ATOM 2751 N N . LEU B 1 129 ? 6.535 -27.328 -9.773 1 93.94 129 LEU B N 1
ATOM 2752 C CA . LEU B 1 129 ? 6.832 -25.906 -9.742 1 93.94 129 LEU B CA 1
ATOM 2753 C C . LEU B 1 129 ? 8 -25.609 -8.805 1 93.94 129 LEU B C 1
ATOM 2755 O O . LEU B 1 129 ? 8.906 -24.844 -9.156 1 93.94 129 LEU B O 1
ATOM 2759 N N . LEU B 1 130 ? 7.988 -26.219 -7.684 1 90.38 130 LEU B N 1
ATOM 2760 C CA . LEU B 1 130 ? 9.094 -26.047 -6.746 1 90.38 130 LEU B CA 1
ATOM 2761 C C . LEU B 1 130 ? 10.414 -26.469 -7.375 1 90.38 130 LEU B C 1
ATOM 2763 O O . LEU B 1 130 ? 11.422 -25.766 -7.246 1 90.38 130 LEU B O 1
ATOM 2767 N N . ALA B 1 131 ? 10.344 -27.547 -7.984 1 89.81 131 ALA B N 1
ATOM 2768 C CA . ALA B 1 131 ? 11.539 -28.062 -8.633 1 89.81 131 ALA B CA 1
ATOM 2769 C C . ALA B 1 131 ? 12.062 -27.094 -9.695 1 89.81 131 ALA B C 1
ATOM 2771 O O . ALA B 1 131 ? 13.273 -26.906 -9.828 1 89.81 131 ALA B O 1
ATOM 2772 N N . GLN B 1 132 ? 11.141 -26.562 -10.422 1 92.81 132 GLN B N 1
ATOM 2773 C CA . GLN B 1 132 ? 11.516 -25.625 -11.469 1 92.81 132 GLN B CA 1
ATOM 2774 C C . GLN B 1 132 ? 12.172 -24.375 -10.875 1 92.81 132 GLN B C 1
ATOM 2776 O O . GLN B 1 132 ? 13.148 -23.859 -11.414 1 92.81 132 GLN B O 1
ATOM 2781 N N . PHE B 1 133 ? 11.672 -23.797 -9.828 1 91.12 133 PHE B N 1
ATOM 2782 C CA . PHE B 1 133 ? 12.258 -22.641 -9.156 1 91.12 133 PHE B CA 1
ATOM 2783 C C . PHE B 1 133 ? 13.641 -22.984 -8.609 1 91.12 133 PHE B C 1
ATOM 2785 O O . PHE B 1 133 ? 14.578 -22.203 -8.758 1 91.12 133 PHE B O 1
ATOM 2792 N N . ASN B 1 134 ? 13.711 -24.125 -8.008 1 85.75 134 ASN B N 1
ATOM 2793 C CA . ASN B 1 134 ? 14.992 -24.547 -7.434 1 85.75 134 ASN B CA 1
ATOM 2794 C C . ASN B 1 134 ? 16.062 -24.703 -8.508 1 85.75 134 ASN B C 1
ATOM 2796 O O . ASN B 1 134 ? 17.234 -24.359 -8.281 1 85.75 134 ASN B O 1
ATOM 2800 N N . LYS B 1 135 ? 15.648 -25.25 -9.555 1 90.06 135 LYS B N 1
ATOM 2801 C CA . LYS B 1 135 ? 16.578 -25.391 -10.68 1 90.06 135 LYS B CA 1
ATOM 2802 C C . LYS B 1 135 ? 17.125 -24.031 -11.109 1 90.06 135 LYS B C 1
ATOM 2804 O O . LYS B 1 135 ? 18.328 -23.891 -11.336 1 90.06 135 LYS B O 1
ATOM 2809 N N . GLN B 1 136 ? 16.266 -23.031 -11.234 1 90.12 136 GLN B N 1
ATOM 2810 C CA . GLN B 1 136 ? 16.672 -21.703 -11.656 1 90.12 136 GLN B CA 1
ATOM 2811 C C . GLN B 1 136 ? 17.562 -21.047 -10.594 1 90.12 136 GLN B C 1
ATOM 2813 O O . GLN B 1 136 ? 18.531 -20.344 -10.922 1 90.12 136 GLN B O 1
ATOM 2818 N N . LEU B 1 137 ? 17.234 -21.188 -9.375 1 85.38 137 LEU B N 1
ATOM 2819 C CA . LEU B 1 137 ? 17.969 -20.562 -8.289 1 85.38 137 LEU B CA 1
ATOM 2820 C C . LEU B 1 137 ? 19.328 -21.203 -8.109 1 85.38 137 LEU B C 1
ATOM 2822 O O . LEU B 1 137 ? 20.297 -20.531 -7.734 1 85.38 137 LEU B O 1
ATOM 2826 N N . SER B 1 138 ? 19.422 -22.453 -8.273 1 81.12 138 SER B N 1
ATOM 2827 C CA . SER B 1 138 ? 20.688 -23.172 -8.188 1 81.12 138 SER B CA 1
ATOM 2828 C C . SER B 1 138 ? 21.672 -22.672 -9.242 1 81.12 138 SER B C 1
ATOM 2830 O O . SER B 1 138 ? 22.875 -22.625 -9.008 1 81.12 138 SER B O 1
ATOM 2832 N N . ARG B 1 139 ? 21.141 -22.328 -10.266 1 79.69 139 ARG B N 1
ATOM 2833 C CA . ARG B 1 139 ? 21.984 -21.812 -11.344 1 79.69 139 ARG B CA 1
ATOM 2834 C C . ARG B 1 139 ? 22.609 -20.484 -10.938 1 79.69 139 ARG B C 1
ATOM 2836 O O . ARG B 1 139 ? 23.688 -20.125 -11.43 1 79.69 139 ARG B O 1
ATOM 2843 N N . HIS B 1 140 ? 22 -19.812 -10.031 1 73.19 140 HIS B N 1
ATOM 2844 C CA . HIS B 1 140 ? 22.516 -18.547 -9.539 1 73.19 140 HIS B CA 1
ATOM 2845 C C . HIS B 1 140 ? 23.312 -18.734 -8.258 1 73.19 140 HIS B C 1
ATOM 2847 O O . HIS B 1 140 ? 23.656 -17.766 -7.582 1 73.19 140 HIS B O 1
ATOM 2853 N N . HIS B 1 141 ? 23.609 -19.969 -7.961 1 64.38 141 HIS B N 1
ATOM 2854 C CA . HIS B 1 141 ? 24.422 -20.359 -6.812 1 64.38 141 HIS B CA 1
ATOM 2855 C C . HIS B 1 141 ? 23.734 -19.984 -5.5 1 64.38 141 HIS B C 1
ATOM 2857 O O . HIS B 1 141 ? 24.391 -19.516 -4.566 1 64.38 141 HIS B O 1
ATOM 2863 N N . ILE B 1 142 ? 22.562 -19.859 -5.562 1 62.78 142 ILE B N 1
ATOM 2864 C CA . ILE B 1 142 ? 21.797 -19.594 -4.348 1 62.78 142 ILE B CA 1
ATOM 2865 C C . ILE B 1 142 ? 21.375 -20.906 -3.709 1 62.78 142 ILE B C 1
ATOM 2867 O O . ILE B 1 142 ? 20.891 -21.812 -4.398 1 62.78 142 ILE B O 1
ATOM 2871 N 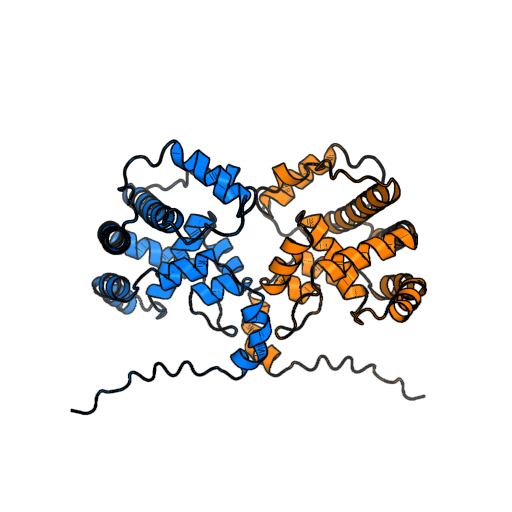N . SER B 1 143 ? 21.781 -21.156 -2.426 1 59.12 143 SER B N 1
ATOM 2872 C CA . SER B 1 143 ? 21.422 -22.375 -1.718 1 59.12 143 SER B CA 1
ATOM 2873 C C . SER B 1 143 ? 19.906 -22.484 -1.537 1 59.12 143 SER B C 1
ATOM 2875 O O . SER B 1 143 ? 19.25 -21.5 -1.169 1 59.12 143 SER B O 1
ATOM 2877 N N . VAL B 1 144 ? 19.359 -23.453 -2.137 1 57.91 144 VAL B N 1
ATOM 2878 C CA . VAL B 1 144 ? 17.906 -23.672 -2.113 1 57.91 144 VAL B CA 1
ATOM 2879 C C . VAL B 1 144 ? 17.547 -24.547 -0.908 1 57.91 144 VAL B C 1
ATOM 2881 O O . VAL B 1 144 ? 18.25 -25.5 -0.583 1 57.91 144 VAL B O 1
ATOM 2884 N N . ARG B 1 145 ? 16.828 -24 0.094 1 51 145 ARG B N 1
ATOM 2885 C CA . ARG B 1 145 ? 16.297 -24.859 1.149 1 51 145 ARG B CA 1
ATOM 2886 C C . ARG B 1 145 ? 15.219 -25.781 0.609 1 51 145 ARG B C 1
ATOM 2888 O O . ARG B 1 145 ? 14.328 -25.359 -0.121 1 51 145 ARG B O 1
ATOM 2895 N N . GLU B 1 146 ? 15.508 -26.984 0.486 1 46.53 146 GLU B N 1
ATOM 2896 C CA . GLU B 1 146 ? 14.5 -27.969 0.112 1 46.53 146 GLU B CA 1
ATOM 2897 C C . GLU B 1 146 ? 13.336 -27.984 1.099 1 46.53 146 GLU B C 1
ATOM 2899 O O . GLU B 1 146 ? 13.461 -27.469 2.217 1 46.53 146 GLU B O 1
ATOM 2904 N N . GLY B 1 147 ? 12.078 -28.25 0.862 1 42.72 147 GLY B N 1
ATOM 2905 C CA . GLY B 1 147 ? 10.781 -28.359 1.523 1 42.72 147 GLY B CA 1
ATOM 2906 C C . GLY B 1 147 ? 10.891 -28.781 2.98 1 42.72 147 GLY B C 1
ATOM 2907 O O . GLY B 1 147 ? 9.891 -29.141 3.604 1 42.72 147 GLY B O 1
ATOM 2908 N N . VAL B 1 148 ? 11.977 -29.328 3.555 1 38.78 148 VAL B N 1
ATOM 2909 C CA . VAL B 1 148 ? 11.75 -29.859 4.891 1 38.78 148 VAL B CA 1
ATOM 2910 C C . VAL B 1 148 ? 11.172 -28.781 5.797 1 38.78 148 VAL B C 1
ATOM 2912 O O . VAL B 1 148 ? 11.195 -27.594 5.449 1 38.78 148 VAL B O 1
ATOM 2915 N N . LEU B 1 149 ? 11.258 -29.031 7.387 1 36.91 149 LEU B N 1
ATOM 2916 C CA . LEU B 1 149 ? 10.625 -28.328 8.5 1 36.91 149 LEU B CA 1
ATOM 2917 C C . LEU B 1 149 ? 11.07 -26.875 8.555 1 36.91 149 LEU B C 1
ATOM 2919 O O . LEU B 1 149 ? 12.25 -26.594 8.781 1 36.91 149 LEU B O 1
ATOM 2923 N N . VAL B 1 150 ? 10.805 -26.125 7.742 1 38 150 VAL B N 1
ATOM 2924 C CA . VAL B 1 150 ? 10.938 -24.672 7.82 1 38 150 VAL B CA 1
ATOM 2925 C C . VAL B 1 150 ? 10.703 -24.203 9.25 1 38 150 VAL B C 1
ATOM 2927 O O . VAL B 1 150 ? 9.562 -24 9.664 1 38 150 VAL B O 1
ATOM 2930 N N . ASP B 1 151 ? 10.953 -24.938 10.297 1 32.62 151 ASP B N 1
ATOM 2931 C CA . ASP B 1 151 ? 10.695 -24.516 11.664 1 32.62 151 ASP B CA 1
ATOM 2932 C C . ASP B 1 151 ? 11.289 -23.125 11.93 1 32.62 151 ASP B C 1
ATOM 2934 O O . ASP B 1 151 ? 10.57 -22.203 12.305 1 32.62 151 ASP B O 1
ATOM 2938 N N . ALA B 1 152 ? 12.617 -23.188 12.625 1 34.34 152 ALA B N 1
ATOM 2939 C CA . ALA B 1 152 ? 13.305 -22.219 13.477 1 34.34 152 ALA B CA 1
ATOM 2940 C C . ALA B 1 152 ? 13.805 -21.031 12.656 1 34.34 152 ALA B C 1
ATOM 2942 O O . ALA B 1 152 ? 13.797 -19.891 13.133 1 34.34 152 ALA B O 1
ATOM 2943 N N . SER B 1 153 ? 14.484 -21.219 11.633 1 35.16 153 SER B N 1
ATOM 2944 C CA . SER B 1 153 ? 15.211 -20.156 10.938 1 35.16 153 SER B CA 1
ATOM 2945 C C . SER B 1 153 ? 14.25 -19.141 10.32 1 35.16 153 SER B C 1
ATOM 2947 O O . SER B 1 153 ? 14.641 -18.016 10.016 1 35.16 153 SER B O 1
ATOM 2949 N N . LEU B 1 154 ? 13.102 -19.469 10.141 1 38.28 154 LEU B N 1
ATOM 2950 C CA . LEU B 1 154 ? 12.031 -18.609 9.633 1 38.28 154 LEU B CA 1
ATOM 2951 C C . LEU B 1 154 ? 11.695 -17.5 10.625 1 38.28 154 LEU B C 1
ATOM 2953 O O . LEU B 1 154 ? 11.148 -16.469 10.25 1 38.28 154 LEU B O 1
ATOM 2957 N N . VAL B 1 155 ? 12.133 -17.844 11.875 1 36.97 155 VAL B N 1
ATOM 2958 C CA . VAL B 1 155 ? 11.969 -16.859 12.938 1 36.97 155 VAL B CA 1
ATOM 2959 C C . VAL B 1 155 ? 12.883 -15.656 12.68 1 36.97 155 VAL B C 1
ATOM 2961 O O . VAL B 1 155 ? 12.477 -14.508 12.883 1 36.97 155 VAL B O 1
ATOM 2964 N N . GLU B 1 156 ? 14.125 -16 12.336 1 35.97 156 GLU B N 1
ATOM 2965 C CA . GLU B 1 156 ? 15.078 -14.914 12.148 1 35.97 156 GLU B CA 1
ATOM 2966 C C . GLU B 1 156 ? 14.734 -14.078 10.922 1 35.97 156 GLU B C 1
ATOM 2968 O O . GLU B 1 156 ? 14.891 -12.852 10.93 1 35.97 156 GLU B O 1
ATOM 2973 N N . ILE B 1 157 ? 14.422 -14.719 9.922 1 37.56 157 ILE B N 1
ATOM 2974 C CA . ILE B 1 157 ? 14.078 -14.008 8.695 1 37.56 157 ILE B CA 1
ATOM 2975 C C . ILE B 1 157 ? 12.789 -13.203 8.906 1 37.56 157 ILE B C 1
ATOM 2977 O O . ILE B 1 157 ? 12.617 -12.133 8.32 1 37.56 157 ILE B O 1
ATOM 2981 N N . ARG B 1 158 ? 12.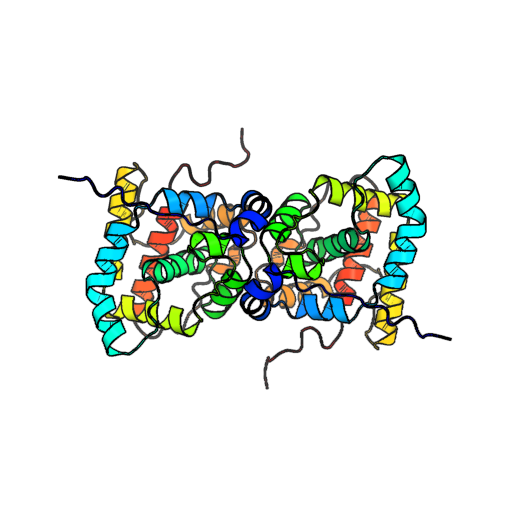047 -13.781 9.844 1 36.84 158 ARG B N 1
ATOM 2982 C CA . ARG B 1 158 ? 10.859 -13.07 10.305 1 36.84 158 ARG B CA 1
ATOM 2983 C C . ARG B 1 158 ? 11.227 -11.727 10.93 1 36.84 158 ARG B C 1
ATOM 2985 O O . ARG B 1 158 ? 10.555 -10.727 10.695 1 36.84 158 ARG B O 1
ATOM 2992 N N . SER B 1 159 ? 12.344 -11.836 11.664 1 36.06 159 SER B N 1
ATOM 2993 C CA . SER B 1 159 ? 12.82 -10.617 12.305 1 36.06 159 SER B CA 1
ATOM 2994 C C . SER B 1 159 ? 13.281 -9.594 11.266 1 36.06 159 SER B C 1
ATOM 2996 O O . SER B 1 159 ? 13.016 -8.398 11.406 1 36.06 159 SER B O 1
ATOM 2998 N N . THR B 1 160 ? 14.102 -10.102 10.336 1 35.31 160 THR B N 1
ATOM 2999 C CA . THR B 1 160 ? 14.625 -9.172 9.344 1 35.31 160 THR B CA 1
ATOM 3000 C C . THR B 1 160 ? 13.523 -8.688 8.414 1 35.31 160 THR B C 1
ATOM 3002 O O . THR B 1 160 ? 13.469 -7.508 8.055 1 35.31 160 THR B O 1
ATOM 3005 N N . ILE B 1 161 ? 12.664 -9.625 7.922 1 36.09 161 ILE B N 1
ATOM 3006 C CA . ILE B 1 161 ? 11.523 -9.203 7.125 1 36.09 161 ILE B CA 1
ATOM 3007 C C . ILE B 1 161 ? 10.633 -8.281 7.957 1 36.09 161 ILE B C 1
ATOM 3009 O O . ILE B 1 161 ? 10.086 -7.301 7.441 1 36.09 161 ILE B O 1
ATOM 3013 N N . GLU B 1 162 ? 10.492 -8.586 9.281 1 38.59 162 GLU B N 1
ATOM 3014 C CA . GLU B 1 162 ? 9.75 -7.695 10.172 1 38.59 162 GLU B CA 1
ATOM 3015 C C . GLU B 1 162 ? 10.344 -6.293 10.172 1 38.59 162 GLU B C 1
ATOM 3017 O O . GLU B 1 162 ? 9.617 -5.301 10.219 1 38.59 162 GLU B O 1
ATOM 3022 N N . ARG B 1 163 ? 11.625 -6.375 10.414 1 38.59 163 ARG B N 1
ATOM 3023 C CA . ARG B 1 163 ? 12.328 -5.098 10.414 1 38.59 163 ARG B CA 1
ATOM 3024 C C . ARG B 1 163 ? 12.125 -4.363 9.094 1 38.59 163 ARG B C 1
ATOM 3026 O O . ARG B 1 163 ? 12.055 -3.133 9.062 1 38.59 163 ARG B O 1
ATOM 3033 N N . THR B 1 164 ? 12.438 -5.012 7.98 1 33.5 164 THR B N 1
ATOM 3034 C CA . THR B 1 164 ? 12.273 -4.328 6.703 1 33.5 164 THR B CA 1
ATOM 3035 C C . THR B 1 164 ? 10.797 -4.047 6.43 1 33.5 164 THR B C 1
ATOM 3037 O O . THR B 1 164 ? 10.445 -2.961 5.965 1 33.5 164 THR B O 1
ATOM 3040 N N . PHE B 1 165 ? 9.82 -5.152 6.395 1 36.03 165 PHE B N 1
ATOM 3041 C CA . PHE B 1 165 ? 8.422 -4.977 6.031 1 36.03 165 PHE B CA 1
ATOM 3042 C C . PHE B 1 165 ? 7.551 -4.844 7.277 1 36.03 165 PHE B C 1
ATOM 3044 O O . PHE B 1 165 ? 6.371 -4.492 7.18 1 36.03 165 PHE B O 1
ATOM 3051 N N . GLY B 1 166 ? 7.734 -4.137 8.453 1 29.77 166 GLY B N 1
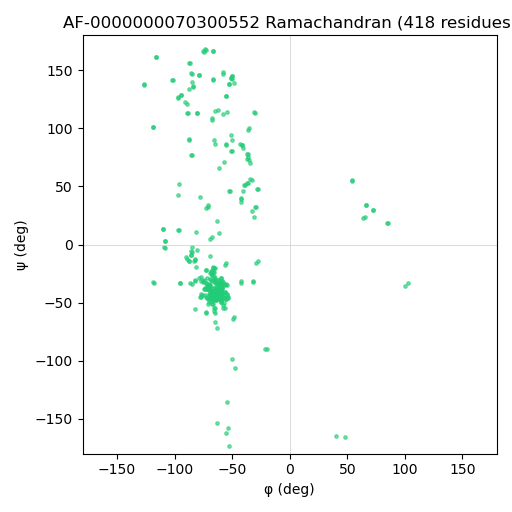ATOM 3052 C CA . GLY B 1 166 ? 7.035 -4.074 9.727 1 29.77 166 GLY B CA 1
ATOM 3053 C C . GLY B 1 166 ? 6.73 -5.441 10.305 1 29.77 166 GLY B C 1
ATOM 3054 O O . GLY B 1 166 ? 7.227 -6.457 9.812 1 29.77 166 GLY B O 1
ATOM 3055 N N . SER B 1 167 ? 5.676 -5.547 11.5 1 30.17 167 SER B N 1
ATOM 3056 C CA . SER B 1 167 ? 5.359 -6.609 12.445 1 30.17 167 SER B CA 1
ATOM 3057 C C . SER B 1 167 ? 5.055 -7.922 11.734 1 30.17 167 SER B C 1
ATOM 3059 O O . SER B 1 167 ? 3.893 -8.234 11.461 1 30.17 167 SER B O 1
ATOM 3061 N N . ILE B 1 168 ? 5.688 -8.312 10.922 1 30.91 168 ILE B N 1
ATOM 3062 C CA . ILE B 1 168 ? 5.312 -9.625 10.414 1 30.91 168 ILE B CA 1
ATOM 3063 C C . ILE B 1 168 ? 5.551 -10.688 11.484 1 30.91 168 ILE B C 1
ATOM 3065 O O . ILE B 1 168 ? 5.543 -11.883 11.195 1 30.91 168 ILE B O 1
ATOM 3069 N N . ARG B 1 169 ? 5.906 -10.32 12.711 1 32.22 169 ARG B N 1
ATOM 3070 C CA . ARG B 1 169 ? 6.121 -11.391 13.688 1 32.22 169 ARG B CA 1
ATOM 3071 C C . ARG B 1 169 ? 4.949 -12.367 13.695 1 32.22 169 ARG B C 1
ATOM 3073 O O . ARG B 1 169 ? 5.129 -13.555 13.969 1 32.22 169 ARG B O 1
ATOM 3080 N N . ARG B 1 170 ? 3.797 -11.734 14.117 1 31.23 170 ARG B N 1
ATOM 3081 C CA . ARG B 1 170 ? 2.695 -12.609 14.516 1 31.23 170 ARG B CA 1
ATOM 3082 C C . ARG B 1 170 ? 2.334 -13.57 13.391 1 31.23 170 ARG B C 1
ATOM 3084 O O . ARG B 1 170 ? 1.503 -14.461 13.57 1 31.23 170 ARG B O 1
ATOM 3091 N N . TRP B 1 171 ? 2.805 -13.188 12.352 1 29.55 171 TRP B N 1
ATOM 3092 C CA . TRP B 1 171 ? 1.949 -13.594 11.242 1 29.55 171 TRP B CA 1
ATOM 3093 C C . TRP B 1 171 ? 2.141 -15.07 10.922 1 29.55 171 TRP B C 1
ATOM 3095 O O . TRP B 1 171 ? 1.437 -15.625 10.07 1 29.55 171 TRP B O 1
ATOM 3105 N N . PHE B 1 172 ? 3.428 -15.508 11.266 1 30.92 172 PHE B N 1
ATOM 3106 C CA . PHE B 1 172 ? 3.338 -16.891 10.844 1 30.92 172 PHE B CA 1
ATOM 3107 C C . PHE B 1 172 ? 2.453 -17.703 11.789 1 30.92 172 PHE B C 1
ATOM 3109 O O . PHE B 1 172 ? 2.949 -18.344 12.711 1 30.92 172 PHE B O 1
ATOM 3116 N N . HIS B 1 173 ? 1.467 -17.078 12.359 1 28.94 173 HIS B N 1
ATOM 3117 C CA . HIS B 1 173 ? 0.539 -18 13 1 28.94 173 HIS B CA 1
ATOM 3118 C C . HIS B 1 173 ? 0.024 -19.047 12.016 1 28.94 173 HIS B C 1
ATOM 3120 O O . HIS B 1 173 ? -0.486 -18.688 10.945 1 28.94 173 HIS B O 1
ATOM 3126 N N . GLY B 1 174 ? 0.789 -20.156 11.859 1 29.81 174 GLY B N 1
ATOM 3127 C CA . GLY B 1 174 ? 0.086 -21.297 11.289 1 29.81 174 GLY B CA 1
ATOM 3128 C C . GLY B 1 174 ? -1.398 -21.297 11.609 1 29.81 174 GLY B C 1
ATOM 3129 O O . GLY B 1 174 ? -1.797 -21.594 12.734 1 29.81 174 GLY B O 1
ATOM 3130 N N . GLY B 1 175 ? -2.08 -20.172 11.43 1 30.03 175 GLY B N 1
ATOM 3131 C CA . GLY B 1 175 ? -3.514 -20.328 11.617 1 30.03 175 GLY B CA 1
ATOM 3132 C C . GLY B 1 175 ? -4.016 -21.703 11.258 1 30.03 175 GLY B C 1
ATOM 3133 O O . GLY B 1 175 ? -3.508 -22.344 10.328 1 30.03 175 GLY B O 1
ATOM 3134 N N . ARG B 1 176 ? -4.441 -22.328 12.297 1 30.31 176 ARG B N 1
ATOM 3135 C CA . ARG B 1 176 ? -5.16 -23.578 12.148 1 30.31 176 ARG B CA 1
ATOM 3136 C C . ARG B 1 176 ? -6.16 -23.516 11.008 1 30.31 176 ARG B C 1
ATOM 3138 O O . ARG B 1 176 ? -7.242 -22.938 11.156 1 30.31 176 ARG B O 1
ATOM 3145 N N . CYS B 1 177 ? -5.68 -22.781 9.945 1 28.94 177 CYS B N 1
ATOM 3146 C CA . CYS B 1 177 ? -6.75 -23 8.977 1 28.94 177 CYS B CA 1
ATOM 3147 C C . CYS B 1 177 ? -7.312 -24.406 9.078 1 28.94 177 CYS B C 1
ATOM 3149 O O . CYS B 1 177 ? -6.559 -25.375 9.094 1 28.94 177 CYS B O 1
ATOM 3151 N N . ARG B 1 178 ? -8.398 -24.484 9.758 1 30.73 178 ARG B N 1
ATOM 3152 C CA . ARG B 1 178 ? -9.18 -25.719 9.641 1 30.73 178 ARG B CA 1
ATOM 3153 C C . ARG B 1 178 ? -8.992 -26.359 8.273 1 30.73 178 ARG B C 1
ATOM 3155 O O . ARG B 1 178 ? -9.742 -26.078 7.336 1 30.73 178 ARG B O 1
ATOM 3162 N N . TYR B 1 179 ? -7.766 -26.125 7.832 1 31.89 179 TYR B N 1
ATOM 3163 C CA . TYR B 1 179 ? -7.629 -26.875 6.594 1 31.89 179 TYR B CA 1
ATOM 3164 C C . TYR B 1 179 ? -8.062 -28.328 6.789 1 31.89 179 TYR B C 1
ATOM 3166 O O . TYR B 1 179 ? -7.551 -29.016 7.672 1 31.89 179 TYR B O 1
ATOM 3174 N N . ARG B 1 180 ? -9.117 -28.656 6.625 1 36.69 180 ARG B N 1
ATOM 3175 C CA . ARG B 1 180 ? -9.438 -30.031 6.254 1 36.69 180 ARG B CA 1
ATOM 3176 C C . ARG B 1 180 ? -8.219 -30.75 5.676 1 36.69 180 ARG B C 1
ATOM 3178 O O . ARG B 1 180 ? -7.875 -31.859 6.094 1 36.69 180 ARG B O 1
ATOM 3185 N N . GLY B 1 181 ? -7.836 -30.766 4.055 1 43 181 GLY B N 1
ATOM 3186 C CA . GLY B 1 181 ? -7.188 -31.75 3.199 1 43 181 GLY B CA 1
ATOM 3187 C C . GLY B 1 181 ? -5.676 -31.625 3.189 1 43 181 GLY B C 1
ATOM 3188 O O . GLY B 1 181 ? -5.133 -30.531 3.4 1 43 181 GLY B O 1
ATOM 3189 N N . LEU B 1 182 ? -4.926 -32.75 3.324 1 55.34 182 LEU B N 1
ATOM 3190 C CA . LEU B 1 182 ? -3.504 -33.062 3.199 1 55.34 182 LEU B CA 1
ATOM 3191 C C . LEU B 1 182 ? -2.902 -32.375 1.98 1 55.34 182 LEU B C 1
ATOM 3193 O O . LEU B 1 182 ? -1.81 -31.812 2.059 1 55.34 182 LEU B O 1
ATOM 3197 N N . ALA B 1 183 ? -3.721 -32.25 0.994 1 66.88 183 ALA B N 1
ATOM 3198 C CA . ALA B 1 183 ? -3.221 -31.672 -0.253 1 66.88 183 ALA B CA 1
ATOM 3199 C C . ALA B 1 183 ? -3.061 -30.172 -0.135 1 66.88 183 ALA B C 1
ATOM 3201 O O . ALA B 1 183 ? -2.111 -29.594 -0.673 1 66.88 183 ALA B O 1
ATOM 3202 N N . LYS B 1 184 ? -3.865 -29.516 0.618 1 72 184 LYS B N 1
ATOM 3203 C CA . LYS B 1 184 ? -3.811 -28.062 0.784 1 72 184 LYS B CA 1
ATOM 3204 C C . LYS B 1 184 ? -2.621 -27.656 1.646 1 72 184 LYS B C 1
ATOM 3206 O O . LYS B 1 184 ? -1.957 -26.656 1.362 1 72 184 LYS B O 1
ATOM 3211 N N . THR B 1 185 ? -2.422 -28.422 2.557 1 72.25 185 THR B N 1
ATOM 3212 C CA . THR B 1 185 ? -1.275 -28.156 3.422 1 72.25 185 THR B CA 1
ATOM 3213 C C . THR B 1 185 ? 0.031 -28.328 2.65 1 72.25 185 THR B C 1
ATOM 3215 O O . THR B 1 185 ? 0.958 -27.531 2.816 1 72.25 185 THR B O 1
ATOM 3218 N N . HIS B 1 186 ? 0.01 -29.422 1.895 1 77.88 186 HIS B N 1
ATOM 3219 C CA . HIS B 1 186 ? 1.181 -29.641 1.055 1 77.88 186 HIS B CA 1
ATOM 3220 C C . HIS B 1 186 ? 1.412 -28.469 0.109 1 77.88 186 HIS B C 1
ATOM 3222 O O . HIS B 1 186 ? 2.541 -27.984 -0.032 1 77.88 186 HIS B O 1
ATOM 3228 N N . THR B 1 187 ? 0.396 -27.984 -0.436 1 82.25 187 THR B N 1
ATOM 3229 C CA . THR B 1 187 ? 0.475 -26.844 -1.342 1 82.25 187 THR B CA 1
ATOM 3230 C C . THR B 1 187 ? 1.014 -25.609 -0.616 1 82.25 187 THR B C 1
ATOM 3232 O O . THR B 1 187 ? 1.881 -24.906 -1.138 1 82.25 187 THR B O 1
ATOM 3235 N N . GLN B 1 188 ? 0.517 -25.359 0.511 1 79.81 188 GLN B N 1
ATOM 3236 C CA . GLN B 1 188 ? 0.963 -24.219 1.302 1 79.81 188 GLN B CA 1
ATOM 3237 C C . GLN B 1 188 ? 2.445 -24.328 1.644 1 79.81 188 GLN B C 1
ATOM 3239 O O . GLN B 1 188 ? 3.184 -23.344 1.563 1 79.81 188 GLN B O 1
ATOM 3244 N N . ASN B 1 189 ? 2.814 -25.469 1.943 1 76.31 189 ASN B N 1
ATOM 3245 C CA . ASN B 1 189 ? 4.215 -25.703 2.281 1 76.31 189 ASN B CA 1
ATOM 3246 C C . ASN B 1 189 ? 5.129 -25.453 1.087 1 76.31 189 ASN B C 1
ATOM 3248 O O . ASN B 1 189 ? 6.207 -24.875 1.236 1 76.31 189 ASN B O 1
ATOM 3252 N N . ILE B 1 190 ? 4.691 -25.906 0.03 1 82.38 190 ILE B N 1
ATOM 3253 C CA . ILE B 1 190 ? 5.492 -25.734 -1.179 1 82.38 190 ILE B CA 1
ATOM 3254 C C . ILE B 1 190 ? 5.578 -24.25 -1.543 1 82.38 190 ILE B C 1
ATOM 3256 O O . ILE B 1 190 ? 6.652 -23.75 -1.882 1 82.38 190 ILE B O 1
ATOM 3260 N N . LEU B 1 191 ? 4.473 -23.594 -1.472 1 85.06 191 LEU B N 1
ATOM 3261 C CA . LEU B 1 191 ? 4.469 -22.156 -1.763 1 85.06 191 LEU B CA 1
ATOM 3262 C C . LEU B 1 191 ? 5.395 -21.406 -0.813 1 85.06 191 LEU B C 1
ATOM 3264 O O . LEU B 1 191 ? 6.137 -20.516 -1.239 1 85.06 191 LEU B O 1
ATOM 3268 N N . GLU B 1 192 ? 5.348 -21.766 0.366 1 79.5 192 GLU B N 1
ATOM 3269 C CA . GLU B 1 192 ? 6.223 -21.156 1.358 1 79.5 192 GLU B CA 1
ATOM 3270 C C . GLU B 1 192 ? 7.691 -21.422 1.047 1 79.5 192 GLU B C 1
ATOM 3272 O O . GLU B 1 192 ? 8.539 -20.547 1.227 1 79.5 192 GLU B O 1
ATOM 3277 N N . SER B 1 193 ? 7.93 -22.531 0.584 1 79.5 193 SER B N 1
ATOM 3278 C CA . SER B 1 193 ? 9.297 -22.891 0.212 1 79.5 193 SER B CA 1
ATOM 3279 C C . SER B 1 193 ? 9.781 -22.047 -0.966 1 79.5 193 SER B C 1
ATOM 3281 O O . SER B 1 193 ? 10.898 -21.516 -0.938 1 79.5 193 SER B O 1
ATOM 3283 N N . ILE B 1 194 ? 8.953 -21.969 -1.919 1 83.88 194 ILE B N 1
ATOM 3284 C CA . ILE B 1 194 ? 9.297 -21.172 -3.084 1 83.88 194 ILE B CA 1
ATOM 3285 C C . ILE B 1 194 ? 9.531 -19.719 -2.658 1 83.88 194 ILE B C 1
ATOM 3287 O O . ILE B 1 194 ? 10.555 -19.125 -3.004 1 83.88 194 ILE B O 1
ATOM 3291 N N . ALA B 1 195 ? 8.578 -19.219 -1.901 1 84.19 195 ALA B N 1
ATOM 3292 C CA . ALA B 1 195 ? 8.648 -17.828 -1.448 1 84.19 195 ALA B CA 1
ATOM 3293 C C . ALA B 1 195 ? 9.898 -17.594 -0.606 1 84.19 195 ALA B C 1
ATOM 3295 O O . ALA B 1 195 ? 10.562 -16.562 -0.744 1 84.19 195 ALA B O 1
ATOM 3296 N N . PHE B 1 196 ? 10.219 -18.516 0.131 1 78 196 PHE B N 1
ATOM 3297 C CA . PHE B 1 196 ? 11.375 -18.406 1.006 1 78 196 PHE B CA 1
ATOM 3298 C C . PHE B 1 196 ? 12.672 -18.453 0.196 1 78 196 PHE B C 1
ATOM 3300 O O . PHE B 1 196 ? 13.586 -17.656 0.44 1 78 196 PHE B O 1
ATOM 3307 N N . ASN B 1 197 ? 12.734 -19.328 -0.646 1 77.62 197 ASN B N 1
ATOM 3308 C CA . ASN B 1 197 ? 13.922 -19.453 -1.482 1 77.62 197 ASN B CA 1
ATOM 3309 C C . ASN B 1 197 ? 14.172 -18.188 -2.303 1 77.62 197 ASN B C 1
ATOM 3311 O O . ASN B 1 197 ? 15.32 -17.781 -2.494 1 77.62 197 ASN B O 1
ATOM 3315 N N . LEU B 1 198 ? 13.141 -17.641 -2.742 1 81.62 198 LEU B N 1
ATOM 3316 C CA . LEU B 1 198 ? 13.258 -16.406 -3.512 1 81.62 198 LEU B CA 1
ATOM 3317 C C . LEU B 1 198 ? 13.695 -15.25 -2.621 1 81.62 198 LEU B C 1
ATOM 3319 O O . LEU B 1 198 ? 14.453 -14.383 -3.053 1 81.62 198 LEU B O 1
ATOM 3323 N N . TYR B 1 199 ? 13.25 -15.289 -1.458 1 75.56 199 TYR B N 1
ATOM 3324 C CA . TYR B 1 199 ? 13.578 -14.219 -0.521 1 75.56 199 TYR B CA 1
ATOM 3325 C C . TYR B 1 199 ? 15.039 -14.297 -0.093 1 75.56 199 TYR B C 1
ATOM 3327 O O . TYR B 1 199 ? 15.68 -13.266 0.131 1 75.56 199 TYR B O 1
ATOM 3335 N N . ARG B 1 200 ? 15.562 -15.391 0.041 1 70.06 200 ARG B N 1
ATOM 3336 C CA . ARG B 1 200 ? 16.922 -15.602 0.543 1 70.06 200 ARG B CA 1
ATOM 3337 C C . ARG B 1 200 ? 17.953 -15.43 -0.568 1 70.06 200 ARG B C 1
ATOM 3339 O O . ARG B 1 200 ? 19.156 -15.414 -0.309 1 70.06 200 ARG B O 1
ATOM 3346 N N . THR B 1 201 ? 17.484 -15.43 -1.658 1 62.84 201 THR B N 1
ATOM 3347 C CA . THR B 1 201 ? 18.422 -15.297 -2.766 1 62.84 201 THR B CA 1
ATOM 3348 C C . THR B 1 201 ? 19.234 -14.016 -2.635 1 62.84 201 THR B C 1
ATOM 3350 O O . THR B 1 201 ? 18.672 -12.922 -2.525 1 62.84 201 THR B O 1
ATOM 3353 N N . PRO B 1 202 ? 20.625 -14.156 -2.371 1 55.47 202 PRO B N 1
ATOM 3354 C CA . PRO B 1 202 ? 21.547 -13.023 -2.271 1 55.47 202 PRO B CA 1
ATOM 3355 C C . PRO B 1 202 ? 21.438 -12.055 -3.445 1 55.47 202 PRO B C 1
ATOM 3357 O O . PRO B 1 202 ? 21.172 -12.477 -4.574 1 55.47 202 PRO B O 1
ATOM 3360 N N . GLY B 1 203 ? 21.578 -10.609 -3.145 1 52.88 203 GLY B N 1
ATOM 3361 C CA . GLY B 1 203 ? 21.453 -9.555 -4.137 1 52.88 203 GLY B CA 1
ATOM 3362 C C . GLY B 1 203 ? 20.109 -8.867 -4.129 1 52.88 203 GLY B C 1
ATOM 3363 O O . GLY B 1 203 ? 19.953 -7.75 -4.629 1 52.88 203 GLY B O 1
ATOM 3364 N N . ILE B 1 204 ? 19.234 -9.734 -3.863 1 49.44 204 ILE B N 1
ATOM 3365 C CA . ILE B 1 204 ? 17.953 -9.039 -3.742 1 49.44 204 ILE B CA 1
ATOM 3366 C C . ILE B 1 204 ? 18.016 -8.055 -2.576 1 49.44 204 ILE B C 1
ATOM 3368 O O . ILE B 1 204 ? 17.656 -6.879 -2.725 1 49.44 204 ILE B O 1
ATOM 3372 N N . ILE B 1 205 ? 18.031 -8.445 -1.246 1 46.59 205 ILE B N 1
ATOM 3373 C CA . ILE B 1 205 ? 17.875 -7.523 -0.128 1 46.59 205 ILE B CA 1
ATOM 3374 C C . ILE B 1 205 ? 19.188 -6.824 0.172 1 46.59 205 ILE B C 1
ATOM 3376 O O . ILE B 1 205 ? 19.297 -6.059 1.134 1 46.59 205 ILE B O 1
ATOM 3380 N N . MET B 1 206 ? 20.328 -7.098 -0.438 1 37.5 206 MET B N 1
ATOM 3381 C CA . MET B 1 206 ? 21.469 -6.535 0.267 1 37.5 206 MET B CA 1
ATOM 3382 C C . MET B 1 206 ? 21.375 -5.016 0.34 1 37.5 206 MET B C 1
ATOM 3384 O O . MET B 1 206 ? 22.375 -4.32 0.181 1 37.5 206 MET B O 1
ATOM 3388 N N . SER B 1 207 ? 20.391 -4.434 0.019 1 33.06 207 SER B N 1
ATOM 3389 C CA . SER B 1 207 ? 20.703 -3.014 0.161 1 33.06 207 SER B CA 1
ATOM 3390 C C . SER B 1 207 ? 20.859 -2.629 1.627 1 33.06 207 SER B C 1
ATOM 3392 O O . SER B 1 207 ? 20.953 -1.442 1.956 1 33.06 207 SER B O 1
ATOM 3394 N N . SER B 1 208 ? 20.609 -3.258 2.619 1 28.91 208 SER B N 1
ATOM 3395 C CA . SER B 1 208 ? 20.594 -2.408 3.805 1 28.91 208 SER B CA 1
ATOM 3396 C C . SER B 1 208 ? 21.969 -1.804 4.07 1 28.91 208 SER B C 1
ATOM 3398 O O . SER B 1 208 ? 22.969 -2.232 3.48 1 28.91 208 SER B O 1
ATOM 3400 N N . SER B 1 209 ? 22.25 -1.467 5.461 1 26.88 209 SER B N 1
ATOM 3401 C CA . SER B 1 209 ? 22.734 -0.654 6.57 1 26.88 209 SER B CA 1
ATOM 3402 C C . SER B 1 209 ? 24.25 -0.816 6.746 1 26.88 209 SER B C 1
ATOM 3404 O O . SER B 1 209 ? 24.891 0.027 7.367 1 26.88 209 SER B O 1
ATOM 3406 N N . VAL B 1 210 ? 24.812 -2.061 6.93 1 25.81 210 VAL B N 1
ATOM 3407 C CA . VAL B 1 210 ? 25.938 -2.096 7.859 1 25.81 210 VAL B CA 1
ATOM 3408 C C . VAL B 1 210 ? 27.203 -1.653 7.145 1 25.81 210 VAL B C 1
ATOM 3410 O O . VAL B 1 210 ? 28.297 -1.656 7.734 1 25.81 210 VAL B O 1
ATOM 3413 N N . GLY B 1 211 ? 27.203 -1.1 5.945 1 20.59 211 GLY B N 1
ATOM 3414 C CA . GLY B 1 211 ? 28.594 -0.637 5.98 1 20.59 211 GLY B CA 1
ATOM 3415 C C . GLY B 1 211 ? 28.766 0.638 6.781 1 20.59 211 GLY B C 1
ATOM 3416 O O . GLY B 1 211 ? 27.812 1.374 7.012 1 20.59 211 GLY B O 1
#

Organism: Porphyromonas gingivalis (strain ATCC BAA-308 / W83) (NCBI:txid242619)

Solvent-accessible surface area (backbone atoms only — not comparable to full-atom values): 24288 Å² total; per-residue (Å²): 134,82,77,76,71,80,69,78,70,73,70,71,44,76,64,46,64,55,26,43,65,22,54,68,59,22,69,48,64,53,58,53,40,52,61,67,69,51,74,60,62,65,56,42,54,60,47,47,72,57,46,48,61,52,36,66,71,70,68,51,81,86,65,59,64,58,38,57,54,48,52,52,41,59,25,58,76,66,63,41,52,54,61,53,38,30,44,44,34,38,20,24,51,42,52,24,50,65,46,67,46,55,81,53,50,68,57,71,51,37,65,56,54,51,51,50,53,50,48,40,49,74,68,60,43,52,66,59,50,44,51,52,52,44,56,58,39,45,74,69,72,31,85,64,71,68,80,63,88,76,63,70,68,56,54,55,52,29,47,51,46,15,66,73,72,44,59,42,64,72,55,74,50,79,61,74,58,81,62,80,59,73,61,57,52,51,42,50,49,43,51,47,36,48,46,46,40,61,64,65,34,84,76,44,76,70,65,91,68,78,128,134,81,77,77,71,78,69,78,70,75,70,70,43,74,63,46,65,53,27,43,66,23,52,69,59,24,70,46,65,52,57,52,38,52,61,68,69,51,74,60,60,66,55,41,53,62,46,46,71,58,45,50,62,51,36,65,72,69,67,51,82,88,65,59,65,57,39,58,53,50,53,52,40,58,26,58,76,66,65,42,53,53,61,53,38,28,44,44,35,38,22,24,50,43,50,24,51,66,46,68,47,54,81,54,51,67,56,69,50,38,66,57,55,52,50,50,53,48,48,40,50,75,68,61,43,52,66,59,49,45,49,52,52,44,55,58,38,45,74,69,72,29,85,64,70,69,77,64,87,77,64,70,69,57,53,56,51,29,49,53,46,15,67,74,75,44,58,44,64,71,57,76,50,78,61,75,58,82,62,80,60,72,61,56,53,51,42,50,48,44,50,48,32,48,45,46,40,61,63,64,31,82,76,41,65,68,70,76,73,83,118

Foldseek 3Di:
DPPPPPCPVPVCPPVNVVCVVVVVVQDDLLLVVLLVLDDCVVVQVLCCVQPVVVCVVVVHDDDRLQLLVQLLLCCLLLVNQLQRSQVCCLVGPHNCVSSVHDVVDGDDHSVVSVVSLVSCLVSVSLVVSLVNLVVSLVVVVQDQDDLDPPPDVVQVVCVVCCVVVNPCNVRVPPPVPVPDDPSSVVNSSSSNSSSVSSNRRPPRPPPDDDD/DPPPPPCPVPVCPPVNVVCVVVVVVQDDLQLVVLLVLDDCVVVQVLCCVQPVVVCVVVVHDDDRLQLLVQLLLCCLLLVNQLQRSQVCCLVGPHNCVSSVHDVVDGDDHSVVSVVSLVSCLVSVSLVVSLVNLVVSLVVVVQDQPDLDPPDDVVQVVCVVCCVVVNNCNVRVPPPVPVPPDPSSVVNSSSSNSSSVSSNRRPPRPPPDDDD